Protein AF-0000000070215370 (afdb_homodimer)

Structure (mmCIF, N/CA/C/O backbone):
data_AF-0000000070215370-model_v1
#
loop_
_entity.id
_entity.type
_entity.pdbx_description
1 polymer 'HD/PDEase domain-containing protein'
#
loop_
_atom_site.group_PDB
_atom_site.id
_atom_site.type_symbol
_atom_site.label_atom_id
_atom_site.label_alt_id
_atom_site.label_comp_id
_atom_site.label_asym_id
_atom_site.label_entity_id
_atom_site.label_seq_id
_atom_site.pdbx_PDB_ins_code
_atom_site.Cartn_x
_atom_site.Cartn_y
_atom_site.Cartn_z
_atom_site.occupancy
_atom_site.B_iso_or_equiv
_atom_site.auth_seq_id
_atom_site.auth_comp_id
_atom_site.auth_asym_id
_atom_site.auth_atom_id
_atom_site.pdbx_PDB_model_num
ATOM 1 N N . MET A 1 1 ? 7.168 -11.656 -22.766 1 28.36 1 MET A N 1
ATOM 2 C CA . MET A 1 1 ? 7.348 -13.07 -23.062 1 28.36 1 MET A CA 1
ATOM 3 C C . MET A 1 1 ? 7.043 -13.375 -24.516 1 28.36 1 MET A C 1
ATOM 5 O O . MET A 1 1 ? 6.184 -12.734 -25.125 1 28.36 1 MET A O 1
ATOM 9 N N . ASP A 1 2 ? 7.695 -13.734 -25.219 1 35.41 2 ASP A N 1
ATOM 10 C CA . ASP A 1 2 ? 7.246 -14.195 -26.516 1 35.41 2 ASP A CA 1
ATOM 11 C C . ASP A 1 2 ? 5.949 -14.992 -26.406 1 35.41 2 ASP A C 1
ATOM 13 O O . ASP A 1 2 ? 5.824 -15.867 -25.547 1 35.41 2 ASP A O 1
ATOM 17 N N . GLY A 1 3 ? 4.684 -14.539 -26.406 1 45.12 3 GLY A N 1
ATOM 18 C CA . GLY A 1 3 ? 3.607 -15.461 -26.734 1 45.12 3 GLY A CA 1
ATOM 19 C C . GLY A 1 3 ? 4.102 -16.812 -27.234 1 45.12 3 GLY A C 1
ATOM 20 O O . GLY A 1 3 ? 3.311 -17.641 -27.656 1 45.12 3 GLY A O 1
ATOM 21 N N . ALA A 1 4 ? 5.289 -16.797 -27.375 1 48.41 4 ALA A N 1
ATOM 22 C CA . ALA A 1 4 ? 6.016 -17.875 -28.047 1 48.41 4 ALA A CA 1
ATOM 23 C C . ALA A 1 4 ? 6.172 -19.078 -27.125 1 48.41 4 ALA A C 1
ATOM 25 O O . ALA A 1 4 ? 6.574 -20.156 -27.562 1 48.41 4 ALA A O 1
ATOM 26 N N . ALA A 1 5 ? 5.797 -18.75 -25.703 1 60.81 5 ALA A N 1
ATOM 27 C CA . ALA A 1 5 ? 6.109 -19.906 -24.875 1 60.81 5 ALA A CA 1
ATOM 28 C C . ALA A 1 5 ? 5.035 -20.984 -25.016 1 60.81 5 ALA A C 1
ATOM 30 O O . ALA A 1 5 ? 5.223 -22.125 -24.562 1 60.81 5 ALA A O 1
ATOM 31 N N . ILE A 1 6 ? 3.859 -20.422 -25.594 1 73.38 6 ILE A N 1
ATOM 32 C CA . ILE A 1 6 ? 2.775 -21.391 -25.75 1 73.38 6 ILE A CA 1
ATOM 33 C C . ILE A 1 6 ? 2.633 -21.781 -27.219 1 73.38 6 ILE A C 1
ATOM 35 O O . ILE A 1 6 ? 2.471 -20.922 -28.078 1 73.38 6 ILE A O 1
ATOM 39 N N . ALA A 1 7 ? 2.762 -23 -27.531 1 78.38 7 ALA A N 1
ATOM 40 C CA . ALA A 1 7 ? 2.619 -23.516 -28.891 1 78.38 7 ALA A CA 1
ATOM 41 C C . ALA A 1 7 ? 1.261 -23.141 -29.469 1 78.38 7 ALA A C 1
ATOM 43 O O . ALA A 1 7 ? 0.281 -23 -28.734 1 78.38 7 ALA A O 1
ATOM 44 N N . ASP A 1 8 ? 1.171 -22.984 -30.734 1 78.62 8 ASP A N 1
ATOM 45 C CA . ASP A 1 8 ? -0.028 -22.562 -31.453 1 78.62 8 ASP A CA 1
ATOM 46 C C . ASP A 1 8 ? -1.218 -23.453 -31.109 1 78.62 8 ASP A C 1
ATOM 48 O O . ASP A 1 8 ? -2.334 -22.969 -30.922 1 78.62 8 ASP A O 1
ATOM 52 N N . LYS A 1 9 ? -1.007 -24.719 -30.984 1 83.81 9 LYS A N 1
ATOM 53 C CA . LYS A 1 9 ? -2.082 -25.672 -30.75 1 83.81 9 LYS A CA 1
ATOM 54 C C . LYS A 1 9 ? -2.711 -25.469 -29.375 1 83.81 9 LYS A C 1
ATOM 56 O O . LYS A 1 9 ? -3.852 -25.875 -29.125 1 83.81 9 LYS A O 1
ATOM 61 N N . ASP A 1 10 ? -1.979 -24.875 -28.469 1 89.69 10 ASP A N 1
ATOM 62 C CA . ASP A 1 10 ? -2.432 -24.719 -27.094 1 89.69 10 ASP A CA 1
ATOM 63 C C . ASP A 1 10 ? -2.91 -23.297 -26.812 1 89.69 10 ASP A C 1
ATOM 65 O O . ASP A 1 10 ? -3.5 -23.016 -25.766 1 89.69 10 ASP A O 1
ATOM 69 N N . ARG A 1 11 ? -2.777 -22.391 -27.719 1 88.62 11 ARG A N 1
ATOM 70 C CA . ARG A 1 11 ? -3.02 -20.969 -27.547 1 88.62 11 ARG A CA 1
ATOM 71 C C . ARG A 1 11 ? -4.5 -20.688 -27.312 1 88.62 11 ARG A C 1
ATOM 73 O O . ARG A 1 11 ? -4.855 -19.859 -26.469 1 88.62 11 ARG A O 1
ATOM 80 N N . ARG A 1 12 ? -5.309 -21.422 -27.984 1 89.88 12 ARG A N 1
ATOM 81 C CA . ARG A 1 12 ? -6.738 -21.141 -27.938 1 89.88 12 ARG A CA 1
ATOM 82 C C . ARG A 1 12 ? -7.305 -21.422 -26.547 1 89.88 12 ARG A C 1
ATOM 84 O O . ARG A 1 12 ? -7.926 -20.562 -25.938 1 89.88 12 ARG A O 1
ATOM 91 N N . TRP A 1 13 ? -7.102 -22.656 -26.078 1 93.31 13 TRP A N 1
ATOM 92 C CA . TRP A 1 13 ? -7.684 -23 -24.781 1 93.31 13 TRP A CA 1
ATOM 93 C C . TRP A 1 13 ? -6.977 -22.234 -23.656 1 93.31 13 TRP A C 1
ATOM 95 O O . TRP A 1 13 ? -7.586 -21.922 -22.641 1 93.31 13 TRP A O 1
ATOM 105 N N . PHE A 1 14 ? -5.715 -21.938 -23.812 1 93.44 14 PHE A N 1
ATOM 106 C CA . PHE A 1 14 ? -4.977 -21.156 -22.844 1 93.44 14 PHE A CA 1
ATOM 107 C C . PHE A 1 14 ? -5.57 -19.766 -22.703 1 93.44 14 PHE A C 1
ATOM 109 O O . PHE A 1 14 ? -5.777 -19.266 -21.594 1 93.44 14 PHE A O 1
ATOM 116 N N . GLU A 1 15 ? -5.887 -19.141 -23.797 1 92.19 15 GLU A N 1
ATOM 117 C CA . GLU A 1 15 ? -6.496 -17.812 -23.828 1 92.19 15 GLU A CA 1
ATOM 118 C C . GLU A 1 15 ? -7.879 -17.828 -23.172 1 92.19 15 GLU A C 1
ATOM 120 O O . GLU A 1 15 ? -8.242 -16.891 -22.453 1 92.19 15 GLU A O 1
ATOM 125 N N . LYS A 1 16 ? -8.633 -18.844 -23.438 1 94.56 16 LYS A N 1
ATOM 126 C CA . LYS A 1 16 ? -9.969 -18.953 -22.875 1 94.56 16 LYS A CA 1
ATOM 127 C C . LYS A 1 16 ? -9.914 -19.031 -21.344 1 94.56 16 LYS A C 1
ATOM 129 O O . LYS A 1 16 ? -10.719 -18.406 -20.656 1 94.56 16 LYS A O 1
ATOM 134 N N . ILE A 1 17 ? -8.945 -19.812 -20.859 1 94.81 17 ILE A N 1
ATOM 135 C CA . ILE A 1 17 ? -8.773 -19.906 -19.406 1 94.81 17 ILE A CA 1
ATOM 136 C C . ILE A 1 17 ? -8.391 -18.531 -18.844 1 94.81 17 ILE A C 1
ATOM 138 O O . ILE A 1 17 ? -8.945 -18.094 -17.844 1 94.81 17 ILE A O 1
ATOM 142 N N . ASN A 1 18 ? -7.492 -17.875 -19.516 1 92.81 18 ASN A N 1
ATOM 143 C CA . ASN A 1 18 ? -7.039 -16.562 -19.094 1 92.81 18 ASN A CA 1
ATOM 144 C C . ASN A 1 18 ? -8.195 -15.57 -19.016 1 92.81 18 ASN A C 1
ATOM 146 O O . ASN A 1 18 ? -8.305 -14.812 -18.047 1 92.81 18 ASN A O 1
ATOM 150 N N . ILE A 1 19 ? -9.016 -15.57 -19.969 1 92.81 19 ILE A N 1
ATOM 151 C CA . ILE A 1 19 ? -10.164 -14.672 -20.016 1 92.81 19 ILE A CA 1
ATOM 152 C C . ILE A 1 19 ? -11.125 -14.984 -18.875 1 92.81 19 ILE A C 1
ATOM 154 O O . ILE A 1 19 ? -11.633 -14.07 -18.219 1 92.81 19 ILE A O 1
ATOM 158 N N . ALA A 1 20 ? -11.352 -16.25 -18.672 1 93.81 20 ALA A N 1
ATOM 159 C CA . ALA A 1 20 ? -12.258 -16.672 -17.609 1 93.81 20 ALA A CA 1
ATOM 160 C C . ALA A 1 20 ? -11.711 -16.281 -16.234 1 93.81 20 ALA A C 1
ATOM 162 O O . ALA A 1 20 ? -12.461 -15.82 -15.375 1 93.81 20 ALA A O 1
ATOM 163 N N . VAL A 1 21 ? -10.414 -16.469 -16.047 1 93.19 21 VAL A N 1
ATOM 164 C CA . VAL A 1 21 ? -9.766 -16.109 -14.781 1 93.19 21 VAL A CA 1
ATOM 165 C C . VAL A 1 21 ? -9.867 -14.609 -14.555 1 93.19 21 VAL A C 1
ATOM 167 O O . VAL A 1 21 ? -10.195 -14.156 -13.461 1 93.19 21 VAL A O 1
ATOM 170 N N . ARG A 1 22 ? -9.609 -13.828 -15.57 1 89.69 22 ARG A N 1
ATOM 171 C CA . ARG A 1 22 ? -9.711 -12.375 -15.492 1 89.69 22 ARG A CA 1
ATOM 172 C C . ARG A 1 22 ? -11.109 -11.953 -15.047 1 89.69 22 ARG A C 1
ATOM 174 O O . ARG A 1 22 ? -11.25 -11.094 -14.172 1 89.69 22 ARG A O 1
ATOM 181 N N . ALA A 1 23 ? -12.102 -12.547 -15.641 1 89.06 23 ALA A N 1
ATOM 182 C CA . ALA A 1 23 ? -13.484 -12.227 -15.305 1 89.06 23 ALA A CA 1
ATOM 183 C C . ALA A 1 23 ? -13.797 -12.586 -13.852 1 89.06 23 ALA A C 1
ATOM 185 O O . ALA A 1 23 ? -14.438 -11.812 -13.141 1 89.06 23 ALA A O 1
ATOM 186 N N . LYS A 1 24 ? -13.352 -13.742 -13.438 1 88.38 24 LYS A N 1
ATOM 187 C CA . LYS A 1 24 ? -13.633 -14.219 -12.086 1 88.38 24 LYS A CA 1
ATOM 188 C C . LYS A 1 24 ? -12.914 -13.359 -11.047 1 88.38 24 LYS A C 1
ATOM 190 O O . LYS A 1 24 ? -13.516 -12.938 -10.055 1 88.38 24 LYS A O 1
ATOM 195 N N . MET A 1 25 ? -11.641 -13.055 -11.281 1 85.94 25 MET A N 1
ATOM 196 C CA . MET A 1 25 ? -10.812 -12.336 -10.32 1 85.94 25 MET A CA 1
ATOM 197 C C . MET A 1 25 ? -11.266 -10.891 -10.188 1 85.94 25 MET A C 1
ATOM 199 O O . MET A 1 25 ? -11.039 -10.25 -9.156 1 85.94 25 MET A O 1
ATOM 203 N N . ASN A 1 26 ? -11.875 -10.328 -11.219 1 82.25 26 ASN A N 1
ATOM 204 C CA . ASN A 1 26 ? -12.336 -8.945 -11.195 1 82.25 26 ASN A CA 1
ATOM 205 C C . ASN A 1 26 ? -13.758 -8.836 -10.648 1 82.25 26 ASN A C 1
ATOM 207 O O . ASN A 1 26 ? -14.312 -7.738 -10.578 1 82.25 26 ASN A O 1
ATOM 211 N N . SER A 1 27 ? -14.273 -9.953 -10.25 1 79.12 27 SER A N 1
ATOM 212 C CA . SER A 1 27 ? -15.617 -9.938 -9.68 1 79.12 27 SER A CA 1
ATOM 213 C C . SER A 1 27 ? -15.602 -9.461 -8.234 1 79.12 27 SER A C 1
ATOM 215 O O . SER A 1 27 ? -14.531 -9.344 -7.625 1 79.12 27 SER A O 1
ATOM 217 N N . SER A 1 28 ? -16.75 -9.156 -7.586 1 75.06 28 SER A N 1
ATOM 218 C CA . SER A 1 28 ? -16.906 -8.602 -6.246 1 75.06 28 SER A CA 1
ATOM 219 C C . SER A 1 28 ? -16.578 -9.641 -5.176 1 75.06 28 SER A C 1
ATOM 221 O O . SER A 1 28 ? -16.5 -9.312 -3.992 1 75.06 28 SER A O 1
ATOM 223 N N . ALA A 1 29 ? -16.328 -10.883 -5.605 1 73.5 29 ALA A N 1
ATOM 224 C CA . ALA A 1 29 ? -16.062 -11.945 -4.645 1 73.5 29 ALA A CA 1
ATOM 225 C C . ALA A 1 29 ? -14.633 -11.852 -4.117 1 73.5 29 ALA A C 1
ATOM 227 O O . ALA A 1 29 ? -14.312 -12.406 -3.059 1 73.5 29 ALA A O 1
ATOM 228 N N . TYR A 1 30 ? -13.844 -11.141 -4.852 1 74.81 30 TYR A N 1
ATOM 229 C CA . TYR A 1 30 ? -12.445 -11.047 -4.465 1 74.81 30 TYR A CA 1
ATOM 230 C C . TYR A 1 30 ? -12.109 -9.641 -3.975 1 74.81 30 TYR A C 1
ATOM 232 O O . TYR A 1 30 ? -12.719 -8.664 -4.418 1 74.81 30 TYR A O 1
ATOM 240 N N . ASP A 1 31 ? -11.133 -9.594 -3.025 1 72.31 31 ASP A N 1
ATOM 241 C CA . ASP A 1 31 ? -10.672 -8.289 -2.588 1 72.31 31 ASP A CA 1
ATOM 242 C C . ASP A 1 31 ? -9.672 -7.695 -3.584 1 72.31 31 ASP A C 1
ATOM 244 O O . ASP A 1 31 ? -9.086 -8.422 -4.387 1 72.31 31 ASP A O 1
ATOM 248 N N . PRO A 1 32 ? -9.43 -6.438 -3.488 1 72.69 32 PRO A N 1
ATOM 249 C CA . PRO A 1 32 ? -8.609 -5.75 -4.492 1 72.69 32 PRO A CA 1
ATOM 250 C C . PRO A 1 32 ? -7.148 -6.191 -4.469 1 72.69 32 PRO A C 1
ATOM 252 O O . PRO A 1 32 ? -6.41 -5.941 -5.422 1 72.69 32 PRO A O 1
ATOM 255 N N . SER A 1 33 ? -6.676 -6.77 -3.348 1 72.88 33 SER A N 1
ATOM 256 C CA . SER A 1 33 ? -5.289 -7.223 -3.281 1 72.88 33 SER A CA 1
ATOM 257 C C . SER A 1 33 ? -5.09 -8.508 -4.074 1 72.88 33 SER A C 1
ATOM 259 O O . SER A 1 33 ? -3.955 -8.898 -4.355 1 72.88 33 SER A O 1
ATOM 261 N N . HIS A 1 34 ? -6.156 -9.188 -4.391 1 76.56 34 HIS A N 1
ATOM 262 C CA . HIS A 1 34 ? -6.145 -10.406 -5.191 1 76.56 34 HIS A CA 1
ATOM 263 C C . HIS A 1 34 ? -6.848 -10.195 -6.527 1 76.56 34 HIS A C 1
ATOM 265 O O . HIS A 1 34 ? -7.809 -10.891 -6.852 1 76.56 34 HIS A O 1
ATOM 271 N N . ASP A 1 35 ? -6.199 -9.273 -7.238 1 76.88 35 ASP A N 1
ATOM 272 C CA . ASP A 1 35 ? -6.816 -8.984 -8.531 1 76.88 35 ASP A CA 1
ATOM 273 C C . ASP A 1 35 ? -6.07 -9.695 -9.656 1 76.88 35 ASP A C 1
ATOM 275 O O . ASP A 1 35 ? -5.113 -10.43 -9.414 1 76.88 35 ASP A O 1
ATOM 279 N N . PHE A 1 36 ? -6.59 -9.555 -10.852 1 86.44 36 PHE A N 1
ATOM 280 C CA . PHE A 1 36 ? -6.07 -10.242 -12.031 1 86.44 36 PHE A CA 1
ATOM 281 C C . PHE A 1 36 ? -4.602 -9.906 -12.25 1 86.44 36 PHE A C 1
ATOM 283 O O . PHE A 1 36 ? -3.83 -10.75 -12.719 1 86.44 36 PHE A O 1
ATOM 290 N N . GLU A 1 37 ? -4.156 -8.727 -11.844 1 86.06 37 GLU A N 1
ATOM 291 C CA . GLU A 1 37 ? -2.752 -8.359 -11.969 1 86.06 37 GLU A CA 1
ATOM 292 C C . GLU A 1 37 ? -1.861 -9.281 -11.141 1 86.06 37 GLU A C 1
ATOM 294 O O . GLU A 1 37 ? -0.739 -9.594 -11.539 1 86.06 37 GLU A O 1
ATOM 299 N N . HIS A 1 38 ? -2.342 -9.656 -9.984 1 90.75 38 HIS A N 1
ATOM 300 C CA . HIS A 1 38 ? -1.617 -10.617 -9.164 1 90.75 38 HIS A CA 1
ATOM 301 C C . HIS A 1 38 ? -1.391 -11.93 -9.914 1 90.75 38 HIS A C 1
ATOM 303 O O . HIS A 1 38 ? -0.276 -12.453 -9.93 1 90.75 38 HIS A O 1
ATOM 309 N N . VAL A 1 39 ? -2.441 -12.414 -10.586 1 92.12 39 VAL A N 1
ATOM 310 C CA . VAL A 1 39 ? -2.355 -13.664 -11.336 1 92.12 39 VAL A CA 1
ATOM 311 C C . VAL A 1 39 ? -1.314 -13.539 -12.445 1 92.12 39 VAL A C 1
ATOM 313 O O . VAL A 1 39 ? -0.492 -14.438 -12.641 1 92.12 39 VAL A O 1
ATOM 316 N N . GLN A 1 40 ? -1.34 -12.406 -13.062 1 90.62 40 GLN A N 1
ATOM 317 C CA . GLN A 1 40 ? -0.385 -12.18 -14.141 1 90.62 40 GLN A CA 1
ATOM 318 C C . GLN A 1 40 ? 1.049 -12.203 -13.625 1 90.62 40 GLN A C 1
ATOM 320 O O . GLN A 1 40 ? 1.93 -12.805 -14.242 1 90.62 40 GLN A O 1
ATOM 325 N N . ARG A 1 41 ? 1.236 -11.578 -12.562 1 93.19 41 ARG A N 1
ATOM 326 C CA . ARG A 1 41 ? 2.576 -11.547 -11.984 1 93.19 41 ARG A CA 1
ATOM 327 C C . ARG A 1 41 ? 3.004 -12.938 -11.523 1 93.19 41 ARG A C 1
ATOM 329 O O . ARG A 1 41 ? 4.164 -13.32 -11.68 1 93.19 41 ARG A O 1
ATOM 336 N N . VAL A 1 42 ? 2.102 -13.695 -10.992 1 95.81 42 VAL A N 1
ATOM 337 C CA . VAL A 1 42 ? 2.418 -15.047 -10.539 1 95.81 42 VAL A CA 1
ATOM 338 C C . VAL A 1 42 ? 2.777 -15.922 -11.742 1 95.81 42 VAL A C 1
ATOM 340 O O . VAL A 1 42 ? 3.738 -16.688 -11.688 1 95.81 42 VAL A O 1
ATOM 343 N N . VAL A 1 43 ? 2.016 -15.805 -12.805 1 94.81 43 VAL A N 1
ATOM 344 C CA . VAL A 1 43 ? 2.318 -16.562 -14.016 1 94.81 43 VAL A CA 1
ATOM 345 C C . VAL A 1 43 ? 3.701 -16.172 -14.531 1 94.81 43 VAL A C 1
ATOM 347 O O . VAL A 1 43 ? 4.492 -17.031 -14.922 1 94.81 43 VAL A O 1
ATOM 350 N N . MET A 1 44 ? 3.99 -14.914 -14.492 1 93.75 44 MET A N 1
ATOM 351 C CA . MET A 1 44 ? 5.293 -14.438 -14.953 1 93.75 44 MET A CA 1
ATOM 352 C C . MET A 1 44 ? 6.41 -14.984 -14.07 1 93.75 44 MET A C 1
ATOM 354 O O . MET A 1 44 ? 7.441 -15.438 -14.578 1 93.75 44 MET A O 1
ATOM 358 N N . ASN A 1 45 ? 6.254 -14.914 -12.805 1 96.06 45 ASN A N 1
ATOM 359 C CA . ASN A 1 45 ? 7.227 -15.492 -11.883 1 96.06 45 ASN A CA 1
ATOM 360 C C . ASN A 1 45 ? 7.422 -16.984 -12.133 1 96.06 45 ASN A C 1
ATOM 362 O O . ASN A 1 45 ? 8.555 -17.469 -12.133 1 96.06 45 ASN A O 1
ATOM 366 N N . ALA A 1 46 ? 6.328 -17.672 -12.336 1 96.62 46 ALA A N 1
ATOM 367 C CA . ALA A 1 46 ? 6.398 -19.109 -12.617 1 96.62 46 ALA A CA 1
ATOM 368 C C . ALA A 1 46 ? 7.195 -19.375 -13.891 1 96.62 46 ALA A C 1
ATOM 370 O O . ALA A 1 46 ? 7.992 -20.312 -13.945 1 96.62 46 ALA A O 1
ATOM 371 N N . HIS A 1 47 ? 6.957 -18.562 -14.859 1 94.12 47 HIS A N 1
ATOM 372 C CA . HIS A 1 47 ? 7.68 -18.672 -16.125 1 94.12 47 HIS A CA 1
ATOM 373 C C . HIS A 1 47 ? 9.18 -18.5 -15.914 1 94.12 47 HIS A C 1
ATOM 375 O O . HIS A 1 47 ? 9.984 -19.281 -16.422 1 94.12 47 HIS A O 1
ATOM 381 N N . ARG A 1 48 ? 9.57 -17.5 -15.234 1 94.5 48 ARG A N 1
ATOM 382 C CA . ARG A 1 48 ? 10.977 -17.219 -14.969 1 94.5 48 ARG A CA 1
ATOM 383 C C . ARG A 1 48 ? 11.609 -18.359 -14.172 1 94.5 48 ARG A C 1
ATOM 385 O O . ARG A 1 48 ? 12.734 -18.781 -14.469 1 94.5 48 ARG A O 1
ATOM 392 N N . LEU A 1 49 ? 10.883 -18.844 -13.188 1 97.06 49 LEU A N 1
ATOM 393 C CA . LEU A 1 49 ? 11.391 -19.938 -12.367 1 97.06 49 LEU A CA 1
ATOM 394 C C . LEU A 1 49 ? 11.555 -21.203 -13.203 1 97.06 49 LEU A C 1
ATOM 396 O O . LEU A 1 49 ? 12.555 -21.906 -13.086 1 97.06 49 LEU A O 1
ATOM 400 N N . TRP A 1 50 ? 10.555 -21.5 -14.039 1 96.19 50 TRP A N 1
ATOM 401 C CA . TRP A 1 50 ? 10.633 -22.656 -14.922 1 96.19 50 TRP A CA 1
ATOM 402 C C . TRP A 1 50 ? 11.883 -22.594 -15.797 1 96.19 50 TRP A C 1
ATOM 404 O O . TRP A 1 50 ? 12.648 -23.547 -15.875 1 96.19 50 TRP A O 1
ATOM 414 N N . HIS A 1 51 ? 12.125 -21.469 -16.391 1 94.75 51 HIS A N 1
ATOM 415 C CA . HIS A 1 51 ? 13.25 -21.312 -17.297 1 94.75 51 HIS A CA 1
ATOM 416 C C . HIS A 1 51 ? 14.578 -21.453 -16.562 1 94.75 51 HIS A C 1
ATOM 418 O O . HIS A 1 51 ? 15.555 -21.953 -17.125 1 94.75 51 HIS A O 1
ATOM 424 N N . ALA A 1 52 ? 14.617 -21.047 -15.367 1 96.56 52 ALA A N 1
ATOM 425 C CA . ALA A 1 52 ? 15.836 -21.109 -14.57 1 96.56 52 ALA A CA 1
ATOM 426 C C . ALA A 1 52 ? 16.094 -22.531 -14.086 1 96.56 52 ALA A C 1
ATOM 428 O O . ALA A 1 52 ? 17.234 -22.922 -13.852 1 96.56 52 ALA A O 1
ATOM 429 N N . GLU A 1 53 ? 14.984 -23.344 -13.938 1 97.38 53 GLU A N 1
ATOM 430 C CA . GLU A 1 53 ? 15.086 -24.594 -13.203 1 97.38 53 GLU A CA 1
ATOM 431 C C . GLU A 1 53 ? 14.883 -25.797 -14.117 1 97.38 53 GLU A C 1
ATOM 433 O O . GLU A 1 53 ? 15.203 -26.938 -13.75 1 97.38 53 GLU A O 1
ATOM 438 N N . LYS A 1 54 ? 14.477 -25.641 -15.359 1 95.38 54 LYS A N 1
ATOM 439 C CA . LYS A 1 54 ? 13.922 -26.703 -16.203 1 95.38 54 LYS A CA 1
ATOM 440 C C . LYS A 1 54 ? 14.961 -27.766 -16.5 1 95.38 54 LYS A C 1
ATOM 442 O O . LYS A 1 54 ? 14.617 -28.922 -16.797 1 95.38 54 LYS A O 1
ATOM 447 N N . ASP A 1 55 ? 16.234 -27.453 -16.438 1 96.5 55 ASP A N 1
ATOM 448 C CA . ASP A 1 55 ? 17.281 -28.406 -16.812 1 96.5 55 ASP A CA 1
ATOM 449 C C . ASP A 1 55 ? 17.656 -29.297 -15.633 1 96.5 55 ASP A C 1
ATOM 451 O O . ASP A 1 55 ? 18.453 -30.234 -15.789 1 96.5 55 ASP A O 1
ATOM 455 N N . ARG A 1 56 ? 17.109 -29.078 -14.492 1 97.06 56 ARG A N 1
ATOM 456 C CA . ARG A 1 56 ? 17.359 -29.922 -13.328 1 97.06 56 ARG A CA 1
ATOM 457 C C . ARG A 1 56 ? 16.547 -31.219 -13.406 1 97.06 56 ARG A C 1
ATOM 459 O O . ARG A 1 56 ? 15.398 -31.203 -13.844 1 97.06 56 ARG A O 1
ATOM 466 N N . GLU A 1 57 ? 17.094 -32.25 -12.859 1 97.25 57 GLU A N 1
ATOM 467 C CA . GLU A 1 57 ? 16.5 -33.594 -12.945 1 97.25 57 GLU A CA 1
ATOM 468 C C . GLU A 1 57 ? 15.117 -33.625 -12.312 1 97.25 57 GLU A C 1
ATOM 470 O O . GLU A 1 57 ? 14.211 -34.312 -12.82 1 97.25 57 GLU A O 1
ATOM 475 N N . VAL A 1 58 ? 14.914 -32.938 -11.25 1 96.38 58 VAL A N 1
ATOM 476 C CA . VAL A 1 58 ? 13.672 -32.969 -10.484 1 96.38 58 VAL A CA 1
ATOM 477 C C . VAL A 1 58 ? 12.523 -32.469 -11.352 1 96.38 58 VAL A C 1
ATOM 479 O O . VAL A 1 58 ? 11.367 -32.844 -11.133 1 96.38 58 VAL A O 1
ATOM 482 N N . PHE A 1 59 ? 12.836 -31.688 -12.414 1 97.31 59 PHE A N 1
ATOM 483 C CA . PHE A 1 59 ? 11.789 -31.062 -13.219 1 97.31 59 PHE A CA 1
ATOM 484 C C . PHE A 1 59 ? 11.727 -31.703 -14.609 1 97.31 59 PHE A C 1
ATOM 486 O O . PHE A 1 59 ? 11.07 -31.172 -15.508 1 97.31 59 PHE A O 1
ATOM 493 N N . ARG A 1 60 ? 12.406 -32.75 -14.836 1 95.25 60 ARG A N 1
ATOM 494 C CA . ARG A 1 60 ? 12.578 -33.375 -16.156 1 95.25 60 ARG A CA 1
ATOM 495 C C . ARG A 1 60 ? 11.227 -33.719 -16.766 1 95.25 60 ARG A C 1
ATOM 497 O O . ARG A 1 60 ? 11.047 -33.625 -17.969 1 95.25 60 ARG A O 1
ATOM 504 N N . ASN A 1 61 ? 10.281 -34.125 -15.922 1 95.06 61 ASN A N 1
ATOM 505 C CA . ASN A 1 61 ? 9 -34.594 -16.453 1 95.06 61 ASN A CA 1
ATOM 506 C C . ASN A 1 61 ? 7.902 -33.531 -16.25 1 95.06 61 ASN A C 1
ATOM 508 O O . ASN A 1 61 ? 6.715 -33.875 -16.359 1 95.06 61 ASN A O 1
ATOM 512 N N . VAL A 1 62 ? 8.273 -32.344 -15.977 1 96.81 62 VAL A N 1
ATOM 513 C CA . VAL A 1 62 ? 7.281 -31.297 -15.742 1 96.81 62 VAL A CA 1
ATOM 514 C C . VAL A 1 62 ? 6.863 -30.672 -17.062 1 96.81 62 VAL A C 1
ATOM 516 O O . VAL A 1 62 ? 7.711 -30.312 -17.891 1 96.81 62 VAL A O 1
ATOM 519 N N . ASP A 1 63 ? 5.602 -30.625 -17.344 1 96 63 ASP A N 1
ATOM 520 C CA . ASP A 1 63 ? 5.031 -29.875 -18.453 1 96 63 ASP A CA 1
ATOM 521 C C . ASP A 1 63 ? 4.824 -28.422 -18.078 1 96 63 ASP A C 1
ATOM 523 O O . ASP A 1 63 ? 4.055 -28.109 -17.156 1 96 63 ASP A O 1
ATOM 527 N N . PRO A 1 64 ? 5.496 -27.484 -18.766 1 95.56 64 PRO A N 1
ATOM 528 C CA . PRO A 1 64 ? 5.355 -26.062 -18.406 1 95.56 64 PRO A CA 1
ATOM 529 C C . PRO A 1 64 ? 3.914 -25.578 -18.5 1 95.56 64 PRO A C 1
ATOM 531 O O . PRO A 1 64 ? 3.527 -24.656 -17.766 1 95.56 64 PRO A O 1
ATOM 534 N N . LEU A 1 65 ? 3.086 -26.172 -19.328 1 96.06 65 LEU A N 1
ATOM 535 C CA . LEU A 1 65 ? 1.69 -25.766 -19.438 1 96.06 65 LEU A CA 1
ATOM 536 C C . LEU A 1 65 ? 0.932 -26.047 -18.156 1 96.06 65 LEU A C 1
ATOM 538 O O . LEU A 1 65 ? 0.023 -25.312 -17.781 1 96.06 65 LEU A O 1
ATOM 542 N N . VAL A 1 66 ? 1.294 -27.141 -17.484 1 97.44 66 VAL A N 1
ATOM 543 C CA . VAL A 1 66 ? 0.704 -27.453 -16.188 1 97.44 66 VAL A CA 1
ATOM 544 C C . VAL A 1 66 ? 1.066 -26.359 -15.18 1 97.44 66 VAL A C 1
ATOM 546 O O . VAL A 1 66 ? 0.212 -25.891 -14.422 1 97.44 66 VAL A O 1
ATOM 549 N N . VAL A 1 67 ? 2.311 -25.891 -15.219 1 97.75 67 VAL A N 1
ATOM 550 C CA . VAL A 1 67 ? 2.805 -24.844 -14.312 1 97.75 67 VAL A CA 1
ATOM 551 C C . VAL A 1 67 ? 2.047 -23.547 -14.562 1 97.75 67 VAL A C 1
ATOM 553 O O . VAL A 1 67 ? 1.543 -22.922 -13.625 1 97.75 67 VAL A O 1
ATOM 556 N N . TYR A 1 68 ? 1.877 -23.188 -15.789 1 96.38 68 TYR A N 1
ATOM 557 C CA . TYR A 1 68 ? 1.262 -21.906 -16.141 1 96.38 68 TYR A CA 1
ATOM 558 C C . TYR A 1 68 ? -0.229 -21.922 -15.82 1 96.38 68 TYR A C 1
ATOM 560 O O . TYR A 1 68 ? -0.756 -20.953 -15.266 1 96.38 68 TYR A O 1
ATOM 568 N N . VAL A 1 69 ? -0.868 -22.984 -16.172 1 96.81 69 VAL A N 1
ATOM 569 C CA . VAL A 1 69 ? -2.303 -23.078 -15.922 1 96.81 69 VAL A CA 1
ATOM 570 C C . VAL A 1 69 ? -2.561 -23.109 -14.414 1 96.81 69 VAL A C 1
ATOM 572 O O . VAL A 1 69 ? -3.455 -22.422 -13.922 1 96.81 69 VAL A O 1
ATOM 575 N N . ALA A 1 70 ? -1.795 -23.891 -13.68 1 97.94 70 ALA A N 1
ATOM 576 C CA . ALA A 1 70 ? -1.929 -23.922 -12.219 1 97.94 70 ALA A CA 1
ATOM 577 C C . ALA A 1 70 ? -1.743 -22.531 -11.617 1 97.94 70 ALA A C 1
ATOM 579 O O . ALA A 1 70 ? -2.51 -22.125 -10.75 1 97.94 70 ALA A O 1
ATOM 580 N N . ALA A 1 71 ? -0.739 -21.812 -12.086 1 97.12 71 ALA A N 1
ATOM 581 C CA . ALA A 1 71 ? -0.491 -20.438 -11.625 1 97.12 71 ALA A CA 1
ATOM 582 C C . ALA A 1 71 ? -1.678 -19.531 -11.93 1 97.12 71 ALA A C 1
ATOM 584 O O . ALA A 1 71 ? -2.07 -18.719 -11.102 1 97.12 71 ALA A O 1
ATOM 585 N N . MET A 1 72 ? -2.268 -19.719 -13.078 1 95.19 72 MET A N 1
ATOM 586 C CA . MET A 1 72 ? -3.383 -18.891 -13.516 1 95.19 72 MET A CA 1
ATOM 587 C C . MET A 1 72 ? -4.605 -19.094 -12.633 1 95.19 72 MET A C 1
ATOM 589 O O . MET A 1 72 ? -5.34 -18.156 -12.336 1 95.19 72 MET A O 1
ATOM 593 N N . VAL A 1 73 ? -4.781 -20.344 -12.156 1 96.12 73 VAL A N 1
ATOM 594 C CA . VAL A 1 73 ? -6.059 -20.656 -11.531 1 96.12 73 VAL A CA 1
ATOM 595 C C . VAL A 1 73 ? -5.863 -20.875 -10.031 1 96.12 73 VAL A C 1
ATOM 597 O O . VAL A 1 73 ? -6.781 -21.328 -9.344 1 96.12 73 VAL A O 1
ATOM 600 N N . HIS A 1 74 ? -4.73 -20.562 -9.453 1 95.44 74 HIS A N 1
ATOM 601 C CA . HIS A 1 74 ? -4.383 -20.984 -8.102 1 95.44 74 HIS A CA 1
ATOM 602 C C . HIS A 1 74 ? -5.305 -20.344 -7.07 1 95.44 74 HIS A C 1
ATOM 604 O O . HIS A 1 74 ? -5.531 -20.891 -5.996 1 95.44 74 HIS A O 1
ATOM 610 N N . ASP A 1 75 ? -5.859 -19.234 -7.391 1 91.44 75 ASP A N 1
ATOM 611 C CA . ASP A 1 75 ? -6.703 -18.516 -6.434 1 91.44 75 ASP A CA 1
ATOM 612 C C . ASP A 1 75 ? -8.188 -18.75 -6.73 1 91.44 75 ASP A C 1
ATOM 614 O O . ASP A 1 75 ? -9.055 -18.203 -6.043 1 91.44 75 ASP A O 1
ATOM 618 N N . ILE A 1 76 ? -8.391 -19.5 -7.77 1 90 76 ILE A N 1
ATOM 619 C CA . ILE A 1 76 ? -9.773 -19.797 -8.117 1 90 76 ILE A CA 1
ATOM 620 C C . ILE A 1 76 ? -10.375 -20.766 -7.09 1 90 76 ILE A C 1
ATOM 622 O O . ILE A 1 76 ? -9.766 -21.781 -6.766 1 90 76 ILE A O 1
ATOM 626 N N . GLY A 1 77 ? -11.461 -20.469 -6.465 1 78.5 77 GLY A N 1
ATOM 627 C CA . GLY A 1 77 ? -12.156 -21.359 -5.543 1 78.5 77 GLY A CA 1
ATOM 628 C C . GLY A 1 77 ? -11.602 -21.297 -4.129 1 78.5 77 GLY A C 1
ATOM 629 O O . GLY A 1 77 ? -11.812 -22.219 -3.334 1 78.5 77 GLY A O 1
ATOM 630 N N . ASP A 1 78 ? -10.789 -20.391 -3.889 1 71.5 78 ASP A N 1
ATOM 631 C CA . ASP A 1 78 ? -10.227 -20.266 -2.547 1 71.5 78 ASP A CA 1
ATOM 632 C C . ASP A 1 78 ? -11.297 -19.828 -1.546 1 71.5 78 ASP A C 1
ATOM 634 O O . ASP A 1 78 ? -12 -18.828 -1.773 1 71.5 78 ASP A O 1
ATOM 638 N N . GLY A 1 79 ? -11.453 -20.641 -0.6 1 63.53 79 GLY A N 1
ATOM 639 C CA . GLY A 1 79 ? -12.469 -20.438 0.426 1 63.53 79 GLY A CA 1
ATOM 640 C C . GLY A 1 79 ? -12.406 -19.062 1.056 1 63.53 79 GLY A C 1
ATOM 641 O O . GLY A 1 79 ? -13.422 -18.547 1.532 1 63.53 79 GLY A O 1
ATOM 642 N N . LYS A 1 80 ? -11.281 -18.516 1.091 1 59.56 80 LYS A N 1
ATOM 643 C CA . LYS A 1 80 ? -11.156 -17.188 1.669 1 59.56 80 LYS A CA 1
ATOM 644 C C . LYS A 1 80 ? -12.008 -16.172 0.907 1 59.56 80 LYS A C 1
ATOM 646 O O . LYS A 1 80 ? -12.508 -15.211 1.491 1 59.56 80 LYS A O 1
ATOM 651 N N . TYR A 1 81 ? -12.234 -16.484 -0.286 1 59.69 81 TYR A N 1
ATOM 652 C CA . TYR A 1 81 ? -12.867 -15.484 -1.138 1 59.69 81 TYR A CA 1
ATOM 653 C C . TYR A 1 81 ? -14.234 -15.961 -1.621 1 59.69 81 TYR A C 1
ATOM 655 O O . TYR A 1 81 ? -15.039 -15.164 -2.096 1 59.69 81 TYR A O 1
ATOM 663 N N . LEU A 1 82 ? -14.352 -17.25 -1.501 1 58.44 82 LEU A N 1
ATOM 664 C CA . LE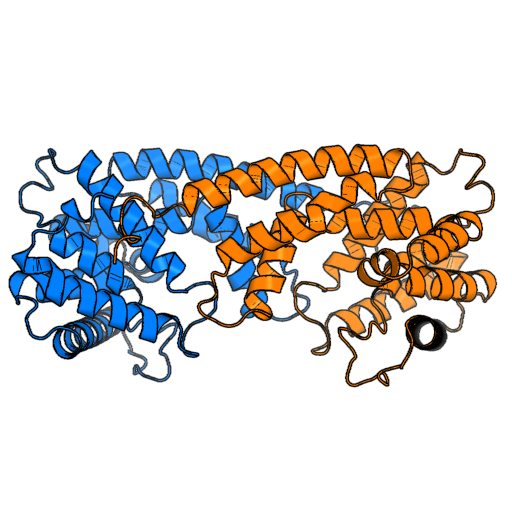U A 1 82 ? -15.586 -17.781 -2.049 1 58.44 82 LEU A CA 1
ATOM 665 C C . LEU A 1 82 ? -16.422 -18.453 -0.958 1 58.44 82 LEU A C 1
ATOM 667 O O . LEU A 1 82 ? -17.031 -19.5 -1.187 1 58.44 82 LEU A O 1
ATOM 671 N N . SER A 1 83 ? -16.312 -17.828 0.159 1 56 83 SER A N 1
ATOM 672 C CA . SER A 1 83 ? -16.984 -18.453 1.291 1 56 83 SER A CA 1
ATOM 673 C C . SER A 1 83 ? -18.469 -18.703 0.979 1 56 83 SER A C 1
ATOM 675 O O . SER A 1 83 ? -19.047 -19.688 1.457 1 56 83 SER A O 1
ATOM 677 N N . ASP A 1 84 ? -18.875 -17.891 0.078 1 52.72 84 ASP A N 1
ATOM 678 C CA . ASP A 1 84 ? -20.297 -18.078 -0.211 1 52.72 84 ASP A CA 1
ATOM 679 C C . ASP A 1 84 ? -20.5 -19.219 -1.199 1 52.72 84 ASP A C 1
ATOM 681 O O . ASP A 1 84 ? -21.594 -19.812 -1.246 1 52.72 84 ASP A O 1
ATOM 685 N N . GLU A 1 85 ? -19.5 -19.594 -1.89 1 50.12 85 GLU A N 1
ATOM 686 C CA . GLU A 1 85 ? -19.641 -20.594 -2.941 1 50.12 85 GLU A CA 1
ATOM 687 C C . GLU A 1 85 ? -19.172 -21.969 -2.461 1 50.12 85 GLU A C 1
ATOM 689 O O . GLU A 1 85 ? -19.547 -22.984 -3.037 1 50.12 85 GLU A O 1
ATOM 694 N N . LEU A 1 86 ? -18.422 -21.938 -1.401 1 61.62 86 LEU A N 1
ATOM 695 C CA . LEU A 1 86 ? -17.844 -23.188 -0.928 1 61.62 86 LEU A CA 1
ATOM 696 C C . LEU A 1 86 ? -18.375 -23.547 0.456 1 61.62 86 LEU A C 1
ATOM 698 O O . LEU A 1 86 ? -18.75 -22.656 1.225 1 61.62 86 LEU A O 1
ATOM 702 N N . VAL A 1 87 ? -18.562 -24.766 0.71 1 61.97 87 VAL A N 1
ATOM 703 C CA . VAL A 1 87 ? -18.984 -25.234 2.023 1 61.97 87 VAL A CA 1
ATOM 704 C C . VAL A 1 87 ? -17.781 -25.297 2.963 1 61.97 87 VAL A C 1
ATOM 706 O O . VAL A 1 87 ? -16.719 -25.781 2.576 1 61.97 87 VAL A O 1
ATOM 709 N N . LYS A 1 88 ? -17.938 -24.719 4.102 1 66 88 LYS A N 1
ATOM 710 C CA . LYS A 1 88 ? -16.891 -24.828 5.121 1 66 88 LYS A CA 1
ATOM 711 C C . LYS A 1 88 ? -16.641 -26.281 5.492 1 66 88 LYS A C 1
ATOM 713 O O . LYS A 1 88 ? -17.562 -27 5.906 1 66 88 LYS A O 1
ATOM 718 N N . MET A 1 89 ? -15.484 -26.672 5.141 1 71.94 89 MET A N 1
ATOM 719 C CA . MET A 1 89 ? -15.172 -28.078 5.363 1 71.94 89 MET A CA 1
ATOM 720 C C . MET A 1 89 ? -14.531 -28.281 6.73 1 71.94 89 MET A C 1
ATOM 722 O O . MET A 1 89 ? -13.922 -27.359 7.281 1 71.94 89 MET A O 1
ATOM 726 N N . GLU A 1 90 ? -14.609 -29.422 7.23 1 68.56 90 GLU A N 1
ATOM 727 C CA . GLU A 1 90 ? -14.172 -29.781 8.57 1 68.56 90 GLU A CA 1
ATOM 728 C C . GLU A 1 90 ? -12.656 -29.969 8.625 1 68.56 90 GLU A C 1
ATOM 730 O O . GLU A 1 90 ? -12.039 -29.766 9.68 1 68.56 90 GLU A O 1
ATOM 735 N N . THR A 1 91 ? -12.18 -30.453 7.531 1 79.5 91 THR A N 1
ATOM 736 C CA . THR A 1 91 ? -10.75 -30.734 7.52 1 79.5 91 THR A CA 1
ATOM 737 C C . THR A 1 91 ? -10.062 -29.984 6.379 1 79.5 91 THR A C 1
ATOM 739 O O . THR A 1 91 ? -10.703 -29.641 5.383 1 79.5 91 THR A O 1
ATOM 742 N N . ASP A 1 92 ? -8.789 -29.812 6.508 1 82.06 92 ASP A N 1
ATOM 743 C CA . ASP A 1 92 ? -7.98 -29.172 5.473 1 82.06 92 ASP A CA 1
ATOM 744 C C . ASP A 1 92 ? -7.988 -30 4.184 1 82.06 92 ASP A C 1
ATOM 746 O O . ASP A 1 92 ? -7.988 -29.438 3.086 1 82.06 92 ASP A O 1
ATOM 750 N N . GLU A 1 93 ? -8.016 -31.297 4.391 1 84.12 93 GLU A N 1
ATOM 751 C CA . GLU A 1 93 ? -8.031 -32.188 3.238 1 84.12 93 GLU A CA 1
ATOM 752 C C . GLU A 1 93 ? -9.32 -32.062 2.439 1 84.12 93 GLU A C 1
ATOM 754 O O . GLU A 1 93 ? -9.297 -32 1.208 1 84.12 93 GLU A O 1
ATOM 759 N N . ALA A 1 94 ? -10.375 -31.984 3.139 1 85.69 94 ALA A N 1
ATOM 760 C CA . ALA A 1 94 ? -11.672 -31.812 2.48 1 85.69 94 ALA A CA 1
ATOM 761 C C . ALA A 1 94 ? -11.758 -30.469 1.774 1 85.69 94 ALA A C 1
ATOM 763 O O . ALA A 1 94 ? -12.344 -30.359 0.693 1 85.69 94 ALA A O 1
ATOM 764 N N . ASP A 1 95 ? -11.172 -29.516 2.4 1 86.12 95 ASP A N 1
ATOM 765 C CA . ASP A 1 95 ? -11.141 -28.188 1.808 1 86.12 95 ASP A CA 1
ATOM 766 C C . ASP A 1 95 ? -10.312 -28.172 0.521 1 86.12 95 ASP A C 1
ATOM 768 O O . ASP A 1 95 ? -10.703 -27.547 -0.467 1 86.12 95 ASP A O 1
ATOM 772 N N . GLN A 1 96 ? -9.219 -28.859 0.55 1 89.31 96 GLN A N 1
ATOM 773 C CA . GLN A 1 96 ? -8.344 -28.953 -0.617 1 89.31 96 GLN A CA 1
ATOM 774 C C . GLN A 1 96 ? -9.039 -29.672 -1.769 1 89.31 96 GLN A C 1
ATOM 776 O O . GLN A 1 96 ? -8.945 -29.25 -2.922 1 89.31 96 GLN A O 1
ATOM 781 N N . GLU A 1 97 ? -9.711 -30.766 -1.446 1 91.12 97 GLU A N 1
ATOM 782 C CA . GLU A 1 97 ? -10.414 -31.547 -2.459 1 91.12 97 GLU A CA 1
ATOM 783 C C . GLU A 1 97 ? -11.539 -30.734 -3.094 1 91.12 97 GLU A C 1
ATOM 785 O O . GLU A 1 97 ? -11.734 -30.781 -4.309 1 91.12 97 GLU A O 1
ATOM 790 N N . GLN A 1 98 ? -12.227 -30.031 -2.248 1 90.25 98 GLN A N 1
ATOM 791 C CA . GLN A 1 98 ? -13.305 -29.188 -2.752 1 90.25 98 GLN A CA 1
ATOM 792 C C . GLN A 1 98 ? -12.766 -28.094 -3.684 1 90.25 98 GLN A C 1
ATOM 794 O O . GLN A 1 98 ? -13.344 -27.844 -4.738 1 90.25 98 GLN A O 1
ATOM 799 N N . GLN A 1 99 ? -11.688 -27.516 -3.279 1 91.88 99 GLN A N 1
ATOM 800 C CA . GLN A 1 99 ? -11.078 -26.5 -4.117 1 91.88 99 GLN A CA 1
ATOM 801 C C . GLN A 1 99 ? -10.602 -27.078 -5.445 1 91.88 99 GLN A C 1
ATOM 803 O O . GLN A 1 99 ? -10.812 -26.484 -6.504 1 91.88 99 GLN A O 1
ATOM 808 N N . ARG A 1 100 ? -9.961 -28.234 -5.41 1 94.69 100 ARG A N 1
ATOM 809 C CA . ARG A 1 100 ? -9.477 -28.922 -6.609 1 94.69 100 ARG A CA 1
ATOM 810 C C . ARG A 1 100 ? -10.625 -29.188 -7.582 1 94.69 100 ARG A C 1
ATOM 812 O O . ARG A 1 100 ? -10.508 -28.906 -8.773 1 94.69 100 ARG A O 1
ATOM 819 N N . ASP A 1 101 ? -11.742 -29.672 -7.035 1 94.31 101 ASP A N 1
ATOM 820 C CA . ASP A 1 101 ? -12.891 -30 -7.871 1 94.31 101 ASP A CA 1
ATOM 821 C C . ASP A 1 101 ? -13.484 -28.734 -8.5 1 94.31 101 ASP A C 1
ATOM 823 O O . ASP A 1 101 ? -13.891 -28.75 -9.664 1 94.31 101 ASP A O 1
ATOM 827 N N . PHE A 1 102 ? -13.523 -27.703 -7.727 1 93.62 102 PHE A N 1
ATOM 828 C CA . PHE A 1 102 ? -14.039 -26.438 -8.227 1 93.62 102 PHE A CA 1
ATOM 829 C C . PHE A 1 102 ? -13.156 -25.906 -9.352 1 93.62 102 PHE A C 1
ATOM 831 O O . PHE A 1 102 ? -13.664 -25.469 -10.383 1 93.62 102 PHE A O 1
ATOM 838 N N . ILE A 1 103 ? -11.836 -25.984 -9.164 1 96.06 103 ILE A N 1
ATOM 839 C CA . ILE A 1 103 ? -10.883 -25.484 -10.148 1 96.06 103 ILE A CA 1
ATOM 840 C C . ILE A 1 103 ? -10.984 -26.312 -11.43 1 96.06 103 ILE A C 1
ATOM 842 O O . ILE A 1 103 ? -10.992 -25.75 -12.531 1 96.06 103 ILE A O 1
ATOM 846 N N . GLU A 1 104 ? -11.062 -27.594 -11.25 1 96.44 104 GLU A N 1
ATOM 847 C CA . GLU A 1 104 ? -11.195 -28.484 -12.391 1 96.44 104 GLU A CA 1
ATOM 848 C C . GLU A 1 104 ? -12.438 -28.141 -13.211 1 96.44 104 GLU A C 1
ATOM 850 O O . GLU A 1 104 ? -12.367 -28.031 -14.438 1 96.44 104 GLU A O 1
ATOM 855 N N . SER A 1 105 ? -13.547 -27.984 -12.516 1 95.81 105 SER A N 1
ATOM 856 C CA . SER A 1 105 ? -14.797 -27.641 -13.188 1 95.81 105 SER A CA 1
ATOM 857 C C . SER A 1 105 ? -14.688 -26.297 -13.898 1 95.81 105 SER A C 1
ATOM 859 O O . SER A 1 105 ? -15.172 -26.141 -15.023 1 95.81 105 SER A O 1
ATOM 861 N N . PHE A 1 106 ? -14.055 -25.375 -13.289 1 95.5 106 PHE A N 1
ATOM 862 C CA . PHE A 1 106 ? -13.875 -24.047 -13.852 1 95.5 106 PHE A CA 1
ATOM 863 C C . PHE A 1 106 ? -13.078 -24.094 -15.148 1 95.5 106 PHE A C 1
ATOM 865 O O . PHE A 1 106 ? -13.469 -23.484 -16.141 1 95.5 106 PHE A O 1
ATOM 872 N N . ILE A 1 107 ? -11.945 -24.875 -15.172 1 97.38 107 ILE A N 1
ATOM 873 C CA . ILE A 1 107 ? -11.109 -24.984 -16.359 1 97.38 107 ILE A CA 1
ATOM 874 C C . ILE A 1 107 ? -11.891 -25.656 -17.484 1 97.38 107 ILE A C 1
ATOM 876 O O . ILE A 1 107 ? -11.922 -25.156 -18.609 1 97.38 107 ILE A O 1
ATOM 880 N N .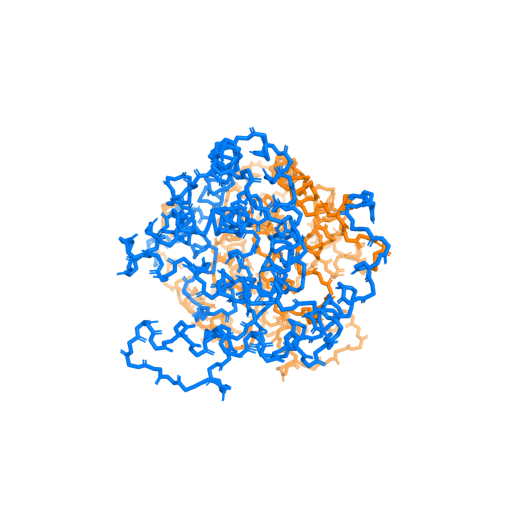 ARG A 1 108 ? -12.594 -26.703 -17.109 1 97.06 108 ARG A N 1
ATOM 881 C CA . ARG A 1 108 ? -13.297 -27.484 -18.125 1 97.06 108 ARG A CA 1
ATOM 882 C C . ARG A 1 108 ? -14.453 -26.703 -18.719 1 97.06 108 ARG A C 1
ATOM 884 O O . ARG A 1 108 ? -14.742 -26.828 -19.922 1 97.06 108 ARG A O 1
ATOM 891 N N . GLU A 1 109 ? -15.086 -25.938 -17.953 1 96.81 109 GLU A N 1
ATOM 892 C CA . GLU A 1 109 ? -16.188 -25.109 -18.453 1 96.81 109 GLU A CA 1
ATOM 893 C C . GLU A 1 109 ? -15.656 -23.953 -19.312 1 96.81 109 GLU A C 1
ATOM 895 O O . GLU A 1 109 ? -16.266 -23.609 -20.328 1 96.81 109 GLU A O 1
ATOM 900 N N . SER A 1 110 ? -14.562 -23.406 -18.906 1 96.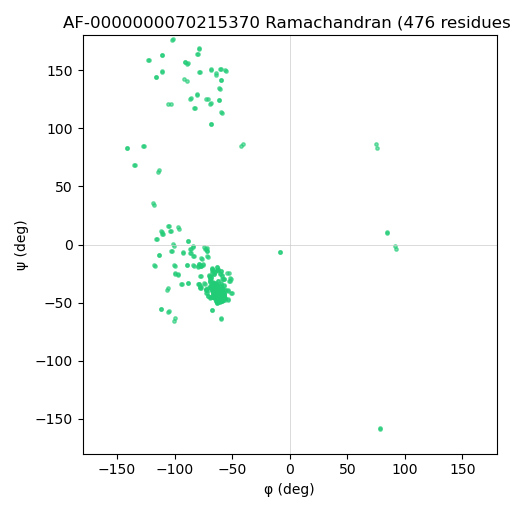31 110 SER A N 1
ATOM 901 C CA . SER A 1 110 ? -14 -22.234 -19.594 1 96.31 110 SER A CA 1
ATOM 902 C C . SER A 1 110 ? -13.297 -22.641 -20.875 1 96.31 110 SER A C 1
ATOM 904 O O . SER A 1 110 ? -13.297 -21.891 -21.859 1 96.31 110 SER A O 1
ATOM 906 N N . ALA A 1 111 ? -12.633 -23.797 -20.859 1 96.94 111 ALA A N 1
ATOM 907 C CA . ALA A 1 111 ? -11.852 -24.297 -22 1 96.94 111 ALA A CA 1
ATOM 908 C C . ALA A 1 111 ? -12 -25.797 -22.141 1 96.94 111 ALA A C 1
ATOM 910 O O . ALA A 1 111 ? -11.078 -26.562 -21.844 1 96.94 111 ALA A O 1
ATOM 911 N N . PRO A 1 112 ? -13.078 -26.203 -22.797 1 95.94 112 PRO A N 1
ATOM 912 C CA . PRO A 1 112 ? -13.336 -27.641 -22.938 1 95.94 112 PRO A CA 1
ATOM 913 C C . PRO A 1 112 ? -12.25 -28.344 -23.75 1 95.94 112 PRO A C 1
ATOM 915 O O . PRO A 1 112 ? -12.086 -29.562 -23.625 1 95.94 112 PRO A O 1
ATOM 918 N N . GLU A 1 113 ? -11.547 -27.625 -24.531 1 95.31 113 GLU A N 1
ATOM 919 C CA . GLU A 1 113 ? -10.523 -28.219 -25.391 1 95.31 113 GLU A CA 1
ATOM 920 C C . GLU A 1 113 ? -9.219 -28.422 -24.625 1 95.31 113 GLU A C 1
ATOM 922 O O . GLU A 1 113 ? -8.289 -29.062 -25.125 1 95.31 113 GLU A O 1
ATOM 927 N N . CYS A 1 114 ? -9.047 -27.906 -23.406 1 96.44 114 CYS A N 1
ATOM 928 C CA . CYS A 1 114 ? -7.855 -28.156 -22.594 1 96.44 114 CYS A CA 1
ATOM 929 C C . CYS A 1 114 ? -7.707 -29.641 -22.281 1 96.44 114 CYS A C 1
ATOM 931 O O . CYS A 1 114 ? -8.617 -30.25 -21.719 1 96.44 114 CYS A O 1
ATOM 933 N N . PRO A 1 115 ? -6.602 -30.219 -22.609 1 96.88 115 PRO A N 1
ATOM 934 C CA . PRO A 1 115 ? -6.457 -31.672 -22.453 1 96.88 115 PRO A CA 1
ATOM 935 C C . PRO A 1 115 ? -6.43 -32.094 -20.984 1 96.88 115 PRO A C 1
ATOM 937 O O . PRO A 1 115 ? -5.906 -31.375 -20.125 1 96.88 115 PRO A O 1
ATOM 940 N N . PRO A 1 116 ? -6.883 -33.312 -20.672 1 97.31 116 PRO A N 1
ATOM 941 C CA . PRO A 1 116 ? -6.926 -33.844 -19.297 1 97.31 116 PRO A CA 1
ATOM 942 C C . PRO A 1 116 ? -5.543 -33.906 -18.656 1 97.31 116 PRO A C 1
ATOM 944 O O . PRO A 1 116 ? -5.41 -33.75 -17.438 1 97.31 116 PRO A O 1
ATOM 947 N N . TYR A 1 117 ? -4.531 -34.188 -19.484 1 97.06 117 TYR A N 1
ATOM 948 C CA . TYR A 1 117 ? -3.189 -34.312 -18.922 1 97.06 117 TYR A CA 1
ATOM 949 C C . TYR A 1 117 ? -2.639 -32.969 -18.516 1 97.06 117 TYR A C 1
ATOM 951 O O . TYR A 1 117 ? -1.578 -32.875 -17.891 1 97.06 117 TYR A O 1
ATOM 959 N N . ILE A 1 118 ? -3.424 -31.859 -18.781 1 97.06 118 ILE A N 1
ATOM 960 C CA . ILE A 1 118 ? -3.061 -30.531 -18.328 1 97.06 118 ILE A CA 1
ATOM 961 C C . ILE A 1 118 ? -3.957 -30.125 -17.156 1 97.06 118 ILE A C 1
ATOM 963 O O . ILE A 1 118 ? -3.471 -29.844 -16.062 1 97.06 118 ILE A O 1
ATOM 967 N N . TRP A 1 119 ? -5.336 -30.094 -17.344 1 97.06 119 TRP A N 1
ATOM 968 C CA . TRP A 1 119 ? -6.211 -29.516 -16.328 1 97.06 119 TRP A CA 1
ATOM 969 C C . TRP A 1 119 ? -6.238 -30.375 -15.062 1 97.06 119 TRP A C 1
ATOM 971 O O . TRP A 1 119 ? -6.445 -29.875 -13.961 1 97.06 119 TRP A O 1
ATOM 981 N N . GLY A 1 120 ? -6.012 -31.766 -15.148 1 97.44 120 GLY A N 1
ATOM 982 C CA . GLY A 1 120 ? -5.949 -32.625 -13.984 1 97.44 120 GLY A CA 1
ATOM 983 C C . GLY A 1 120 ? -4.848 -32.25 -13.008 1 97.44 120 GLY A C 1
ATOM 984 O O . GLY A 1 120 ? -5.121 -31.828 -11.891 1 97.44 120 GLY A O 1
ATOM 985 N N . PRO A 1 121 ? -3.584 -32.375 -13.523 1 98 121 PRO A N 1
ATOM 986 C CA . PRO A 1 121 ? -2.482 -32 -12.633 1 98 121 PRO A CA 1
ATOM 987 C C . PRO A 1 121 ? -2.502 -30.531 -12.242 1 98 121 PRO A C 1
ATOM 989 O O . PRO A 1 121 ? -2.127 -30.188 -11.125 1 98 121 PRO A O 1
ATOM 992 N N . ALA A 1 122 ? -2.918 -29.672 -13.109 1 98.19 122 ALA A N 1
ATOM 993 C CA . ALA A 1 122 ? -2.943 -28.234 -12.812 1 98.19 122 ALA A CA 1
ATOM 994 C C . ALA A 1 122 ? -3.908 -27.938 -11.672 1 98.19 122 ALA A C 1
ATOM 996 O O . ALA A 1 122 ? -3.594 -27.141 -10.781 1 98.19 122 ALA A O 1
ATOM 997 N N . SER A 1 123 ? -5.113 -28.578 -11.727 1 97.88 123 SER A N 1
ATOM 998 C CA . SER A 1 123 ? -6.09 -28.359 -10.672 1 97.88 123 SER A CA 1
ATOM 999 C C . SER A 1 123 ? -5.582 -28.875 -9.328 1 97.88 123 SER A C 1
ATOM 1001 O O . SER A 1 123 ? -5.812 -28.266 -8.289 1 97.88 123 SER A O 1
ATOM 1003 N N . HIS A 1 124 ? -4.926 -29.984 -9.391 1 97.5 124 HIS A N 1
ATOM 1004 C CA . HIS A 1 124 ? -4.359 -30.562 -8.18 1 97.5 124 HIS A CA 1
ATOM 1005 C C . HIS A 1 124 ? -3.285 -29.672 -7.586 1 97.5 124 HIS A C 1
ATOM 1007 O O . HIS A 1 124 ? -3.312 -29.375 -6.391 1 97.5 124 HIS A O 1
ATOM 1013 N N . VAL A 1 125 ? -2.373 -29.219 -8.391 1 98.06 125 VAL A N 1
ATOM 1014 C CA . VAL A 1 125 ? -1.281 -28.344 -7.961 1 98.06 125 VAL A CA 1
ATOM 1015 C C . VAL A 1 125 ? -1.847 -27.031 -7.414 1 98.06 125 VAL A C 1
ATOM 1017 O O . VAL A 1 125 ? -1.466 -26.594 -6.328 1 98.06 125 VAL A O 1
ATOM 1020 N N . ALA A 1 126 ? -2.744 -26.422 -8.125 1 97.81 126 ALA A N 1
ATOM 1021 C CA . ALA A 1 126 ? -3.338 -25.141 -7.738 1 97.81 126 ALA A CA 1
ATOM 1022 C C . ALA A 1 126 ? -3.963 -25.234 -6.352 1 97.81 126 ALA A C 1
ATOM 1024 O O . ALA A 1 126 ? -3.836 -24.312 -5.547 1 97.81 126 ALA A O 1
ATOM 1025 N N . ALA A 1 127 ? -4.598 -26.328 -6.016 1 95.81 127 ALA A N 1
ATOM 1026 C CA . ALA A 1 127 ? -5.324 -26.5 -4.762 1 95.81 127 ALA A CA 1
ATOM 1027 C C . ALA A 1 127 ? -4.367 -26.688 -3.592 1 95.81 127 ALA A C 1
ATOM 1029 O O . ALA A 1 127 ? -4.793 -26.781 -2.438 1 95.81 127 ALA A O 1
ATOM 1030 N N . LEU A 1 128 ? -3.08 -26.719 -3.867 1 96.19 128 LEU A N 1
ATOM 1031 C CA . LEU A 1 128 ? -2.096 -27 -2.824 1 96.19 128 LEU A CA 1
ATOM 1032 C C . LEU A 1 128 ? -1.181 -25.797 -2.617 1 96.19 128 LEU A C 1
ATOM 1034 O O . LEU A 1 128 ? -0.264 -25.844 -1.795 1 96.19 128 LEU A O 1
ATOM 1038 N N . VAL A 1 129 ? -1.412 -24.719 -3.258 1 96.5 129 VAL A N 1
ATOM 1039 C CA . VAL A 1 129 ? -0.495 -23.578 -3.326 1 96.5 129 VAL A CA 1
ATOM 1040 C C . VAL A 1 129 ? -0.609 -22.75 -2.053 1 96.5 129 VAL A C 1
ATOM 1042 O O . VAL A 1 129 ? 0.345 -22.062 -1.656 1 96.5 129 VAL A O 1
ATOM 1045 N N . SER A 1 130 ? -1.588 -22.828 -1.307 1 92.25 130 SER A N 1
ATOM 1046 C CA . SER A 1 130 ? -1.944 -21.953 -0.196 1 92.25 130 SER A CA 1
ATOM 1047 C C . SER A 1 130 ? -0.865 -21.953 0.881 1 92.25 130 SER A C 1
ATOM 1049 O O . SER A 1 130 ? -0.412 -23.031 1.309 1 92.25 130 SER A O 1
ATOM 1051 N N . PHE A 1 131 ? -0.513 -20.766 1.333 1 91.56 131 PHE A N 1
ATOM 1052 C CA . PHE A 1 131 ? 0.428 -20.594 2.434 1 91.56 131 PHE A CA 1
ATOM 1053 C C . PHE A 1 131 ? -0.118 -21.203 3.717 1 91.56 131 PHE A C 1
ATOM 1055 O O . PHE A 1 131 ? 0.587 -21.938 4.41 1 91.56 131 PHE A O 1
ATOM 1062 N N . THR A 1 132 ? -1.307 -20.859 4.031 1 89 132 THR A N 1
ATOM 1063 C CA . THR A 1 132 ? -1.945 -21.328 5.254 1 89 132 THR A CA 1
ATOM 1064 C C . THR A 1 132 ? -2 -22.859 5.289 1 89 132 THR A C 1
ATOM 1066 O O . THR A 1 132 ? -1.778 -23.469 6.336 1 89 132 THR A O 1
ATOM 1069 N N . ARG A 1 133 ? -2.266 -23.469 4.176 1 91 133 ARG A N 1
ATOM 1070 C CA . ARG A 1 133 ? -2.297 -24.938 4.09 1 91 133 ARG A CA 1
ATOM 1071 C C . ARG A 1 133 ? -0.929 -25.531 4.402 1 91 133 ARG A C 1
ATOM 1073 O O . ARG A 1 133 ? -0.832 -26.547 5.094 1 91 133 ARG A O 1
ATOM 1080 N N . GLU A 1 134 ? 0.081 -24.906 3.873 1 93.88 134 GLU A N 1
ATOM 1081 C CA . GLU A 1 134 ? 1.423 -25.422 4.133 1 93.88 134 GLU A CA 1
ATOM 1082 C C . GLU A 1 134 ? 1.797 -25.281 5.602 1 93.88 134 GLU A C 1
ATOM 1084 O O . GLU A 1 134 ? 2.438 -26.156 6.176 1 93.88 134 GLU A O 1
ATOM 1089 N N . ILE A 1 135 ? 1.407 -24.172 6.223 1 92.75 135 ILE A N 1
ATOM 1090 C CA . ILE A 1 135 ? 1.685 -23.953 7.637 1 92.75 135 ILE A CA 1
ATOM 1091 C C . ILE A 1 135 ? 0.961 -25.016 8.469 1 92.75 135 ILE A C 1
ATOM 1093 O O . ILE A 1 135 ? 1.523 -25.547 9.43 1 92.75 135 ILE A O 1
ATOM 1097 N N . ARG A 1 136 ? -0.199 -25.375 8.094 1 91.06 136 ARG A N 1
ATOM 1098 C CA . ARG A 1 136 ? -1.021 -26.312 8.844 1 91.06 136 ARG A CA 1
ATOM 1099 C C . ARG A 1 136 ? -0.55 -27.75 8.625 1 91.06 136 ARG A C 1
ATOM 1101 O O . ARG A 1 136 ? -0.609 -28.562 9.547 1 91.06 136 ARG A O 1
ATOM 1108 N N . ASN A 1 137 ? -0.128 -28.016 7.418 1 93.19 137 ASN A N 1
ATOM 1109 C CA . ASN A 1 137 ? 0.266 -29.375 7.066 1 93.19 137 ASN A CA 1
ATOM 1110 C C . ASN A 1 137 ? 1.575 -29.391 6.281 1 93.19 137 ASN A C 1
ATOM 1112 O O . ASN A 1 137 ? 1.609 -29.844 5.133 1 93.19 137 ASN A O 1
ATOM 1116 N N . PRO A 1 138 ? 2.688 -29.062 6.883 1 94.5 138 PRO A N 1
ATOM 1117 C CA . PRO A 1 138 ? 3.961 -28.922 6.176 1 94.5 138 PRO A CA 1
ATOM 1118 C C . PRO A 1 138 ? 4.477 -30.234 5.613 1 94.5 138 PRO A C 1
ATOM 1120 O O . PRO A 1 138 ? 5.066 -30.266 4.531 1 94.5 138 PRO A O 1
ATOM 1123 N N . ILE A 1 139 ? 4.242 -31.328 6.324 1 95.5 139 ILE A N 1
ATOM 1124 C CA . ILE A 1 139 ? 4.738 -32.625 5.879 1 95.5 139 ILE A CA 1
ATOM 1125 C C . ILE A 1 139 ? 3.979 -33.062 4.633 1 95.5 139 ILE A C 1
ATOM 1127 O O . ILE A 1 139 ? 4.586 -33.531 3.656 1 95.5 139 ILE A O 1
ATOM 1131 N N . MET A 1 140 ? 2.668 -32.906 4.711 1 94.75 140 MET A N 1
ATOM 1132 C CA . MET A 1 140 ? 1.845 -33.281 3.562 1 94.75 140 MET A CA 1
ATOM 1133 C C . MET A 1 140 ? 2.236 -32.469 2.33 1 94.75 140 MET A C 1
ATOM 1135 O O . MET A 1 140 ? 2.381 -33.031 1.238 1 94.75 140 MET A O 1
ATOM 1139 N N . VAL A 1 141 ? 2.471 -31.219 2.475 1 96 141 VAL A N 1
ATOM 1140 C CA . VAL A 1 141 ? 2.816 -30.359 1.348 1 96 141 VAL A CA 1
ATOM 1141 C C . VAL A 1 141 ? 4.199 -30.719 0.817 1 96 141 VAL A C 1
ATOM 1143 O O . VAL A 1 141 ? 4.418 -30.75 -0.396 1 96 141 VAL A O 1
ATOM 1146 N N . ALA A 1 142 ? 5.137 -31.078 1.69 1 96.69 142 ALA A N 1
ATOM 1147 C CA . ALA A 1 142 ? 6.469 -31.5 1.268 1 96.69 142 ALA A CA 1
ATOM 1148 C C . ALA A 1 142 ? 6.395 -32.781 0.416 1 96.69 142 ALA A C 1
ATOM 1150 O O . ALA A 1 142 ? 7.098 -32.875 -0.592 1 96.69 142 ALA A O 1
ATOM 1151 N N . GLN A 1 143 ? 5.547 -33.656 0.805 1 97.44 143 GLN A N 1
ATOM 1152 C CA . GLN A 1 143 ? 5.352 -34.906 0.045 1 97.44 143 GLN A CA 1
ATOM 1153 C C . GLN A 1 143 ? 4.742 -34.594 -1.324 1 97.44 143 GLN A C 1
ATOM 1155 O O . GLN A 1 143 ? 5.137 -35.219 -2.326 1 97.44 143 GLN A O 1
ATOM 1160 N N . GLN A 1 144 ? 3.818 -33.719 -1.312 1 97.12 144 GLN A N 1
ATOM 1161 C CA . GLN A 1 144 ? 3.178 -33.344 -2.568 1 97.12 144 GLN A CA 1
ATOM 1162 C C . GLN A 1 144 ? 4.156 -32.625 -3.494 1 97.12 144 GLN A C 1
ATOM 1164 O O . GLN A 1 144 ? 4.105 -32.812 -4.715 1 97.12 144 GLN A O 1
ATOM 1169 N N . CYS A 1 145 ? 5.078 -31.875 -2.951 1 97.5 145 CYS A N 1
ATOM 1170 C CA . CYS A 1 145 ? 6.102 -31.203 -3.74 1 97.5 145 CYS A CA 1
ATOM 1171 C C . CYS A 1 145 ? 7.039 -32.219 -4.391 1 97.5 145 CYS A C 1
ATOM 1173 O O . CYS A 1 145 ? 7.508 -32 -5.512 1 97.5 145 CYS A O 1
ATOM 1175 N N . ALA A 1 146 ? 7.297 -33.281 -3.717 1 96.94 146 ALA A N 1
ATOM 1176 C CA . ALA A 1 146 ? 8.133 -34.344 -4.266 1 96.94 146 ALA A CA 1
ATOM 1177 C C . ALA A 1 146 ? 7.406 -35.094 -5.379 1 96.94 146 ALA A C 1
ATOM 1179 O O . ALA A 1 146 ? 8.008 -35.438 -6.398 1 96.94 146 ALA A O 1
ATOM 1180 N N . ALA A 1 147 ? 6.113 -35.281 -5.199 1 97.12 147 ALA A N 1
ATOM 1181 C CA . ALA A 1 147 ? 5.312 -36.062 -6.148 1 97.12 147 ALA A CA 1
ATOM 1182 C C . ALA A 1 147 ? 4.957 -35.219 -7.371 1 97.12 147 ALA A C 1
ATOM 1184 O O . ALA A 1 147 ? 4.84 -35.719 -8.484 1 97.12 147 ALA A O 1
ATOM 1185 N N . TYR A 1 148 ? 4.762 -33.969 -7.141 1 97.69 148 TYR A N 1
ATOM 1186 C CA . TYR A 1 148 ? 4.395 -33.031 -8.18 1 97.69 148 TYR A CA 1
ATOM 1187 C C . TYR A 1 148 ? 5.336 -31.828 -8.188 1 97.69 148 TYR A C 1
ATOM 1189 O O . TYR A 1 148 ? 4.984 -30.75 -7.703 1 97.69 148 TYR A O 1
ATOM 1197 N N . PRO A 1 149 ? 6.434 -31.953 -8.852 1 98.31 149 PRO A N 1
ATOM 1198 C CA . PRO A 1 149 ? 7.453 -30.891 -8.82 1 98.31 149 PRO A CA 1
ATOM 1199 C C . PRO A 1 149 ? 6.934 -29.547 -9.328 1 98.31 149 PRO A C 1
ATOM 1201 O O . PRO A 1 149 ? 7.465 -28.5 -8.961 1 98.31 149 PRO A O 1
ATOM 1204 N N . ALA A 1 150 ? 5.859 -29.562 -10.141 1 98.5 150 ALA A N 1
ATOM 1205 C CA . ALA A 1 150 ? 5.238 -28.328 -10.602 1 98.5 150 ALA A CA 1
ATOM 1206 C C . ALA A 1 150 ? 4.773 -27.469 -9.422 1 98.5 150 ALA A C 1
ATOM 1208 O O . ALA A 1 150 ? 4.754 -26.25 -9.508 1 98.5 150 ALA A O 1
ATOM 1209 N N . LEU A 1 151 ? 4.414 -28.109 -8.328 1 98.69 151 LEU A N 1
ATOM 1210 C CA . LEU A 1 151 ? 3.939 -27.406 -7.137 1 98.69 151 LEU A CA 1
ATOM 1211 C C . LEU A 1 151 ? 5.031 -26.5 -6.566 1 98.69 151 LEU A C 1
ATOM 1213 O O . LEU A 1 151 ? 4.746 -25.406 -6.082 1 98.69 151 LEU A O 1
ATOM 1217 N N . GLN A 1 152 ? 6.281 -26.953 -6.641 1 98.69 152 GLN A N 1
ATOM 1218 C CA . GLN A 1 152 ? 7.402 -26.156 -6.16 1 98.69 152 GLN A CA 1
ATOM 1219 C C . GLN A 1 152 ? 7.492 -24.828 -6.906 1 98.69 152 GLN A C 1
ATOM 1221 O O . GLN A 1 152 ? 7.652 -23.766 -6.289 1 98.69 152 GLN A O 1
ATOM 1226 N N . LEU A 1 153 ? 7.336 -24.859 -8.219 1 98.56 153 LEU A N 1
ATOM 1227 C CA . LEU A 1 153 ? 7.445 -23.688 -9.07 1 98.56 153 LEU A CA 1
ATOM 1228 C C . LEU A 1 153 ? 6.293 -22.719 -8.82 1 98.56 153 LEU A C 1
ATOM 1230 O O . LEU A 1 153 ? 6.512 -21.516 -8.648 1 98.56 153 LEU A O 1
ATOM 1234 N N . VAL A 1 154 ? 5.082 -23.266 -8.734 1 98.62 154 VAL A N 1
ATOM 1235 C CA . VAL A 1 154 ? 3.896 -22.422 -8.609 1 98.62 154 VAL A CA 1
ATOM 1236 C C . VAL A 1 154 ? 3.836 -21.797 -7.219 1 98.62 154 VAL A C 1
ATOM 1238 O O . VAL A 1 154 ? 3.508 -20.625 -7.066 1 98.62 154 VAL A O 1
ATOM 1241 N N . GLN A 1 155 ? 4.141 -22.547 -6.168 1 98.5 155 GLN A N 1
ATOM 1242 C CA . GLN A 1 155 ? 4.16 -22.016 -4.812 1 98.5 155 GLN A CA 1
ATOM 1243 C C . GLN A 1 155 ? 5.191 -20.891 -4.68 1 98.5 155 GLN A C 1
ATOM 1245 O O . GLN A 1 155 ? 4.906 -19.844 -4.102 1 98.5 155 GLN A O 1
ATOM 1250 N N . ASP A 1 156 ? 6.422 -21.188 -5.188 1 98.75 156 ASP A N 1
ATOM 1251 C CA . ASP A 1 156 ? 7.453 -20.156 -5.145 1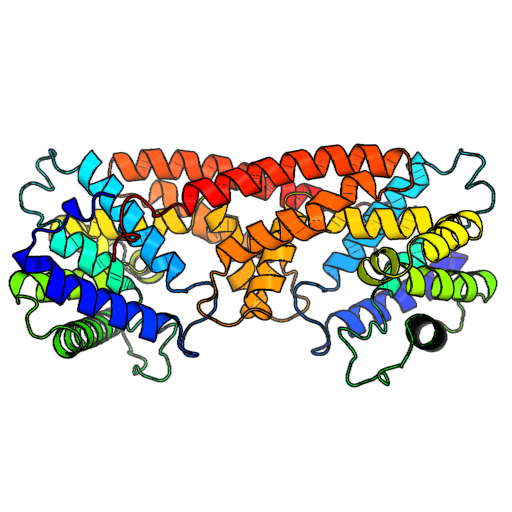 98.75 156 ASP A CA 1
ATOM 1252 C C . ASP A 1 156 ? 7.004 -18.906 -5.891 1 98.75 156 ASP A C 1
ATOM 1254 O O . ASP A 1 156 ? 7.219 -17.781 -5.418 1 98.75 156 ASP A O 1
ATOM 1258 N N . ALA A 1 157 ? 6.398 -19.094 -7.035 1 98.06 157 ALA A N 1
ATOM 1259 C CA . ALA A 1 157 ? 5.941 -17.984 -7.852 1 98.06 157 ALA A CA 1
ATOM 1260 C C . ALA A 1 157 ? 4.941 -17.109 -7.09 1 98.06 157 ALA A C 1
ATOM 1262 O O . ALA A 1 157 ? 5.039 -15.883 -7.105 1 98.06 157 ALA A O 1
ATOM 1263 N N . ASP A 1 158 ? 3.986 -17.734 -6.484 1 97.31 158 ASP A N 1
ATOM 1264 C CA . ASP A 1 158 ? 2.977 -17.031 -5.703 1 97.31 158 ASP A CA 1
ATOM 1265 C C . ASP A 1 158 ? 3.611 -16.281 -4.531 1 97.31 158 ASP A C 1
ATOM 1267 O O . ASP A 1 158 ? 3.299 -15.117 -4.285 1 97.31 158 ASP A O 1
ATOM 1271 N N . ARG A 1 159 ? 4.488 -16.938 -3.838 1 97.81 159 ARG A N 1
ATOM 1272 C CA . ARG A 1 159 ? 5.117 -16.344 -2.662 1 97.81 159 ARG A CA 1
ATOM 1273 C C . ARG A 1 159 ? 6.031 -15.188 -3.053 1 97.81 159 ARG A C 1
ATOM 1275 O O . ARG A 1 159 ? 6.152 -14.203 -2.316 1 97.81 159 ARG A O 1
ATOM 1282 N N . LEU A 1 160 ? 6.68 -15.289 -4.203 1 97.88 160 LEU A N 1
ATOM 1283 C CA . LEU A 1 160 ? 7.523 -14.203 -4.691 1 97.88 160 LEU A CA 1
ATOM 1284 C C . LEU A 1 160 ? 6.707 -12.93 -4.891 1 97.88 160 LEU A C 1
ATOM 1286 O O . LEU A 1 160 ? 7.207 -11.828 -4.668 1 97.88 160 LEU A O 1
ATOM 1290 N N . ASP A 1 161 ? 5.473 -13.094 -5.32 1 95.88 161 ASP A N 1
ATOM 1291 C CA . ASP A 1 161 ? 4.629 -11.922 -5.547 1 95.88 161 ASP A CA 1
ATOM 1292 C C . ASP A 1 161 ? 4.305 -11.219 -4.23 1 95.88 161 ASP A C 1
ATOM 1294 O O . ASP A 1 161 ? 3.932 -10.039 -4.227 1 95.88 161 ASP A O 1
ATOM 1298 N N . GLY A 1 162 ? 4.41 -11.922 -3.113 1 95.62 162 GLY A N 1
ATOM 1299 C CA . GLY A 1 162 ? 4.16 -11.344 -1.804 1 95.62 162 GLY A CA 1
ATOM 1300 C C . GLY A 1 162 ? 5.371 -10.625 -1.229 1 95.62 162 GLY A C 1
ATOM 1301 O O . GLY A 1 162 ? 5.293 -10.039 -0.151 1 95.62 162 GLY A O 1
ATOM 1302 N N . LEU A 1 163 ? 6.496 -10.641 -1.943 1 97.75 163 LEU A N 1
ATOM 1303 C CA . LEU A 1 163 ? 7.73 -10.047 -1.438 1 97.75 163 LEU A CA 1
ATOM 1304 C C . LEU A 1 163 ? 8.102 -8.797 -2.23 1 97.75 163 LEU A C 1
ATOM 1306 O O . LEU A 1 163 ? 7.543 -8.555 -3.305 1 97.75 163 LEU A O 1
ATOM 1310 N N . GLY A 1 164 ? 9.008 -7.961 -1.667 1 97.25 164 GLY A N 1
ATOM 1311 C CA . GLY A 1 164 ? 9.484 -6.754 -2.328 1 97.25 164 GLY A CA 1
ATOM 1312 C C . GLY A 1 164 ? 8.5 -5.602 -2.246 1 97.25 164 GLY A C 1
ATOM 1313 O O . GLY A 1 164 ? 7.66 -5.555 -1.344 1 97.25 164 GLY A O 1
ATOM 1314 N N . ALA A 1 165 ? 8.656 -4.66 -3.176 1 96.25 165 ALA A N 1
ATOM 1315 C CA . ALA A 1 165 ? 7.824 -3.455 -3.184 1 96.25 165 ALA A CA 1
ATOM 1316 C C . ALA A 1 165 ? 6.371 -3.793 -3.498 1 96.25 165 ALA A C 1
ATOM 1318 O O . ALA A 1 165 ? 5.453 -3.244 -2.881 1 96.25 165 ALA A O 1
ATOM 1319 N N . VAL A 1 166 ? 6.195 -4.723 -4.426 1 94.62 166 VAL A N 1
ATOM 1320 C CA . VAL A 1 166 ? 4.844 -5.141 -4.773 1 94.62 166 VAL A CA 1
ATOM 1321 C C . VAL A 1 166 ? 4.188 -5.82 -3.57 1 94.62 166 VAL A C 1
ATOM 1323 O O . VAL A 1 166 ? 2.996 -5.633 -3.318 1 94.62 166 VAL A O 1
ATOM 1326 N N . GLY A 1 167 ? 4.969 -6.613 -2.885 1 94.62 167 GLY A N 1
ATOM 1327 C CA . GLY A 1 167 ? 4.453 -7.23 -1.674 1 94.62 167 GLY A CA 1
ATOM 1328 C C . GLY A 1 167 ? 3.963 -6.223 -0.651 1 94.62 167 GLY A C 1
ATOM 1329 O O . GLY A 1 167 ? 2.934 -6.438 -0.008 1 94.62 167 GLY A O 1
ATOM 1330 N N . ILE A 1 168 ? 4.703 -5.145 -0.464 1 94.56 168 ILE A N 1
ATOM 1331 C CA . ILE A 1 168 ? 4.305 -4.074 0.444 1 94.56 168 ILE A CA 1
ATOM 1332 C C . ILE A 1 168 ? 2.975 -3.477 -0.014 1 94.56 168 ILE A C 1
ATOM 1334 O O . ILE A 1 168 ? 2.07 -3.264 0.796 1 94.56 168 ILE A O 1
ATOM 1338 N N . VAL A 1 169 ? 2.857 -3.223 -1.274 1 92.38 169 VAL A N 1
ATOM 1339 C CA . VAL A 1 169 ? 1.66 -2.613 -1.841 1 92.38 169 VAL A CA 1
ATOM 1340 C C . VAL A 1 169 ? 0.46 -3.535 -1.625 1 92.38 169 VAL A C 1
ATOM 1342 O O . VAL A 1 169 ? -0.592 -3.094 -1.157 1 92.38 169 VAL A O 1
ATOM 1345 N N . ARG A 1 170 ? 0.652 -4.777 -1.936 1 90.94 170 ARG A N 1
ATOM 1346 C CA . ARG A 1 170 ? -0.437 -5.738 -1.778 1 90.94 170 ARG A CA 1
ATOM 1347 C C . ARG A 1 170 ? -0.829 -5.887 -0.312 1 90.94 170 ARG A C 1
ATOM 1349 O O . ARG A 1 170 ? -2.016 -5.969 0.013 1 90.94 170 ARG A O 1
ATOM 1356 N N . GLY A 1 171 ? 0.168 -5.961 0.537 1 89.69 171 GLY A N 1
ATOM 1357 C CA . GLY A 1 171 ? -0.102 -6.016 1.965 1 89.69 171 GLY A CA 1
ATOM 1358 C C . GLY A 1 171 ? -0.871 -4.809 2.473 1 89.69 171 GLY A C 1
ATOM 1359 O O . GLY A 1 171 ? -1.743 -4.941 3.334 1 89.69 171 GLY A O 1
ATOM 1360 N N . ALA A 1 172 ? -0.489 -3.654 1.962 1 90 172 ALA A N 1
ATOM 1361 C CA . ALA A 1 172 ? -1.168 -2.422 2.354 1 90 172 ALA A CA 1
ATOM 1362 C C . ALA A 1 172 ? -2.635 -2.447 1.931 1 90 172 ALA A C 1
ATOM 1364 O O . ALA A 1 172 ? -3.52 -2.102 2.717 1 90 172 ALA A O 1
ATOM 1365 N N . VAL A 1 173 ? -2.887 -2.816 0.72 1 86.88 173 VAL A N 1
ATOM 1366 C CA . VAL A 1 173 ? -4.25 -2.881 0.204 1 86.88 173 VAL A CA 1
ATOM 1367 C C . VAL A 1 173 ? -5.062 -3.885 1.018 1 86.88 173 VAL A C 1
ATOM 1369 O O . VAL A 1 173 ? -6.18 -3.584 1.448 1 86.88 173 VAL A O 1
ATOM 1372 N N . TYR A 1 174 ? -4.543 -5.047 1.26 1 84.88 174 TYR A N 1
ATOM 1373 C CA . TYR A 1 174 ? -5.207 -6.078 2.047 1 84.88 174 TYR A CA 1
ATOM 1374 C C . TYR A 1 174 ? -5.52 -5.574 3.451 1 84.88 174 TYR A C 1
ATOM 1376 O O . TYR A 1 174 ? -6.645 -5.719 3.934 1 84.88 174 TYR A O 1
ATOM 1384 N N . GLY A 1 175 ? -4.551 -4.996 4.074 1 79.56 175 GLY A N 1
ATOM 1385 C CA . GLY A 1 175 ? -4.738 -4.477 5.422 1 79.56 175 GLY A CA 1
ATOM 1386 C C . GLY A 1 175 ? -5.77 -3.369 5.5 1 79.56 175 GLY A C 1
ATOM 1387 O O . GLY A 1 175 ? -6.562 -3.316 6.441 1 79.56 175 GLY A O 1
ATOM 1388 N N . GLY A 1 176 ? -5.691 -2.457 4.551 1 78.19 176 GLY A N 1
ATOM 1389 C CA . GLY A 1 176 ? -6.633 -1.348 4.516 1 78.19 176 GLY A CA 1
ATOM 1390 C C . GLY A 1 176 ? -8.07 -1.791 4.328 1 78.19 176 GLY A C 1
ATOM 1391 O O . GLY A 1 176 ? -8.992 -1.187 4.887 1 78.19 176 GLY A O 1
ATOM 1392 N N . VAL A 1 177 ? -8.305 -2.883 3.627 1 73.62 177 VAL A N 1
ATOM 1393 C CA . VAL A 1 177 ? -9.641 -3.344 3.293 1 73.62 177 VAL A CA 1
ATOM 1394 C C . VAL A 1 177 ? -10.172 -4.246 4.402 1 73.62 177 VAL A C 1
ATOM 1396 O O . VAL A 1 177 ? -11.367 -4.23 4.707 1 73.62 177 VAL A O 1
ATOM 1399 N N . THR A 1 178 ? -9.312 -4.984 5.027 1 72 178 THR A N 1
ATOM 1400 C CA . THR A 1 178 ? -9.781 -6.047 5.914 1 72 178 THR A CA 1
ATOM 1401 C C . THR A 1 178 ? -9.742 -5.59 7.371 1 72 178 THR A C 1
ATOM 1403 O O . THR A 1 178 ? -10.445 -6.148 8.219 1 72 178 THR A O 1
ATOM 1406 N N . GLU A 1 179 ? -8.914 -4.664 7.676 1 70.31 179 GLU A N 1
ATOM 1407 C CA . GLU A 1 179 ? -8.758 -4.293 9.078 1 70.31 179 GLU A CA 1
ATOM 1408 C C . GLU A 1 179 ? -9.734 -3.189 9.477 1 70.31 179 GLU A C 1
ATOM 1410 O O . GLU A 1 179 ? -9.992 -2.275 8.688 1 70.31 179 GLU A O 1
ATOM 1415 N N . PRO A 1 180 ? -10.195 -3.451 10.719 1 68.31 180 PRO A N 1
ATOM 1416 C CA . PRO A 1 180 ? -11.078 -2.4 11.234 1 68.31 180 PRO A CA 1
ATOM 1417 C C . PRO A 1 180 ? -10.383 -1.043 11.328 1 68.31 180 PRO A C 1
ATOM 1419 O O . PRO A 1 180 ? -9.172 -0.979 11.57 1 68.31 180 PRO A O 1
ATOM 1422 N N . ARG A 1 181 ? -11.117 -0.12 11.203 1 69.94 181 ARG A N 1
ATOM 1423 C CA . ARG A 1 181 ? -10.633 1.249 11.352 1 69.94 181 ARG A CA 1
ATOM 1424 C C . ARG A 1 181 ? -10.039 1.476 12.734 1 69.94 181 ARG A C 1
ATOM 1426 O O . ARG A 1 181 ? -10.531 0.938 13.727 1 69.94 181 ARG A O 1
ATOM 1433 N N . GLY A 1 182 ? -8.977 2.232 12.812 1 66.88 182 GLY A N 1
ATOM 1434 C CA . GLY A 1 182 ? -8.383 2.58 14.094 1 66.88 182 GLY A CA 1
ATOM 1435 C C . GLY A 1 182 ? -7.293 1.618 14.523 1 66.88 182 GLY A C 1
ATOM 1436 O O . GLY A 1 182 ? -6.707 1.775 15.602 1 66.88 182 GLY A O 1
ATOM 1437 N N . THR A 1 183 ? -7.062 0.57 13.75 1 68 183 THR A N 1
ATOM 1438 C CA . THR A 1 183 ? -6.078 -0.421 14.172 1 68 183 THR A CA 1
ATOM 1439 C C . THR A 1 183 ? -4.723 -0.142 13.531 1 68 183 THR A C 1
ATOM 1441 O O . THR A 1 183 ? -3.797 -0.947 13.648 1 68 183 THR A O 1
ATOM 1444 N N . GLY A 1 184 ? -4.543 1.022 12.961 1 73.75 184 GLY A N 1
ATOM 1445 C CA . GLY A 1 184 ? -3.254 1.383 12.391 1 73.75 184 GLY A CA 1
ATOM 1446 C C . GLY A 1 184 ? -2.982 0.708 11.055 1 73.75 184 GLY A C 1
ATOM 1447 O O . GLY A 1 184 ? -2.254 -0.284 10.992 1 73.75 184 GLY A O 1
ATOM 1448 N N . THR A 1 185 ? -3.477 1.25 10.055 1 74 185 THR A N 1
ATOM 1449 C CA . THR A 1 185 ? -3.396 0.694 8.711 1 74 185 THR A CA 1
ATOM 1450 C C . THR A 1 185 ? -1.941 0.547 8.266 1 74 185 THR A C 1
ATOM 1452 O O . THR A 1 185 ? -1.55 -0.495 7.742 1 74 185 THR A O 1
ATOM 1455 N N . VAL A 1 186 ? -1.096 1.543 8.578 1 78.69 186 VAL A N 1
ATOM 1456 C CA . VAL A 1 186 ? 0.305 1.529 8.164 1 78.69 186 VAL A CA 1
ATOM 1457 C C . VAL A 1 186 ? 1.074 0.502 8.992 1 78.69 186 VAL A C 1
ATOM 1459 O O . VAL A 1 186 ? 1.872 -0.268 8.453 1 78.69 186 VAL A O 1
ATOM 1462 N N . ARG A 1 187 ? 0.765 0.434 10.203 1 78.31 187 ARG A N 1
ATOM 1463 C CA . ARG A 1 187 ? 1.457 -0.506 11.078 1 78.31 187 ARG A CA 1
ATOM 1464 C C . ARG A 1 187 ? 1.099 -1.946 10.727 1 78.31 187 ARG A C 1
ATOM 1466 O O . ARG A 1 187 ? 1.915 -2.854 10.898 1 78.31 187 ARG A O 1
ATOM 1473 N N . ARG A 1 188 ? -0.052 -2.1 10.211 1 83.56 188 ARG A N 1
ATOM 1474 C CA . ARG A 1 188 ? -0.486 -3.439 9.828 1 83.56 188 ARG A CA 1
ATOM 1475 C C . ARG A 1 188 ? 0.379 -3.994 8.703 1 83.56 188 ARG A C 1
ATOM 1477 O O . ARG A 1 188 ? 0.664 -5.191 8.664 1 83.56 188 ARG A O 1
ATOM 1484 N N . VAL A 1 189 ? 0.718 -3.137 7.801 1 87.38 189 VAL A N 1
ATOM 1485 C CA . VAL A 1 189 ? 1.563 -3.572 6.695 1 87.38 189 VAL A CA 1
ATOM 1486 C C . VAL A 1 189 ? 2.887 -4.109 7.234 1 87.38 189 VAL A C 1
ATOM 1488 O O . VAL A 1 189 ? 3.389 -5.129 6.758 1 87.38 189 VAL A O 1
ATOM 1491 N N . VAL A 1 190 ? 3.379 -3.434 8.211 1 90.12 190 VAL A N 1
ATOM 1492 C CA . VAL A 1 190 ? 4.629 -3.846 8.844 1 90.12 190 VAL A CA 1
ATOM 1493 C C . VAL A 1 190 ? 4.43 -5.188 9.547 1 90.12 190 VAL A C 1
ATOM 1495 O O . VAL A 1 190 ? 5.273 -6.082 9.445 1 90.12 190 VAL A O 1
ATOM 1498 N N . HIS A 1 191 ? 3.338 -5.305 10.188 1 89.56 191 HIS A N 1
ATOM 1499 C CA . HIS A 1 191 ? 3.033 -6.547 10.891 1 89.56 191 HIS A CA 1
ATOM 1500 C C . HIS A 1 191 ? 2.9 -7.711 9.914 1 89.56 191 HIS A C 1
ATOM 1502 O O . HIS A 1 191 ? 3.426 -8.797 10.164 1 89.56 191 HIS A O 1
ATOM 1508 N N . ILE A 1 192 ? 2.221 -7.543 8.852 1 89.88 192 ILE A N 1
ATOM 1509 C CA . ILE A 1 192 ? 2.047 -8.578 7.832 1 89.88 192 ILE A CA 1
ATOM 1510 C C . ILE A 1 192 ? 3.41 -9 7.289 1 89.88 192 ILE A C 1
ATOM 1512 O O . ILE A 1 192 ? 3.689 -10.195 7.16 1 89.88 192 ILE A O 1
ATOM 1516 N N . ALA A 1 193 ? 4.234 -8.008 6.977 1 93.19 193 ALA A N 1
ATOM 1517 C CA . ALA A 1 193 ? 5.57 -8.305 6.473 1 93.19 193 ALA A CA 1
ATOM 1518 C C . ALA A 1 193 ? 6.363 -9.133 7.473 1 93.19 193 ALA A C 1
ATOM 1520 O O . ALA A 1 193 ? 6.969 -10.148 7.109 1 93.19 193 ALA A O 1
ATOM 1521 N N . ASP A 1 194 ? 6.262 -8.766 8.75 1 92.94 194 ASP A N 1
ATOM 1522 C CA . ASP A 1 194 ? 7.066 -9.398 9.797 1 92.94 194 ASP A CA 1
ATOM 1523 C C . ASP A 1 194 ? 6.551 -10.797 10.117 1 92.94 194 ASP A C 1
ATOM 1525 O O . ASP A 1 194 ? 7.332 -11.703 10.398 1 92.94 194 ASP A O 1
ATOM 1529 N N . GLU A 1 195 ? 5.285 -11.008 10.023 1 90.69 195 GLU A N 1
ATOM 1530 C CA . GLU A 1 195 ? 4.691 -12.266 10.484 1 90.69 195 GLU A CA 1
ATOM 1531 C C . GLU A 1 195 ? 4.559 -13.258 9.336 1 90.69 195 GLU A C 1
ATOM 1533 O O . GLU A 1 195 ? 4.715 -14.469 9.531 1 90.69 195 GLU A O 1
ATOM 1538 N N . ARG A 1 196 ? 4.305 -12.789 8.203 1 91.69 196 ARG A N 1
ATOM 1539 C CA . ARG A 1 196 ? 4.012 -13.703 7.098 1 91.69 196 ARG A CA 1
ATOM 1540 C C . ARG A 1 196 ? 5.121 -13.672 6.051 1 91.69 196 ARG A C 1
ATOM 1542 O O . ARG A 1 196 ? 5.773 -14.688 5.809 1 91.69 196 ARG A O 1
ATOM 1549 N N . HIS A 1 197 ? 5.457 -12.531 5.516 1 95.19 197 HIS A N 1
ATOM 1550 C CA . HIS A 1 197 ? 6.375 -12.438 4.387 1 95.19 197 HIS A CA 1
ATOM 1551 C C . HIS A 1 197 ? 7.801 -12.789 4.801 1 95.19 197 HIS A C 1
ATOM 1553 O O . HIS A 1 197 ? 8.57 -13.328 4.004 1 95.19 197 HIS A O 1
ATOM 1559 N N . ALA A 1 198 ? 8.109 -12.562 6.098 1 95.12 198 ALA A N 1
ATOM 1560 C CA . ALA A 1 198 ? 9.445 -12.859 6.613 1 95.12 198 ALA A CA 1
ATOM 1561 C C . ALA A 1 198 ? 9.75 -14.352 6.512 1 95.12 198 ALA A C 1
ATOM 1563 O O . ALA A 1 198 ? 10.922 -14.75 6.504 1 95.12 198 ALA A O 1
ATOM 1564 N N . ARG A 1 199 ? 8.766 -15.172 6.379 1 95.38 199 ARG A N 1
ATOM 1565 C CA . ARG A 1 199 ? 8.93 -16.625 6.34 1 95.38 199 ARG A CA 1
ATOM 1566 C C . ARG A 1 199 ? 9.156 -17.109 4.91 1 95.38 199 ARG A C 1
ATOM 1568 O O . ARG A 1 199 ? 9.641 -18.219 4.699 1 95.38 199 ARG A O 1
ATOM 1575 N N . TYR A 1 200 ? 8.836 -16.328 3.91 1 97.25 200 TYR A N 1
ATOM 1576 C CA . TYR A 1 200 ? 8.766 -16.766 2.523 1 97.25 200 TYR A CA 1
ATOM 1577 C C . TYR A 1 200 ? 10.133 -17.219 2.029 1 97.25 200 TYR A C 1
ATOM 1579 O O . TYR A 1 200 ? 10.258 -18.266 1.396 1 97.25 200 TYR A O 1
ATOM 1587 N N . PRO A 1 201 ? 11.25 -16.484 2.371 1 97.31 201 PRO A N 1
ATOM 1588 C CA . PRO A 1 201 ? 12.547 -16.922 1.855 1 97.31 201 PRO A CA 1
ATOM 1589 C C . PRO A 1 201 ? 12.906 -18.344 2.289 1 97.31 201 PRO A C 1
ATOM 1591 O O . PRO A 1 201 ? 13.391 -19.141 1.479 1 97.31 201 PRO A O 1
ATOM 1594 N N . GLU A 1 202 ? 12.562 -18.719 3.508 1 96.56 202 GLU A N 1
ATOM 1595 C CA . GLU A 1 202 ? 12.891 -20.047 4.016 1 96.56 202 GLU A CA 1
ATOM 1596 C C . GLU A 1 202 ? 11.938 -21.094 3.461 1 96.56 202 GLU A C 1
ATOM 1598 O O . GLU A 1 202 ? 12.242 -22.297 3.48 1 96.56 202 GLU A O 1
ATOM 1603 N N . MET A 1 203 ? 10.797 -20.688 2.943 1 96.94 203 MET A N 1
ATOM 1604 C CA . MET A 1 203 ? 9.766 -21.609 2.477 1 96.94 203 MET A CA 1
ATOM 1605 C C . MET A 1 203 ? 9.922 -21.906 0.987 1 96.94 203 MET A C 1
ATOM 1607 O O . MET A 1 203 ? 9.211 -22.734 0.43 1 96.94 203 MET A O 1
ATOM 1611 N N . MET A 1 204 ? 10.875 -21.172 0.296 1 98.25 204 MET A N 1
ATOM 161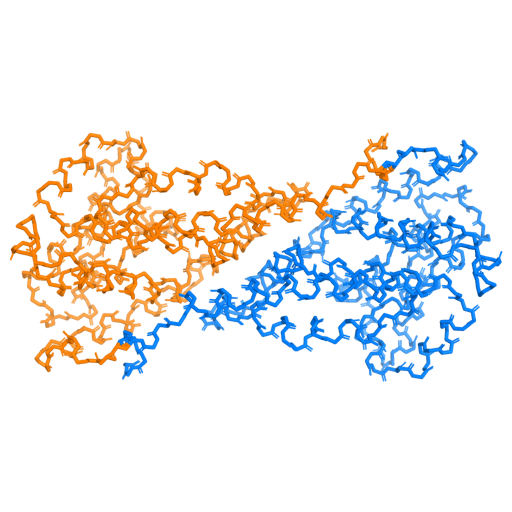2 C CA . MET A 1 204 ? 11.078 -21.406 -1.13 1 98.25 204 MET A CA 1
ATOM 1613 C C . MET A 1 204 ? 11.594 -22.828 -1.381 1 98.25 204 MET A C 1
ATOM 1615 O O . MET A 1 204 ? 12.352 -23.359 -0.577 1 98.25 204 MET A O 1
ATOM 1619 N N . LYS A 1 205 ? 11.211 -23.375 -2.484 1 98.25 205 LYS A N 1
ATOM 1620 C CA . LYS A 1 205 ? 11.57 -24.75 -2.809 1 98.25 205 LYS A CA 1
ATOM 1621 C C . LYS A 1 205 ? 12.633 -24.797 -3.9 1 98.25 205 LYS A C 1
ATOM 1623 O O . LYS A 1 205 ? 13.539 -25.641 -3.854 1 98.25 205 LYS A O 1
ATOM 1628 N N . THR A 1 206 ? 12.602 -23.969 -4.895 1 98.38 206 THR A N 1
ATOM 1629 C CA . THR A 1 206 ? 13.5 -23.984 -6.043 1 98.38 206 THR A CA 1
ATOM 1630 C C . THR A 1 206 ? 14.758 -23.156 -5.762 1 98.38 206 THR A C 1
ATOM 1632 O O . THR A 1 206 ? 14.742 -22.281 -4.898 1 98.38 206 THR A O 1
ATOM 1635 N N . ARG A 1 207 ? 15.852 -23.453 -6.461 1 98.12 207 ARG A N 1
ATOM 1636 C CA . ARG A 1 207 ? 17.078 -22.688 -6.309 1 98.12 207 ARG A CA 1
ATOM 1637 C C . ARG A 1 207 ? 16.891 -21.234 -6.73 1 98.12 207 ARG A C 1
ATOM 1639 O O . ARG A 1 207 ? 17.281 -20.312 -6.012 1 98.12 207 ARG A O 1
ATOM 1646 N N . ALA A 1 208 ? 16.266 -21.062 -7.891 1 98.19 208 ALA A N 1
ATOM 1647 C CA . ALA A 1 208 ? 16.016 -19.703 -8.398 1 98.19 208 ALA A CA 1
ATOM 1648 C C . ALA A 1 208 ? 15.047 -18.953 -7.496 1 98.19 208 ALA A C 1
ATOM 1650 O O . ALA A 1 208 ? 15.188 -17.75 -7.297 1 98.19 208 ALA A O 1
ATOM 1651 N N . GLY A 1 209 ? 14.055 -19.625 -6.965 1 98.38 209 GLY A N 1
ATOM 1652 C CA . GLY A 1 209 ? 13.117 -19.016 -6.039 1 98.38 209 GLY A CA 1
ATOM 1653 C C . GLY A 1 209 ? 13.773 -18.5 -4.77 1 98.38 209 GLY A C 1
ATOM 1654 O O . GLY A 1 209 ? 13.469 -17.406 -4.301 1 98.38 209 GLY A O 1
ATOM 1655 N N . LYS A 1 210 ? 14.672 -19.344 -4.227 1 98.38 210 LYS A N 1
ATOM 1656 C CA . LYS A 1 210 ? 15.406 -18.969 -3.02 1 98.38 210 LYS A CA 1
ATOM 1657 C C . LYS A 1 210 ? 16.234 -17.719 -3.258 1 98.38 210 LYS A C 1
ATOM 1659 O O . LYS A 1 210 ? 16.219 -16.781 -2.441 1 98.38 210 LYS A O 1
ATOM 1664 N N . LYS A 1 211 ? 16.906 -17.656 -4.34 1 98.25 211 LYS A N 1
ATOM 1665 C CA . LYS A 1 211 ? 17.734 -16.516 -4.676 1 98.25 211 LYS A CA 1
ATOM 1666 C C . LYS A 1 211 ? 16.906 -15.242 -4.848 1 98.25 211 LYS A C 1
ATOM 1668 O O . LYS A 1 211 ? 17.219 -14.203 -4.27 1 98.25 211 LYS A O 1
ATOM 1673 N N . GLU A 1 212 ? 15.867 -15.359 -5.621 1 97.81 212 GLU A N 1
ATOM 1674 C CA . GLU A 1 212 ? 15.023 -14.203 -5.895 1 97.81 212 GLU A CA 1
ATOM 1675 C C . GLU A 1 212 ? 14.281 -13.742 -4.641 1 97.81 212 GLU A C 1
ATOM 1677 O O . GLU A 1 212 ? 14.133 -12.547 -4.402 1 97.81 212 GLU A O 1
ATOM 1682 N N . ALA A 1 213 ? 13.828 -14.68 -3.838 1 98.44 213 ALA A N 1
ATOM 1683 C CA . ALA A 1 213 ? 13.125 -14.352 -2.604 1 98.44 213 ALA A CA 1
ATOM 1684 C C . ALA A 1 213 ? 14.031 -13.594 -1.636 1 98.44 213 ALA A C 1
ATOM 1686 O O . ALA A 1 213 ? 13.594 -12.656 -0.965 1 98.44 213 ALA A O 1
ATOM 1687 N N . ALA A 1 214 ? 15.273 -14.047 -1.546 1 98.12 214 ALA A N 1
ATOM 1688 C CA . ALA A 1 214 ? 16.234 -13.359 -0.678 1 98.12 214 ALA A CA 1
ATOM 1689 C C . ALA A 1 214 ? 16.406 -11.906 -1.104 1 98.12 214 ALA A C 1
ATOM 1691 O O . ALA A 1 214 ? 16.422 -11 -0.263 1 98.12 214 ALA A O 1
ATOM 1692 N N . LYS A 1 215 ? 16.562 -11.711 -2.371 1 97.62 215 LYS A N 1
ATOM 1693 C CA . LYS A 1 215 ? 16.719 -10.367 -2.92 1 97.62 215 LYS A CA 1
ATOM 1694 C C . LYS A 1 215 ? 15.484 -9.508 -2.631 1 97.62 215 LYS A C 1
ATOM 1696 O O . LYS A 1 215 ? 15.609 -8.375 -2.156 1 97.62 215 LYS A O 1
ATOM 1701 N N . ARG A 1 216 ? 14.32 -10.016 -2.898 1 97.81 216 ARG A N 1
ATOM 1702 C CA . ARG A 1 216 ? 13.086 -9.266 -2.719 1 97.81 216 ARG A CA 1
ATOM 1703 C C . ARG A 1 216 ? 12.812 -8.992 -1.243 1 97.81 216 ARG A C 1
ATOM 1705 O O . ARG A 1 216 ? 12.273 -7.945 -0.889 1 97.81 216 ARG A O 1
ATOM 1712 N N . TRP A 1 217 ? 13.188 -9.961 -0.411 1 97.94 217 TRP A N 1
ATOM 1713 C CA . TRP A 1 217 ? 12.992 -9.766 1.022 1 97.94 217 TRP A CA 1
ATOM 1714 C C . TRP A 1 217 ? 13.883 -8.641 1.547 1 97.94 217 TRP A C 1
ATOM 1716 O O . TRP A 1 217 ? 13.438 -7.832 2.367 1 97.94 217 TRP A O 1
ATOM 1726 N N . GLU A 1 218 ? 15.094 -8.594 1.111 1 97.75 218 GLU A N 1
ATOM 1727 C CA . GLU A 1 218 ? 15.992 -7.516 1.527 1 97.75 218 GLU A CA 1
ATOM 1728 C C . GLU A 1 218 ? 15.43 -6.152 1.127 1 97.75 218 GLU A C 1
ATOM 1730 O O . GLU A 1 218 ? 15.469 -5.207 1.916 1 97.75 218 GLU A O 1
ATOM 1735 N N . ALA A 1 219 ? 14.984 -6.07 -0.091 1 97 219 ALA A N 1
ATOM 1736 C CA . ALA A 1 219 ? 14.367 -4.828 -0.547 1 97 219 ALA A CA 1
ATOM 1737 C C . ALA A 1 219 ? 13.141 -4.484 0.297 1 97 219 ALA A C 1
ATOM 1739 O O . ALA A 1 219 ? 12.945 -3.33 0.68 1 97 219 ALA A O 1
ATOM 1740 N N . MET A 1 220 ? 12.375 -5.477 0.601 1 97.75 220 MET A N 1
ATOM 1741 C CA . MET A 1 220 ? 11.164 -5.293 1.399 1 97.75 220 MET A CA 1
ATOM 1742 C C . MET A 1 220 ? 11.508 -4.816 2.807 1 97.75 220 MET A C 1
ATOM 1744 O O . MET A 1 220 ? 10.828 -3.951 3.357 1 97.75 220 MET A O 1
ATOM 1748 N N . LYS A 1 221 ? 12.477 -5.402 3.383 1 97.25 221 LYS A N 1
ATOM 1749 C CA . LYS A 1 221 ? 12.93 -5.016 4.715 1 97.25 221 LYS A CA 1
ATOM 1750 C C . LYS A 1 221 ? 13.312 -3.541 4.758 1 97.25 221 LYS A C 1
ATOM 1752 O O . LYS A 1 221 ? 13.023 -2.842 5.73 1 97.25 221 LYS A O 1
ATOM 1757 N N . GLU A 1 222 ? 13.969 -3.115 3.766 1 97.12 222 GLU A N 1
ATOM 1758 C CA . GLU A 1 222 ? 14.352 -1.709 3.695 1 97.12 222 GLU A CA 1
ATOM 1759 C C . GLU A 1 222 ? 13.125 -0.803 3.662 1 97.12 222 GLU A C 1
ATOM 1761 O O . GLU A 1 222 ? 13.07 0.208 4.367 1 97.12 222 GLU A O 1
ATOM 1766 N N . ILE A 1 223 ? 12.195 -1.143 2.846 1 97.06 223 ILE A N 1
ATOM 1767 C CA . ILE A 1 223 ? 10.969 -0.364 2.75 1 97.06 223 ILE A CA 1
ATOM 1768 C C . ILE A 1 223 ? 10.234 -0.396 4.09 1 97.06 223 ILE A C 1
ATOM 1770 O O . ILE A 1 223 ? 9.773 0.64 4.578 1 97.06 223 ILE A O 1
ATOM 1774 N N . ARG A 1 224 ? 10.141 -1.591 4.613 1 95.56 224 ARG A N 1
ATOM 1775 C CA . ARG A 1 224 ? 9.531 -1.769 5.926 1 95.56 224 ARG A CA 1
ATOM 1776 C C . ARG A 1 224 ? 10.188 -0.87 6.965 1 95.56 224 ARG A C 1
ATOM 1778 O O . ARG A 1 224 ? 9.508 -0.232 7.766 1 95.56 224 ARG A O 1
ATOM 1785 N N . ASN A 1 225 ? 11.492 -0.83 7.016 1 95.88 225 ASN A N 1
ATOM 1786 C CA . ASN A 1 225 ? 12.227 0.014 7.957 1 95.88 225 ASN A CA 1
ATOM 1787 C C . ASN A 1 225 ? 11.914 1.492 7.738 1 95.88 225 ASN A C 1
ATOM 1789 O O . ASN A 1 225 ? 11.805 2.256 8.695 1 95.88 225 ASN A O 1
ATOM 1793 N N . GLN A 1 226 ? 11.82 1.912 6.523 1 95.38 226 GLN A N 1
ATOM 1794 C CA . GLN A 1 226 ? 11.461 3.289 6.203 1 95.38 226 GLN A CA 1
ATOM 1795 C C . GLN A 1 226 ? 10.062 3.625 6.723 1 95.38 226 GLN A C 1
ATOM 1797 O O . GLN A 1 226 ? 9.836 4.723 7.238 1 95.38 226 GLN A O 1
ATOM 1802 N N . ILE A 1 227 ? 9.109 2.686 6.57 1 94.38 227 ILE A N 1
ATOM 1803 C CA . ILE A 1 227 ? 7.754 2.875 7.062 1 94.38 227 ILE A CA 1
ATOM 1804 C C . ILE A 1 227 ? 7.777 3.072 8.578 1 94.38 227 ILE A C 1
ATOM 1806 O O . ILE A 1 227 ? 7.168 4.012 9.094 1 94.38 227 ILE A O 1
ATOM 1810 N N . VAL A 1 228 ? 8.5 2.213 9.266 1 92.38 228 VAL A N 1
ATOM 1811 C CA . VAL A 1 228 ? 8.578 2.264 10.719 1 92.38 228 VAL A CA 1
ATOM 1812 C C . VAL A 1 228 ? 9.172 3.598 11.164 1 92.38 228 VAL A C 1
ATOM 1814 O O . VAL A 1 228 ? 8.664 4.238 12.078 1 92.38 228 VAL A O 1
ATOM 1817 N N . GLN A 1 229 ? 10.164 4.043 10.516 1 91.56 229 GLN A N 1
ATOM 1818 C CA . GLN A 1 229 ? 10.828 5.297 10.859 1 91.56 229 GLN A CA 1
ATOM 1819 C C . GLN A 1 229 ? 9.898 6.484 10.633 1 91.56 229 GLN A C 1
ATOM 1821 O O . GLN A 1 229 ? 9.805 7.379 11.477 1 91.56 229 GLN A O 1
ATOM 1826 N N . GLN A 1 230 ? 9.242 6.477 9.516 1 90.31 230 GLN A N 1
ATOM 1827 C CA . GLN A 1 230 ? 8.359 7.59 9.172 1 90.31 230 GLN A CA 1
ATOM 1828 C C . GLN A 1 230 ? 7.125 7.613 10.07 1 90.31 230 GLN A C 1
ATOM 1830 O O . GLN A 1 230 ? 6.57 8.68 10.344 1 90.31 230 GLN A O 1
ATOM 1835 N N . ALA A 1 231 ? 6.699 6.395 10.5 1 85.81 231 ALA A N 1
ATOM 1836 C CA . ALA A 1 231 ? 5.469 6.285 11.281 1 85.81 231 ALA A CA 1
ATOM 1837 C C . ALA A 1 231 ? 5.742 6.484 12.766 1 85.81 231 ALA A C 1
ATOM 1839 O O . ALA A 1 231 ? 4.812 6.5 13.578 1 85.81 231 ALA A O 1
ATOM 1840 N N . ASN A 1 232 ? 6.961 6.57 13.125 1 79.31 232 ASN A N 1
ATOM 1841 C CA . ASN A 1 232 ? 7.309 6.77 14.531 1 79.31 232 ASN A CA 1
ATOM 1842 C C . ASN A 1 232 ? 6.898 8.156 15.016 1 79.31 232 ASN A C 1
ATOM 1844 O O . ASN A 1 232 ? 7.469 9.164 14.594 1 79.31 232 ASN A O 1
ATOM 1848 N N . CYS A 1 233 ? 5.824 8.219 15.773 1 69.44 233 CYS A N 1
ATOM 1849 C CA . CYS A 1 233 ? 5.301 9.484 16.281 1 69.44 233 CYS A CA 1
ATOM 1850 C C . CYS A 1 233 ? 5.652 9.672 17.75 1 69.44 233 CYS A C 1
ATOM 1852 O O . CYS A 1 233 ? 4.977 10.422 18.453 1 69.44 233 CYS A O 1
ATOM 1854 N N . GLU A 1 234 ? 6.578 8.789 18.266 1 61 234 GLU A N 1
ATOM 1855 C CA . GLU A 1 234 ? 6.898 8.805 19.688 1 61 234 GLU A CA 1
ATOM 1856 C C . GLU A 1 234 ? 7.277 10.211 20.141 1 61 234 GLU A C 1
ATOM 1858 O O . GLU A 1 234 ? 7.094 10.555 21.312 1 61 234 GLU A O 1
ATOM 1863 N N . ASP A 1 235 ? 7.84 10.969 19.328 1 53.06 235 ASP A N 1
ATOM 1864 C CA . ASP A 1 235 ? 8.242 12.289 19.797 1 53.06 235 ASP A CA 1
ATOM 1865 C C . ASP A 1 235 ? 7.031 13.133 20.172 1 53.06 235 ASP A C 1
ATOM 1867 O O . ASP A 1 235 ? 7.125 14.023 21.031 1 53.06 235 ASP A O 1
ATOM 1871 N N . VAL A 1 236 ? 5.957 12.93 19.453 1 50.44 236 VAL A N 1
ATOM 1872 C CA . VAL A 1 236 ? 4.895 13.906 19.672 1 50.44 236 VAL A CA 1
ATOM 1873 C C . VAL A 1 236 ? 3.85 13.32 20.625 1 50.44 236 VAL A C 1
ATOM 1875 O O . VAL A 1 236 ? 3.432 13.984 21.578 1 50.44 236 VAL A O 1
ATOM 1878 N N . LEU A 1 237 ? 3.016 12.055 20.234 1 49.5 237 LEU A N 1
ATOM 1879 C CA . LEU A 1 237 ? 1.709 11.734 20.797 1 49.5 237 LEU A CA 1
ATOM 1880 C C . LEU A 1 237 ? 1.843 10.742 21.953 1 49.5 237 LEU A C 1
ATOM 1882 O O . LEU A 1 237 ? 0.853 10.414 22.609 1 49.5 237 LEU A O 1
ATOM 1886 N N . GLU A 1 238 ? 2.785 9.93 22.062 1 40.75 238 GLU A N 1
ATOM 1887 C CA . GLU A 1 238 ? 2.652 8.805 22.984 1 40.75 238 GLU A CA 1
ATOM 1888 C C . GLU A 1 238 ? 2.211 9.281 24.359 1 40.75 238 GLU A C 1
ATOM 1890 O O . GLU A 1 238 ? 1.645 8.508 25.141 1 40.75 238 GLU A O 1
ATOM 1895 N N . GLU A 1 239 ? 2.691 10.289 24.844 1 36.72 239 GLU A N 1
ATOM 1896 C CA . GLU A 1 239 ? 2.285 10.344 26.234 1 36.72 239 GLU A CA 1
ATOM 1897 C C . GLU A 1 239 ? 0.803 10.68 26.375 1 36.72 239 GLU A C 1
ATOM 1899 O O . GLU A 1 239 ? 0.278 10.758 27.484 1 36.72 239 GLU A O 1
ATOM 1904 N N . TYR A 1 240 ? 0.102 11.094 25.234 1 34.94 240 TYR A N 1
ATOM 1905 C CA . TYR A 1 240 ? -1.29 11.344 25.578 1 34.94 240 TYR A CA 1
ATOM 1906 C C . TYR A 1 240 ? -2.164 10.141 25.25 1 34.94 240 TYR A C 1
ATOM 1908 O O . TYR A 1 240 ? -1.962 9.492 24.219 1 34.94 240 TYR A O 1
ATOM 1916 N N . MET B 1 1 ? 8.328 12.703 21.484 1 27.88 1 MET B N 1
ATOM 1917 C CA . MET B 1 1 ? 8.227 14.133 21.781 1 27.88 1 MET B CA 1
ATOM 1918 C C . MET B 1 1 ? 7.988 14.367 23.266 1 27.88 1 MET B C 1
ATOM 1920 O O . MET B 1 1 ? 7.336 13.562 23.938 1 27.88 1 MET B O 1
ATOM 1924 N N . ASP B 1 2 ? 8.633 14.891 23.906 1 35.25 2 ASP B N 1
ATOM 1925 C CA . ASP B 1 2 ? 8.273 15.289 25.266 1 35.25 2 ASP B CA 1
ATOM 1926 C C . ASP B 1 2 ? 6.852 15.836 25.312 1 35.25 2 ASP B C 1
ATOM 1928 O O . ASP B 1 2 ? 6.473 16.688 24.5 1 35.25 2 ASP B O 1
ATOM 1932 N N . GLY B 1 3 ? 5.742 15.18 25.422 1 45.19 3 GLY B N 1
ATOM 1933 C CA . GLY B 1 3 ? 4.57 15.898 25.906 1 45.19 3 GLY B CA 1
ATOM 1934 C C . GLY B 1 3 ? 4.891 17.297 26.406 1 45.19 3 GLY B C 1
ATOM 1935 O O . GLY B 1 3 ? 4.031 17.969 26.969 1 45.19 3 GLY B O 1
ATOM 1936 N N . ALA B 1 4 ? 6.074 17.453 26.406 1 49.06 4 ALA B N 1
ATOM 1937 C CA . ALA B 1 4 ? 6.719 18.625 27.016 1 49.06 4 ALA B CA 1
ATOM 1938 C C . ALA B 1 4 ? 6.555 19.859 26.125 1 49.06 4 ALA B C 1
ATOM 1940 O O . ALA B 1 4 ? 6.828 20.984 26.562 1 49.06 4 ALA B O 1
ATOM 1941 N N . ALA B 1 5 ? 6.055 19.516 24.766 1 61.19 5 ALA B N 1
ATOM 1942 C CA . ALA B 1 5 ? 6.035 20.719 23.953 1 61.19 5 ALA B CA 1
ATOM 1943 C C . ALA B 1 5 ? 4.809 21.578 24.266 1 61.19 5 ALA B C 1
ATOM 1945 O O . ALA B 1 5 ? 4.723 22.734 23.844 1 61.19 5 ALA B O 1
ATOM 1946 N N . ILE B 1 6 ? 3.816 20.781 24.984 1 73.19 6 ILE B N 1
ATOM 1947 C CA . ILE B 1 6 ? 2.602 21.516 25.312 1 73.19 6 ILE B CA 1
ATOM 1948 C C . ILE B 1 6 ? 2.621 21.906 26.797 1 73.19 6 ILE B C 1
ATOM 1950 O O . ILE B 1 6 ? 2.766 21.047 27.656 1 73.19 6 ILE B O 1
ATOM 1954 N N . ALA B 1 7 ? 2.562 23.156 27.094 1 77.75 7 ALA B N 1
ATOM 1955 C CA . ALA B 1 7 ? 2.539 23.656 28.469 1 77.75 7 ALA B CA 1
ATOM 1956 C C . ALA B 1 7 ? 1.387 23.031 29.25 1 77.75 7 ALA B C 1
ATOM 1958 O O . ALA B 1 7 ? 0.351 22.688 28.688 1 77.75 7 ALA B O 1
ATOM 1959 N N . ASP B 1 8 ? 1.516 22.859 30.484 1 78.38 8 ASP B N 1
ATOM 1960 C CA . ASP B 1 8 ? 0.547 22.219 31.375 1 78.38 8 ASP B CA 1
ATOM 1961 C C . ASP B 1 8 ? -0.83 22.875 31.234 1 78.38 8 ASP B C 1
ATOM 1963 O O . ASP B 1 8 ? -1.848 22.172 31.219 1 78.38 8 ASP B O 1
ATOM 1967 N N . LYS B 1 9 ? -0.891 24.141 31.094 1 83.88 9 LYS B N 1
ATOM 1968 C CA . LYS B 1 9 ? -2.152 24.875 31.047 1 83.88 9 LYS B CA 1
ATOM 1969 C C . LYS B 1 9 ? -2.936 24.531 29.781 1 83.88 9 LYS B C 1
ATOM 1971 O O . LYS B 1 9 ? -4.152 24.719 29.734 1 83.88 9 LYS B O 1
ATOM 1976 N N . ASP B 1 10 ? -2.254 24.094 28.766 1 89.56 10 ASP B N 1
ATOM 1977 C CA . ASP B 1 10 ? -2.877 23.844 27.469 1 89.56 10 ASP B CA 1
ATOM 1978 C C . ASP B 1 10 ? -3.111 22.344 27.25 1 89.56 10 ASP B C 1
ATOM 1980 O O . ASP B 1 10 ? -3.793 21.953 26.312 1 89.56 10 ASP B O 1
ATOM 1984 N N . ARG B 1 11 ? -2.668 21.5 28.125 1 88.5 11 ARG B N 1
ATOM 1985 C CA . ARG B 1 11 ? -2.66 20.047 27.953 1 88.5 11 ARG B CA 1
ATOM 1986 C C . ARG B 1 11 ? -4.078 19.484 27.953 1 88.5 11 ARG B C 1
ATOM 1988 O O . ARG B 1 11 ? -4.398 18.594 27.156 1 88.5 11 ARG B O 1
ATOM 1995 N N . ARG B 1 12 ? -4.898 20.062 28.766 1 90 12 ARG B N 1
ATOM 1996 C CA . ARG B 1 12 ? -6.242 19.516 28.938 1 90 12 ARG B CA 1
ATOM 1997 C C . ARG B 1 12 ? -7.062 19.672 27.656 1 90 12 ARG B C 1
ATOM 1999 O O . ARG B 1 12 ? -7.594 18.688 27.125 1 90 12 ARG B O 1
ATOM 2006 N N . TRP B 1 13 ? -7.176 20.922 27.188 1 93.25 13 TRP B N 1
ATOM 2007 C CA . TRP B 1 13 ? -8 21.109 26 1 93.25 13 TRP B CA 1
ATOM 2008 C C . TRP B 1 13 ? -7.348 20.5 24.766 1 93.25 13 TRP B C 1
ATOM 2010 O O . TRP B 1 13 ? -8.039 20.062 23.844 1 93.25 13 TRP B O 1
ATOM 2020 N N . PHE B 1 14 ? -6.039 20.453 24.719 1 93.38 14 PHE B N 1
ATOM 2021 C CA . PHE B 1 14 ? -5.324 19.797 23.625 1 93.38 14 PHE B CA 1
ATOM 2022 C C . PHE B 1 14 ? -5.66 18.312 23.562 1 93.38 14 PHE B C 1
ATOM 2024 O O . PHE B 1 14 ? -5.945 17.781 22.484 1 93.38 14 PHE B O 1
ATOM 2031 N N . GLU B 1 15 ? -5.672 17.672 24.688 1 92.25 15 GLU B N 1
ATOM 2032 C CA . GLU B 1 15 ? -6.004 16.25 24.781 1 92.25 15 GLU B CA 1
ATOM 2033 C C . GLU B 1 15 ? -7.445 15.992 24.359 1 92.25 15 GLU B C 1
ATOM 2035 O O . GLU B 1 15 ? -7.734 15 23.703 1 92.25 15 GLU B O 1
ATOM 2040 N N . LYS B 1 16 ? -8.336 16.859 24.766 1 94.5 16 LYS B N 1
ATOM 2041 C CA . LYS B 1 16 ? -9.742 16.703 24.406 1 94.5 16 LYS B CA 1
ATOM 2042 C C . LYS B 1 16 ? -9.938 16.766 22.891 1 94.5 16 LYS B C 1
ATOM 2044 O O . LYS B 1 16 ? -10.711 15.992 22.328 1 94.5 16 LYS B O 1
ATOM 2049 N N . ILE B 1 17 ? -9.219 17.703 22.266 1 94.81 17 ILE B N 1
ATOM 2050 C CA . ILE B 1 17 ? -9.297 17.812 20.812 1 94.81 17 ILE B CA 1
ATOM 2051 C C . ILE B 1 17 ? -8.758 16.531 20.188 1 94.81 17 ILE B C 1
ATOM 2053 O O . ILE B 1 17 ? -9.367 15.984 19.266 1 94.81 17 ILE B O 1
ATOM 2057 N N . ASN B 1 18 ? -7.645 16.078 20.688 1 92.81 18 ASN B N 1
ATOM 2058 C CA . ASN B 1 18 ? -7.02 14.867 20.188 1 92.81 18 ASN B CA 1
ATOM 2059 C C . ASN B 1 18 ? -7.969 13.672 20.266 1 92.81 18 ASN B C 1
ATOM 2061 O O . ASN B 1 18 ? -8.07 12.891 19.328 1 92.81 18 ASN B O 1
ATOM 2065 N N . ILE B 1 19 ? -8.617 13.523 21.344 1 92.88 19 ILE B N 1
ATOM 2066 C CA . ILE B 1 19 ? -9.555 12.422 21.562 1 92.88 19 ILE B CA 1
ATOM 2067 C C . ILE B 1 19 ? -10.719 12.531 20.578 1 92.88 19 ILE B C 1
ATOM 2069 O O . ILE B 1 19 ? -11.141 11.531 19.984 1 92.88 19 ILE B O 1
ATOM 2073 N N . ALA B 1 20 ? -11.211 13.742 20.438 1 93.81 20 ALA B N 1
ATOM 2074 C CA . ALA B 1 20 ? -12.336 13.969 19.531 1 93.81 20 ALA B CA 1
ATOM 2075 C C . ALA B 1 20 ? -11.938 13.664 18.094 1 93.81 20 ALA B C 1
ATOM 2077 O O . ALA B 1 20 ? -12.711 13.062 17.344 1 93.81 20 ALA B O 1
ATOM 2078 N N . VAL B 1 21 ? -10.75 14.094 17.688 1 93.12 21 VAL B N 1
ATOM 2079 C CA . VAL B 1 21 ? -10.25 13.852 16.344 1 93.12 21 VAL B CA 1
ATOM 2080 C C . VAL B 1 21 ? -10.094 12.352 16.109 1 93.12 21 VAL B C 1
ATOM 2082 O O . VAL B 1 21 ? -10.492 11.828 15.07 1 93.12 21 VAL B O 1
ATOM 2085 N N . ARG B 1 22 ? -9.547 11.672 17.078 1 89.75 22 ARG B N 1
ATOM 2086 C CA . ARG B 1 22 ? -9.383 10.219 16.984 1 89.75 22 ARG B CA 1
ATOM 2087 C C . ARG B 1 22 ? -10.719 9.531 16.75 1 89.75 22 ARG B C 1
ATOM 2089 O O . ARG B 1 22 ? -10.828 8.656 15.891 1 89.75 22 ARG B O 1
ATOM 2096 N N . ALA B 1 23 ? -11.703 9.938 17.5 1 89.12 23 ALA B N 1
ATOM 2097 C CA . ALA B 1 23 ? -13.031 9.352 17.375 1 89.12 23 ALA B CA 1
ATOM 2098 C C . ALA B 1 23 ? -13.625 9.625 15.992 1 89.12 23 ALA B C 1
ATOM 2100 O O . ALA B 1 23 ? -14.211 8.734 15.375 1 89.12 23 ALA B O 1
ATOM 2101 N N . LYS B 1 24 ? -13.484 10.844 15.539 1 88.31 24 LYS B N 1
ATOM 2102 C CA . LYS B 1 24 ? -14.047 11.234 14.25 1 88.31 24 LYS B CA 1
ATOM 2103 C C . LYS B 1 24 ? -13.352 10.516 13.102 1 88.31 24 LYS B C 1
ATOM 2105 O O . LYS B 1 24 ? -14.008 9.977 12.211 1 88.31 24 LYS B O 1
ATOM 2110 N N . MET B 1 25 ? -12.023 10.469 13.133 1 85.88 25 MET B N 1
ATOM 2111 C CA . MET B 1 25 ? -11.227 9.906 12.047 1 85.88 25 MET B CA 1
ATOM 2112 C C . MET B 1 25 ? -11.414 8.398 11.961 1 85.88 25 MET B C 1
ATOM 2114 O O . MET B 1 25 ? -11.234 7.805 10.898 1 85.88 25 MET B O 1
ATOM 2118 N N . ASN B 1 26 ? -11.727 7.75 13.062 1 82.31 26 ASN B N 1
ATOM 2119 C CA . ASN B 1 26 ? -11.914 6.305 13.086 1 82.31 26 ASN B CA 1
ATOM 2120 C C . ASN B 1 26 ? -13.352 5.914 12.773 1 82.31 26 ASN B C 1
ATOM 2122 O O . ASN B 1 26 ? -13.695 4.73 12.766 1 82.31 26 ASN B O 1
ATOM 2126 N N . SER B 1 27 ? -14.141 6.906 12.477 1 79.19 27 SER B N 1
ATOM 2127 C CA . SER B 1 27 ? -15.531 6.629 12.125 1 79.19 27 SER B CA 1
ATOM 2128 C C . SER B 1 27 ? -15.641 6.141 10.68 1 79.19 27 SER B C 1
ATOM 2130 O O . SER B 1 27 ? -14.68 6.219 9.914 1 79.19 27 SER B O 1
ATOM 2132 N N . SER B 1 28 ? -16.797 5.609 10.211 1 75.06 28 SER B N 1
ATOM 2133 C CA . SER B 1 28 ? -17.047 5.016 8.898 1 75.06 28 SER B CA 1
ATOM 2134 C C . SER B 1 28 ? -17.094 6.082 7.809 1 75.06 28 SER B C 1
ATOM 2136 O O . SER B 1 28 ? -17.141 5.758 6.621 1 75.06 28 SER B O 1
ATOM 2138 N N . ALA B 1 29 ? -17.031 7.367 8.211 1 73.38 29 ALA B N 1
ATOM 2139 C CA . ALA B 1 29 ? -17.109 8.453 7.234 1 73.38 29 ALA B CA 1
ATOM 2140 C C . ALA B 1 29 ? -15.781 8.617 6.492 1 73.38 29 ALA B C 1
ATOM 2142 O O . ALA B 1 29 ? -15.742 9.203 5.41 1 73.38 29 ALA B O 1
ATOM 2143 N N . TYR B 1 30 ? -14.781 8.078 7.09 1 74.69 30 TYR B N 1
ATOM 2144 C CA . TYR B 1 30 ? -13.461 8.242 6.496 1 74.69 30 TYR B CA 1
ATOM 2145 C C . TYR B 1 30 ? -12.938 6.918 5.945 1 74.69 30 TYR B C 1
ATOM 2147 O O . TYR B 1 30 ? -13.266 5.852 6.469 1 74.69 30 TYR B O 1
ATOM 2155 N N . ASP B 1 31 ? -12.148 7.043 4.863 1 72.75 31 ASP B N 1
ATOM 2156 C CA . ASP B 1 31 ? -11.508 5.84 4.34 1 72.75 31 ASP B CA 1
ATOM 2157 C C . ASP B 1 31 ? -10.273 5.469 5.16 1 72.75 31 ASP B C 1
ATOM 2159 O O . ASP B 1 31 ? -9.727 6.309 5.879 1 72.75 31 ASP B O 1
ATOM 2163 N N . PRO B 1 32 ? -9.805 4.277 5.012 1 72.81 32 PRO B N 1
ATOM 2164 C CA . PRO B 1 32 ? -8.719 3.779 5.871 1 72.81 32 PRO B CA 1
ATOM 2165 C C . PRO B 1 32 ? -7.395 4.492 5.621 1 72.81 32 PRO B C 1
ATOM 2167 O O . PRO B 1 32 ? -6.477 4.398 6.438 1 72.81 32 PRO B O 1
ATOM 2170 N N . SER B 1 33 ? -7.223 5.137 4.453 1 73.19 33 SER B N 1
ATOM 2171 C CA . SER B 1 33 ? -5.98 5.848 4.176 1 73.19 33 SER B CA 1
ATOM 2172 C C . SER B 1 33 ? -5.91 7.16 4.949 1 73.19 33 SER B C 1
ATOM 2174 O O . SER B 1 33 ? -4.844 7.77 5.055 1 73.19 33 SER B O 1
ATOM 2176 N N . HIS B 1 34 ? -7.035 7.629 5.434 1 76.62 34 HIS B N 1
ATOM 2177 C CA . HIS B 1 34 ? -7.141 8.836 6.246 1 76.62 34 HIS B CA 1
ATOM 2178 C C . HIS B 1 34 ? -7.582 8.508 7.668 1 76.62 34 HIS B C 1
ATOM 2180 O O . HIS B 1 34 ? -8.625 8.984 8.125 1 76.62 34 HIS B O 1
ATOM 2186 N N . ASP B 1 35 ? -6.652 7.758 8.266 1 77.06 35 ASP B N 1
ATOM 2187 C CA . ASP B 1 35 ? -6.992 7.375 9.633 1 77.06 35 ASP B CA 1
ATOM 2188 C C . ASP B 1 35 ? -6.238 8.227 10.648 1 77.06 35 ASP B C 1
ATOM 2190 O O . ASP B 1 35 ? -5.5 9.141 10.273 1 77.06 35 ASP B O 1
ATOM 2194 N N . PHE B 1 36 ? -6.531 8.008 11.898 1 86.69 36 PHE B N 1
ATOM 2195 C CA . PHE B 1 36 ? -5.98 8.789 12.992 1 86.69 36 PHE B CA 1
ATOM 2196 C C . PHE B 1 36 ? -4.457 8.742 12.984 1 86.69 36 PHE B C 1
ATOM 2198 O O . PHE B 1 36 ? -3.797 9.727 13.336 1 86.69 36 PHE B O 1
ATOM 2205 N N . GLU B 1 37 ? -3.865 7.66 12.492 1 86.25 37 GLU B N 1
ATOM 2206 C CA . GLU B 1 37 ? -2.412 7.566 12.391 1 86.25 37 GLU B CA 1
ATOM 2207 C C . GLU B 1 37 ? -1.849 8.625 11.445 1 86.25 37 GLU B C 1
ATOM 2209 O O . GLU B 1 37 ? -0.756 9.148 11.672 1 86.25 37 GLU B O 1
ATOM 2214 N N . HIS B 1 38 ? -2.572 8.883 10.391 1 90.88 38 HIS B N 1
ATOM 2215 C CA . HIS B 1 38 ? -2.18 9.945 9.477 1 90.88 38 HIS B CA 1
ATOM 2216 C C . HIS B 1 38 ? -2.09 11.289 10.195 1 90.88 38 HIS B C 1
ATOM 2218 O O . HIS B 1 38 ? -1.108 12.016 10.047 1 90.88 38 HIS B O 1
ATOM 2224 N N . VAL B 1 39 ? -3.104 11.586 11.039 1 92.25 39 VAL B N 1
ATOM 2225 C CA . VAL B 1 39 ? -3.141 12.836 11.781 1 92.25 39 VAL B CA 1
ATOM 2226 C C . VAL B 1 39 ? -1.935 12.922 12.719 1 92.25 39 VAL B C 1
ATOM 2228 O O . VAL B 1 39 ? -1.276 13.961 12.797 1 92.25 39 VAL B O 1
ATOM 2231 N N . GLN B 1 40 ? -1.642 11.812 13.312 1 90.75 40 GLN B N 1
ATOM 2232 C CA . GLN B 1 40 ? -0.506 11.781 14.227 1 90.75 40 GLN B CA 1
ATOM 2233 C C . GLN B 1 40 ? 0.801 12.07 13.492 1 90.75 40 GLN B C 1
ATOM 2235 O O . GLN B 1 40 ? 1.64 12.828 13.984 1 90.75 40 GLN B O 1
ATOM 2240 N N . ARG B 1 41 ? 0.935 11.469 12.414 1 93.25 41 ARG B N 1
ATOM 2241 C CA . ARG B 1 41 ? 2.15 11.688 11.633 1 93.25 41 ARG B CA 1
ATOM 2242 C C . ARG B 1 41 ? 2.234 13.125 11.141 1 93.25 41 ARG B C 1
ATOM 2244 O O . ARG B 1 41 ? 3.314 13.719 11.117 1 93.25 41 ARG B O 1
ATOM 2251 N N . VAL B 1 42 ? 1.127 13.688 10.758 1 95.88 42 VAL B N 1
ATOM 2252 C CA . VAL B 1 42 ? 1.107 15.07 10.281 1 95.88 42 VAL B CA 1
ATOM 2253 C C . VAL B 1 42 ? 1.475 16.016 11.43 1 95.88 42 VAL B C 1
ATOM 2255 O O . VAL B 1 42 ? 2.25 16.953 11.242 1 95.88 42 VAL B O 1
ATOM 2258 N N . VAL B 1 43 ? 0.928 15.766 12.594 1 94.88 43 VAL B N 1
ATOM 2259 C CA . VAL B 1 43 ? 1.264 16.578 13.758 1 94.88 43 VAL B CA 1
ATOM 2260 C C . VAL B 1 43 ? 2.758 16.469 14.055 1 94.88 43 VAL B C 1
ATOM 2262 O O . VAL B 1 43 ? 3.42 17.469 14.328 1 94.88 43 VAL B O 1
ATOM 2265 N N . MET B 1 44 ? 3.266 15.289 13.945 1 93.81 44 MET B N 1
ATOM 2266 C CA . MET B 1 44 ? 4.688 15.07 14.188 1 93.81 44 MET B CA 1
ATOM 2267 C C . MET B 1 44 ? 5.539 15.805 13.156 1 93.81 44 MET B C 1
ATOM 2269 O O . MET B 1 44 ? 6.527 16.453 13.508 1 93.81 44 MET B O 1
ATOM 2273 N N . ASN B 1 45 ? 5.195 15.695 11.93 1 96.19 45 ASN B N 1
ATOM 2274 C CA . ASN B 1 45 ? 5.887 16.422 10.883 1 96.19 45 ASN B CA 1
ATOM 2275 C C . ASN B 1 45 ? 5.836 17.938 11.125 1 96.19 45 ASN B C 1
ATOM 2277 O O . ASN B 1 45 ? 6.84 18.625 10.953 1 96.19 45 ASN B O 1
ATOM 2281 N N . ALA B 1 46 ? 4.672 18.406 11.5 1 96.69 46 ALA B N 1
ATOM 2282 C CA . ALA B 1 46 ? 4.512 19.828 11.789 1 96.69 46 ALA B CA 1
ATOM 2283 C C . ALA B 1 46 ? 5.426 20.266 12.93 1 96.69 46 ALA B C 1
ATOM 2285 O O . ALA B 1 46 ? 6.031 21.344 12.875 1 96.69 46 ALA B O 1
ATOM 2286 N N . HIS B 1 47 ? 5.504 19.422 13.906 1 94.25 47 HIS B N 1
ATOM 2287 C CA . HIS B 1 47 ? 6.375 19.688 15.047 1 94.25 47 HIS B CA 1
ATOM 2288 C C . HIS B 1 47 ? 7.832 19.797 14.609 1 94.25 47 HIS B C 1
ATOM 2290 O O . HIS B 1 47 ? 8.539 20.719 15 1 94.25 47 HIS B O 1
ATOM 2296 N N . ARG B 1 48 ? 8.289 18.875 13.859 1 94.56 48 ARG B N 1
ATOM 2297 C CA . ARG B 1 48 ? 9.664 18.859 13.375 1 94.56 48 ARG B CA 1
ATOM 2298 C C . ARG B 1 48 ? 9.945 20.078 12.5 1 94.56 48 ARG B C 1
ATOM 2300 O O . ARG B 1 48 ? 11 20.703 12.625 1 94.56 48 ARG B O 1
ATOM 2307 N N . LEU B 1 49 ? 9 20.406 11.656 1 97.06 49 LEU B N 1
ATOM 2308 C CA . LEU B 1 49 ? 9.156 21.578 10.789 1 97.06 49 LEU B CA 1
ATOM 2309 C C . LEU B 1 49 ? 9.203 22.859 11.609 1 97.06 49 LEU B C 1
ATOM 2311 O O . LEU B 1 49 ? 10.023 23.734 11.352 1 97.06 49 LEU B O 1
ATOM 2315 N N . TRP B 1 50 ? 8.305 22.969 12.594 1 96.25 50 TRP B N 1
ATOM 2316 C CA . TRP B 1 50 ? 8.305 24.125 13.469 1 96.25 50 TRP B CA 1
ATOM 2317 C C . TRP B 1 50 ? 9.656 24.312 14.148 1 96.25 50 TRP B C 1
ATOM 2319 O O . TRP B 1 50 ? 10.234 25.391 14.125 1 96.25 50 TRP B O 1
ATOM 2329 N N . HIS B 1 51 ? 10.203 23.25 14.656 1 94.69 51 HIS B N 1
ATOM 2330 C CA . HIS B 1 51 ? 11.469 23.312 15.383 1 94.69 51 HIS B CA 1
ATOM 2331 C C . HIS B 1 51 ? 12.617 23.688 14.453 1 94.69 51 HIS B C 1
ATOM 2333 O O . HIS B 1 51 ? 13.555 24.375 14.859 1 94.69 51 HIS B O 1
ATOM 2339 N N . ALA B 1 52 ? 12.531 23.297 13.266 1 96.5 52 ALA B N 1
ATOM 2340 C CA . ALA B 1 52 ? 13.578 23.578 12.289 1 96.5 52 ALA B CA 1
ATOM 2341 C C . ALA B 1 52 ? 13.484 25.016 11.797 1 96.5 52 ALA B C 1
ATOM 2343 O O . ALA B 1 52 ? 14.484 25.609 11.391 1 96.5 52 ALA B O 1
ATOM 2344 N N . GLU B 1 53 ? 12.227 25.594 11.836 1 97.31 53 GLU B N 1
ATOM 2345 C CA . GLU B 1 53 ? 11.984 26.844 11.117 1 97.31 53 GLU B CA 1
ATOM 2346 C C . GLU B 1 53 ? 11.703 27.984 12.078 1 97.31 53 GLU B C 1
ATOM 2348 O O . GLU B 1 53 ? 11.734 29.156 11.68 1 97.31 53 GLU B O 1
ATOM 2353 N N . LYS B 1 54 ? 11.516 27.766 13.359 1 95.31 54 LYS B N 1
ATOM 2354 C CA . LYS B 1 54 ? 10.906 28.703 14.297 1 95.31 54 LYS B CA 1
ATOM 2355 C C . LYS B 1 54 ? 11.766 29.953 14.453 1 95.31 54 LYS B C 1
ATOM 2357 O O . LYS B 1 54 ? 11.258 31.016 14.812 1 95.31 54 LYS B O 1
ATOM 2362 N N . ASP B 1 55 ? 13.047 29.891 14.188 1 96.44 55 ASP B N 1
ATOM 2363 C CA . ASP B 1 55 ? 13.938 31.031 14.414 1 96.44 55 ASP B CA 1
ATOM 2364 C C . ASP B 1 55 ? 13.953 31.953 13.211 1 96.44 55 ASP B C 1
ATOM 2366 O O . ASP B 1 55 ? 14.562 33.031 13.258 1 96.44 55 ASP B O 1
ATOM 2370 N N . ARG B 1 56 ? 13.289 31.625 12.148 1 97 56 ARG B N 1
ATOM 2371 C CA . ARG B 1 56 ? 13.188 32.469 10.977 1 97 56 ARG B CA 1
ATOM 2372 C C . ARG B 1 56 ? 12.172 33.594 11.203 1 97 56 ARG B C 1
ATOM 2374 O O . ARG B 1 56 ? 11.125 33.375 11.812 1 97 56 ARG B O 1
ATOM 2381 N N . GLU B 1 57 ? 12.414 34.719 10.594 1 97.12 57 GLU B N 1
ATOM 2382 C CA . GLU B 1 57 ? 11.609 35.938 10.797 1 97.12 57 GLU B CA 1
ATOM 2383 C C . GLU B 1 57 ? 10.156 35.688 10.375 1 97.12 57 GLU B C 1
ATOM 2385 O O . GLU B 1 57 ? 9.234 36.188 11.031 1 97.12 57 GLU B O 1
ATOM 2390 N N . VAL B 1 58 ? 9.922 34.969 9.344 1 96.31 58 VAL B N 1
ATOM 2391 C CA . VAL B 1 58 ? 8.594 34.75 8.781 1 96.31 58 VAL B CA 1
ATOM 2392 C C . VAL B 1 58 ? 7.707 34.031 9.805 1 96.31 58 VAL B C 1
ATOM 2394 O O . VAL B 1 58 ? 6.484 34.188 9.773 1 96.31 58 VAL B O 1
ATOM 2397 N N . PHE B 1 59 ? 8.336 33.344 10.789 1 97.25 59 PHE B N 1
ATOM 2398 C CA . PHE B 1 59 ? 7.562 32.531 11.727 1 97.25 59 PHE B CA 1
ATOM 2399 C C . PHE B 1 59 ? 7.594 33.156 13.117 1 97.25 59 PHE B C 1
ATOM 2401 O O . PHE B 1 59 ? 7.191 32.531 14.102 1 97.25 59 PHE B O 1
ATOM 2408 N N . ARG B 1 60 ? 8.094 34.344 13.258 1 95.12 60 ARG B N 1
ATOM 2409 C CA . ARG B 1 60 ? 8.344 35 14.539 1 95.12 60 ARG B CA 1
ATOM 2410 C C . ARG B 1 60 ? 7.062 35.094 15.359 1 95.12 60 ARG B C 1
ATOM 2412 O O . ARG B 1 60 ? 7.094 35 16.594 1 95.12 60 ARG B O 1
ATOM 2419 N N . ASN B 1 61 ? 5.934 35.281 14.688 1 94.94 61 ASN B N 1
ATOM 2420 C CA . ASN B 1 61 ? 4.684 35.5 15.406 1 94.94 61 ASN B CA 1
ATOM 2421 C C . ASN B 1 61 ? 3.781 34.281 15.359 1 94.94 61 ASN B C 1
ATOM 2423 O O . ASN B 1 61 ? 2.59 34.375 15.664 1 94.94 61 ASN B O 1
ATOM 2427 N N . VAL B 1 62 ? 4.332 33.188 15.016 1 96.69 62 VAL B N 1
ATOM 2428 C CA . VAL B 1 62 ? 3.533 31.969 14.922 1 96.69 62 VAL B CA 1
ATOM 2429 C C . VAL B 1 62 ? 3.449 31.281 16.281 1 96.69 62 VAL B C 1
ATOM 2431 O O . VAL B 1 62 ? 4.465 31.109 16.953 1 96.69 62 VAL B O 1
ATOM 2434 N N . ASP B 1 63 ? 2.277 31.016 16.75 1 96.06 63 ASP B N 1
ATOM 2435 C CA . ASP B 1 63 ? 2.037 30.188 17.922 1 96.06 63 ASP B CA 1
ATOM 2436 C C . ASP B 1 63 ? 2.057 28.703 17.562 1 96.06 63 ASP B C 1
ATOM 2438 O O . ASP B 1 63 ? 1.229 28.234 16.781 1 96.06 63 ASP B O 1
ATOM 2442 N N . PRO B 1 64 ? 2.998 27.922 18.125 1 95.5 64 PRO B N 1
ATOM 2443 C CA . PRO B 1 64 ? 3.074 26.5 17.75 1 95.5 64 PRO B CA 1
ATOM 2444 C C . PRO B 1 64 ? 1.786 25.75 18.047 1 95.5 64 PRO B C 1
ATOM 2446 O O . PRO B 1 64 ? 1.474 24.75 17.375 1 95.5 64 PRO B O 1
ATOM 2449 N N . LEU B 1 65 ? 0.999 26.203 19.016 1 96.06 65 LEU B N 1
ATOM 2450 C CA . LEU B 1 65 ? -0.257 25.531 19.344 1 96.06 65 LEU B CA 1
ATOM 2451 C C . LEU B 1 65 ? -1.247 25.656 18.188 1 96.06 65 LEU B C 1
ATOM 2453 O O . LEU B 1 65 ? -2.043 24.734 17.938 1 96.06 65 LEU B O 1
ATOM 2457 N N . VAL B 1 66 ? -1.21 26.781 17.5 1 97.5 66 VAL B N 1
ATOM 2458 C CA . VAL B 1 66 ? -2.041 26.953 16.312 1 97.5 66 VAL B CA 1
ATOM 2459 C C . VAL B 1 66 ? -1.639 25.938 15.242 1 97.5 66 VAL B C 1
ATOM 2461 O O . VAL B 1 66 ? -2.498 25.312 14.617 1 97.5 66 VAL B O 1
ATOM 2464 N N . VAL B 1 67 ? -0.331 25.719 15.078 1 97.75 67 VAL B N 1
ATOM 2465 C CA . VAL B 1 67 ? 0.206 24.781 14.094 1 97.75 67 VAL B CA 1
ATOM 2466 C C . VAL B 1 67 ? -0.242 23.359 14.43 1 97.75 67 VAL B C 1
ATOM 2468 O O . VAL B 1 67 ? -0.762 22.641 13.57 1 97.75 67 VAL B O 1
ATOM 2471 N N . TYR B 1 68 ? -0.146 23 15.672 1 96.38 68 TYR B N 1
ATOM 2472 C CA . TYR B 1 68 ? -0.445 21.625 16.094 1 96.38 68 TYR B CA 1
ATOM 2473 C C . TYR B 1 68 ? -1.94 21.344 16 1 96.38 68 TYR B C 1
ATOM 2475 O O . TYR B 1 68 ? -2.354 20.281 15.523 1 96.38 68 TYR B O 1
ATOM 2483 N N . VAL B 1 69 ? -2.711 22.297 16.469 1 96.88 69 VAL B N 1
ATOM 2484 C CA . VAL B 1 69 ? -4.16 22.109 16.438 1 96.88 69 VAL B CA 1
ATOM 2485 C C . VAL B 1 69 ? -4.645 22.062 14.992 1 96.88 69 VAL B C 1
ATOM 2487 O O . VAL B 1 69 ? -5.457 21.203 14.625 1 96.88 69 VAL B O 1
ATOM 2490 N N . ALA B 1 70 ? -4.168 22.969 14.156 1 97.94 70 ALA B N 1
ATOM 2491 C CA . ALA B 1 70 ? -4.527 22.953 12.742 1 97.94 70 ALA B CA 1
ATOM 2492 C C . ALA B 1 70 ? -4.176 21.625 12.094 1 97.94 70 ALA B C 1
ATOM 2494 O O . ALA B 1 70 ? -4.977 21.062 11.344 1 97.94 70 ALA B O 1
ATOM 2495 N N . ALA B 1 71 ? -2.982 21.109 12.383 1 97.12 71 ALA B N 1
ATOM 2496 C CA . ALA B 1 71 ? -2.553 19.812 11.867 1 97.12 71 ALA B CA 1
ATOM 2497 C C . ALA B 1 71 ? -3.482 18.703 12.336 1 97.12 71 ALA B C 1
ATOM 2499 O O . ALA B 1 71 ? -3.834 17.812 11.562 1 97.12 71 ALA B O 1
ATOM 2500 N N . MET B 1 72 ? -3.906 18.797 13.57 1 95.19 72 MET B N 1
ATOM 2501 C CA . MET B 1 72 ? -4.762 17.766 14.164 1 95.19 72 MET B CA 1
ATOM 2502 C C . MET B 1 72 ? -6.125 17.734 13.484 1 95.19 72 MET B C 1
ATOM 2504 O O . MET B 1 72 ? -6.699 16.656 13.289 1 95.19 72 MET B O 1
ATOM 2508 N N . VAL B 1 73 ? -6.617 18.906 13.07 1 96.19 73 VAL B N 1
ATOM 2509 C CA . VAL B 1 73 ? -8.016 18.969 12.648 1 96.19 73 VAL B CA 1
ATOM 2510 C C . VAL B 1 73 ? -8.094 19.203 11.141 1 96.19 73 VAL B C 1
ATOM 2512 O O . VAL B 1 73 ? -9.18 19.453 10.602 1 96.19 73 VAL B O 1
ATOM 2515 N N . HIS B 1 74 ? -7.027 19.109 10.391 1 95.44 74 HIS B N 1
ATOM 2516 C CA . HIS B 1 74 ? -6.977 19.562 9 1 95.44 74 HIS B CA 1
ATOM 2517 C C . HIS B 1 74 ? -7.902 18.734 8.117 1 95.44 74 HIS B C 1
ATOM 2519 O O . HIS B 1 74 ? -8.398 19.234 7.098 1 95.44 74 HIS B O 1
ATOM 2525 N N . ASP B 1 75 ? -8.18 17.547 8.5 1 91.38 75 ASP B N 1
ATOM 2526 C CA . ASP B 1 75 ? -9.008 16.688 7.672 1 91.38 75 ASP B CA 1
ATOM 2527 C C . ASP B 1 75 ? -10.438 16.625 8.195 1 91.38 75 ASP B C 1
ATOM 2529 O O . ASP B 1 75 ? -11.281 15.922 7.641 1 91.38 75 ASP B O 1
ATOM 2533 N N . ILE B 1 76 ? -10.625 17.359 9.266 1 89.81 76 ILE B N 1
ATOM 2534 C CA . ILE B 1 76 ? -11.977 17.375 9.828 1 89.81 76 ILE B CA 1
ATOM 2535 C C . ILE B 1 76 ? -12.891 18.203 8.914 1 89.81 76 ILE B C 1
ATOM 2537 O O . ILE B 1 76 ? -12.547 19.312 8.523 1 89.81 76 ILE B O 1
ATOM 2541 N N . GLY B 1 77 ? -13.977 17.703 8.453 1 78.31 77 GLY B N 1
ATOM 2542 C CA . GLY B 1 77 ? -14.961 18.422 7.656 1 78.31 77 GLY B CA 1
ATOM 2543 C C . GLY B 1 77 ? -14.617 18.453 6.176 1 78.31 77 GLY B C 1
ATOM 2544 O O . GLY B 1 77 ? -15.109 19.297 5.438 1 78.31 77 GLY B O 1
ATOM 2545 N N . ASP B 1 78 ? -13.688 17.703 5.801 1 71.25 78 ASP B N 1
ATOM 2546 C CA . ASP B 1 78 ? -13.32 17.672 4.387 1 71.25 78 ASP B CA 1
ATOM 2547 C C . ASP B 1 78 ? -14.414 17.016 3.551 1 71.25 78 ASP B C 1
ATOM 2549 O O . ASP B 1 78 ? -14.875 15.922 3.869 1 71.25 78 ASP B O 1
ATOM 2553 N N . GLY B 1 79 ? -14.875 17.781 2.648 1 63.25 79 GLY B N 1
ATOM 2554 C CA . GLY B 1 79 ? -15.969 17.359 1.783 1 63.25 79 GLY B CA 1
ATOM 2555 C C . GLY B 1 79 ? -15.742 16.016 1.141 1 63.25 79 GLY B C 1
ATOM 2556 O O . GLY B 1 79 ? -16.703 15.297 0.828 1 63.25 79 GLY B O 1
ATOM 2557 N N . LYS B 1 80 ? -14.539 15.695 0.926 1 59.88 80 LYS B N 1
ATOM 2558 C CA . LYS B 1 80 ? -14.25 14.398 0.323 1 59.88 80 LYS B CA 1
ATOM 2559 C C . LYS B 1 80 ? -14.766 13.258 1.198 1 59.88 80 LYS B C 1
ATOM 2561 O O . LYS B 1 80 ? -15.141 12.203 0.689 1 59.88 80 LYS B O 1
ATOM 2566 N N . TYR B 1 81 ? -14.875 13.547 2.418 1 60.16 81 TYR B N 1
ATOM 2567 C CA . TYR B 1 81 ? -15.164 12.461 3.346 1 60.16 81 TYR B CA 1
ATOM 2568 C C . TYR B 1 81 ? -16.5 12.672 4.039 1 60.16 81 TYR B C 1
ATOM 2570 O O . TYR B 1 81 ? -17.062 11.75 4.637 1 60.16 81 TYR B O 1
ATOM 2578 N N . LEU B 1 82 ? -16.891 13.906 3.943 1 58.44 82 LEU B N 1
ATOM 2579 C CA . LEU B 1 82 ? -18.125 14.211 4.676 1 58.44 82 LEU B CA 1
ATOM 2580 C C . LEU B 1 82 ? -19.219 14.672 3.729 1 58.44 82 LEU B C 1
ATOM 2582 O O . LEU B 1 82 ? -20.016 15.555 4.066 1 58.44 82 LEU B O 1
ATOM 2586 N N . SER B 1 83 ? -19.141 14.078 2.586 1 56.25 83 SER B N 1
ATOM 2587 C CA . SER B 1 83 ? -20.094 14.539 1.578 1 56.25 83 SER B CA 1
ATOM 2588 C C . SER B 1 83 ? -21.531 14.508 2.111 1 56.25 83 SER B C 1
ATOM 2590 O O . SER B 1 83 ? -22.344 15.352 1.744 1 56.25 83 SER B O 1
ATOM 2592 N N . ASP B 1 84 ? -21.625 13.648 3.053 1 52.94 84 ASP B N 1
ATOM 2593 C CA . ASP B 1 84 ? -23 13.57 3.547 1 52.94 84 ASP B CA 1
ATOM 2594 C C . ASP B 1 84 ? -23.281 14.656 4.578 1 52.94 84 ASP B C 1
ATOM 2596 O O . ASP B 1 84 ? -24.438 15.031 4.797 1 52.94 84 ASP B O 1
ATOM 2600 N N . GLU B 1 85 ? -22.266 15.211 5.113 1 50.16 85 GLU B N 1
ATOM 2601 C CA . GLU B 1 85 ? -22.438 16.188 6.191 1 50.16 85 GLU B CA 1
ATOM 2602 C C . GLU B 1 85 ? -22.328 17.609 5.668 1 50.16 85 GLU B C 1
ATOM 2604 O O . GLU B 1 85 ? -22.797 18.547 6.312 1 50.16 85 GLU B O 1
ATOM 2609 N N . LEU B 1 86 ? -21.75 17.719 4.512 1 61.31 86 LEU B N 1
ATOM 2610 C CA . LEU B 1 86 ? -21.5 19.062 3.979 1 61.31 86 LEU B CA 1
ATOM 2611 C C . LEU B 1 86 ? -22.297 19.281 2.697 1 61.31 86 LEU B C 1
ATOM 2613 O O . LEU B 1 86 ? -22.609 18.328 1.979 1 61.31 86 LEU B O 1
ATOM 2617 N N . VAL B 1 87 ? -22.75 20.438 2.506 1 61.84 87 VAL B N 1
ATOM 2618 C CA . VAL B 1 87 ? -23.453 20.797 1.281 1 61.84 87 VAL B CA 1
ATOM 2619 C C . VAL B 1 87 ? -22.453 21.094 0.17 1 61.84 87 VAL B C 1
ATOM 2621 O O . VAL B 1 87 ? -21.453 21.766 0.394 1 61.84 87 VAL B O 1
ATOM 2624 N N . LYS B 1 88 ? -22.656 20.469 -0.938 1 65.62 88 LYS B N 1
ATOM 2625 C CA . LYS B 1 88 ? -21.828 20.75 -2.102 1 65.62 88 LYS B CA 1
ATOM 2626 C C . LYS B 1 88 ? -21.922 22.234 -2.484 1 65.62 88 LYS B C 1
ATOM 2628 O O . LYS B 1 88 ? -23 22.75 -2.738 1 65.62 88 LYS B O 1
ATOM 2633 N N . MET B 1 89 ? -20.828 22.859 -2.312 1 71.81 89 MET B N 1
ATOM 2634 C CA . MET B 1 89 ? -20.828 24.297 -2.557 1 71.81 89 MET B CA 1
ATOM 2635 C C . MET B 1 89 ? -20.453 24.594 -4.004 1 71.81 89 MET B C 1
ATOM 2637 O O . MET B 1 89 ? -19.781 23.812 -4.652 1 71.81 89 MET B O 1
ATOM 2641 N N . GLU B 1 90 ? -20.828 25.688 -4.461 1 68.56 90 GLU B N 1
ATOM 2642 C CA . GLU B 1 90 ? -20.672 26.094 -5.852 1 68.56 90 GLU B CA 1
ATOM 2643 C C . GLU B 1 90 ? -19.25 26.562 -6.133 1 68.56 90 GLU B C 1
ATOM 2645 O O . GLU B 1 90 ? -18.781 26.484 -7.27 1 68.56 90 GLU B O 1
ATOM 2650 N N . THR B 1 91 ? -18.719 27.156 -5.113 1 79.44 91 THR B N 1
ATOM 2651 C CA . THR B 1 91 ? -17.391 27.703 -5.316 1 79.44 91 THR B CA 1
ATOM 2652 C C . THR B 1 91 ? -16.406 27.109 -4.309 1 79.44 91 THR B C 1
ATOM 2654 O O . THR B 1 91 ? -16.797 26.656 -3.234 1 79.44 91 THR B O 1
ATOM 2657 N N . ASP B 1 92 ? -15.156 27.172 -4.629 1 81.88 92 ASP B N 1
ATOM 2658 C CA . ASP B 1 92 ? -14.094 26.703 -3.736 1 81.88 92 ASP B CA 1
ATOM 2659 C C . ASP B 1 92 ? -14.062 27.531 -2.449 1 81.88 92 ASP B C 1
ATOM 2661 O O . ASP B 1 92 ? -13.781 27 -1.374 1 81.88 92 ASP B O 1
ATOM 2665 N N . GLU B 1 93 ? -14.367 28.812 -2.629 1 84 93 GLU B N 1
ATOM 2666 C CA . GLU B 1 93 ? -14.383 29.703 -1.473 1 84 93 GLU B CA 1
ATOM 2667 C C . GLU B 1 93 ? -15.484 29.328 -0.491 1 84 93 GLU B C 1
ATOM 2669 O O . GLU B 1 93 ? -15.266 29.297 0.722 1 84 93 GLU B O 1
ATOM 2674 N N . ALA B 1 94 ? -16.594 29.031 -1.035 1 85.62 94 ALA B N 1
ATOM 2675 C CA . ALA B 1 94 ? -17.719 28.625 -0.191 1 85.62 94 ALA B CA 1
ATOM 2676 C C . ALA B 1 94 ? -17.438 27.297 0.5 1 85.62 94 ALA B C 1
ATOM 2678 O O . ALA B 1 94 ? -17.828 27.094 1.653 1 85.62 94 ALA B O 1
ATOM 2679 N N . ASP B 1 95 ? -16.781 26.484 -0.209 1 86.12 95 ASP B N 1
ATOM 2680 C CA . ASP B 1 95 ? -16.391 25.188 0.349 1 86.12 95 ASP B CA 1
ATOM 2681 C C . ASP B 1 95 ? -15.398 25.344 1.493 1 86.12 95 ASP B C 1
ATOM 2683 O O . ASP B 1 95 ? -15.508 24.672 2.52 1 86.12 95 ASP B O 1
ATOM 2687 N N . GLN B 1 96 ? -14.469 26.234 1.31 1 89.25 96 GLN B N 1
ATOM 2688 C CA . GLN B 1 96 ? -13.461 26.5 2.332 1 89.25 96 GLN B CA 1
ATOM 2689 C C . GLN B 1 96 ? -14.102 27.094 3.586 1 89.25 96 GLN B C 1
ATOM 2691 O O . GLN B 1 96 ? -13.75 26.719 4.707 1 89.25 96 GLN B O 1
ATOM 2696 N N . GLU B 1 97 ? -15.008 28.047 3.387 1 91.19 97 GLU B N 1
ATOM 2697 C CA . GLU B 1 97 ? -15.688 28.688 4.508 1 91.19 97 GLU B CA 1
ATOM 2698 C C . GLU B 1 97 ? -16.531 27.688 5.293 1 91.19 97 GLU B C 1
ATOM 2700 O O . GLU B 1 97 ? -16.531 27.703 6.523 1 91.19 97 GLU B O 1
ATOM 2705 N N . GLN B 1 98 ? -17.203 26.844 4.551 1 90.25 98 GLN B N 1
ATOM 2706 C CA . GLN B 1 98 ? -18 25.812 5.199 1 90.25 98 GLN B CA 1
ATOM 2707 C C . GLN B 1 98 ? -17.141 24.875 6.02 1 90.25 98 GLN B C 1
ATOM 2709 O O . GLN B 1 98 ? -17.484 24.516 7.145 1 90.25 98 GLN B O 1
ATOM 2714 N N . GLN B 1 99 ? -16.031 24.5 5.449 1 91.88 99 GLN B N 1
ATOM 2715 C CA . GLN B 1 99 ? -15.117 23.625 6.164 1 91.88 99 GLN B CA 1
ATOM 2716 C C . GLN B 1 99 ? -14.57 24.297 7.414 1 91.88 99 GLN B C 1
ATOM 2718 O O . GLN B 1 99 ? -14.492 23.688 8.477 1 91.88 99 GLN B O 1
ATOM 2723 N N . ARG B 1 100 ? -14.156 25.578 7.293 1 94.69 100 ARG B N 1
ATOM 2724 C CA . ARG B 1 100 ? -13.633 26.344 8.414 1 94.69 100 ARG B CA 1
ATOM 2725 C C . ARG B 1 100 ? -14.641 26.406 9.555 1 94.69 100 ARG B C 1
ATOM 2727 O O . ARG B 1 100 ? -14.289 26.172 10.719 1 94.69 100 ARG B O 1
ATOM 2734 N N . ASP B 1 101 ? -15.914 26.656 9.188 1 94.31 101 ASP B N 1
ATOM 2735 C CA . ASP B 1 101 ? -16.953 26.766 10.195 1 94.31 101 ASP B CA 1
ATOM 2736 C C . ASP B 1 101 ? -17.203 25.438 10.883 1 94.31 101 ASP B C 1
ATOM 2738 O O . ASP B 1 101 ? -17.422 25.375 12.102 1 94.31 101 ASP B O 1
ATOM 2742 N N . PHE B 1 102 ? -17.156 24.406 10.117 1 93.62 102 PHE B N 1
ATOM 2743 C CA . PHE B 1 102 ? -17.344 23.062 10.672 1 93.62 102 PHE B CA 1
ATOM 2744 C C . PHE B 1 102 ? -16.219 22.719 11.641 1 93.62 102 PHE B C 1
ATOM 2746 O O . PHE B 1 102 ? -16.469 22.203 12.734 1 93.62 102 PHE B O 1
ATOM 2753 N N . ILE B 1 103 ? -14.984 23.047 11.242 1 96.06 103 ILE B N 1
ATOM 2754 C CA . ILE B 1 103 ? -13.812 22.75 12.062 1 96.06 103 ILE B CA 1
ATOM 2755 C C . ILE B 1 103 ? -13.867 23.562 13.359 1 96.06 103 ILE B C 1
ATOM 2757 O O . ILE B 1 103 ? -13.602 23.031 14.438 1 96.06 103 ILE B O 1
ATOM 2761 N N . GLU B 1 104 ? -14.211 24.797 13.219 1 96.44 104 GLU B N 1
ATOM 2762 C CA . GLU B 1 104 ? -14.336 25.672 14.383 1 96.44 104 GLU B CA 1
ATOM 2763 C C . GLU B 1 104 ? -15.352 25.125 15.375 1 96.44 104 GLU B C 1
ATOM 2765 O O . GLU B 1 104 ? -15.07 25.047 16.578 1 96.44 104 GLU B O 1
ATOM 2770 N N . SER B 1 105 ? -16.5 24.75 14.844 1 95.81 105 SER B N 1
ATOM 2771 C CA . SER B 1 105 ? -17.547 24.188 15.695 1 95.81 105 SER B CA 1
ATOM 2772 C C . SER B 1 105 ? -17.078 22.891 16.359 1 95.81 105 SER B C 1
ATOM 2774 O O . SER B 1 105 ? -17.344 22.672 17.547 1 95.81 105 SER B O 1
ATOM 2776 N N . PHE B 1 106 ? -16.375 22.094 15.656 1 95.5 106 PHE B N 1
ATOM 2777 C CA . PHE B 1 106 ? -15.875 20.828 16.156 1 95.5 106 PHE B CA 1
ATOM 2778 C C . PHE B 1 106 ? -14.914 21.047 17.328 1 95.5 106 PHE B C 1
ATOM 2780 O O . PHE B 1 106 ? -15.023 20.391 18.359 1 95.5 106 PHE B O 1
ATOM 2787 N N . ILE B 1 107 ? -13.953 22.016 17.188 1 97.38 107 ILE B N 1
ATOM 2788 C CA . ILE B 1 107 ? -12.977 22.312 18.234 1 97.38 107 ILE B CA 1
ATOM 2789 C C . ILE B 1 107 ? -13.688 22.844 19.469 1 97.38 107 ILE B C 1
ATOM 2791 O O . ILE B 1 107 ? -13.453 22.359 20.578 1 97.38 107 ILE B O 1
ATOM 2795 N N . ARG B 1 108 ? -14.633 23.734 19.234 1 97.06 108 ARG B N 1
ATOM 2796 C CA . ARG B 1 108 ? -15.312 24.375 20.344 1 97.06 108 ARG B CA 1
ATOM 2797 C C . ARG B 1 108 ? -16.188 23.391 21.109 1 97.06 108 ARG B C 1
ATOM 2799 O O . ARG B 1 108 ? -16.312 23.484 22.328 1 97.06 108 ARG B O 1
ATOM 2806 N N . GLU B 1 109 ? -16.766 22.516 20.422 1 96.81 109 GLU B N 1
ATOM 2807 C CA . GLU B 1 109 ? -17.594 21.5 21.062 1 96.81 109 GLU B CA 1
ATOM 2808 C C . GLU B 1 109 ? -16.75 20.469 21.812 1 96.81 109 GLU B C 1
ATOM 2810 O O . GLU B 1 109 ? -17.109 20.047 22.906 1 96.81 109 GLU B O 1
ATOM 2815 N N . SER B 1 110 ? -15.641 20.125 21.25 1 96.31 110 SER B N 1
ATOM 2816 C CA . SER B 1 110 ? -14.781 19.109 21.812 1 96.31 110 SER B CA 1
ATOM 2817 C C . SER B 1 110 ? -13.977 19.656 22.984 1 96.31 110 SER B C 1
ATOM 2819 O O . SER B 1 110 ? -13.68 18.938 23.938 1 96.31 110 SER B O 1
ATOM 2821 N N . ALA B 1 111 ? -13.547 20.906 22.891 1 96.88 111 ALA B N 1
ATOM 2822 C CA . ALA B 1 111 ? -12.711 21.547 23.891 1 96.88 111 ALA B CA 1
ATOM 2823 C C . ALA B 1 111 ? -13.125 23 24.094 1 96.88 111 ALA B C 1
ATOM 2825 O O . ALA B 1 111 ? -12.422 23.922 23.656 1 96.88 111 ALA B O 1
ATOM 2826 N N . PRO B 1 112 ? -14.141 23.203 24.906 1 95.94 112 PRO B N 1
ATOM 2827 C CA . PRO B 1 112 ? -14.641 24.578 25.125 1 95.94 112 PRO B CA 1
ATOM 2828 C C . PRO B 1 112 ? -13.602 25.484 25.766 1 95.94 112 PRO B C 1
ATOM 2830 O O . PRO B 1 112 ? -13.688 26.703 25.641 1 95.94 112 PRO B O 1
ATOM 2833 N N . GLU B 1 113 ? -12.664 24.906 26.406 1 95.25 113 GLU B N 1
ATOM 2834 C CA . GLU B 1 113 ? -11.648 25.688 27.109 1 95.25 113 GLU B CA 1
ATOM 2835 C C . GLU B 1 113 ? -10.531 26.125 26.156 1 95.25 113 GLU B C 1
ATOM 2837 O O . GLU B 1 113 ? -9.68 26.938 26.516 1 95.25 113 GLU B O 1
ATOM 2842 N N . CYS B 1 114 ? -10.461 25.641 24.922 1 96.44 114 CYS B N 1
ATOM 2843 C CA . CYS B 1 114 ? -9.484 26.094 23.938 1 96.44 114 CYS B CA 1
ATOM 2844 C C . CYS B 1 114 ? -9.664 27.578 23.625 1 96.44 114 CYS B C 1
ATOM 2846 O O . CYS B 1 114 ? -10.75 28 23.219 1 96.44 114 CYS B O 1
ATOM 2848 N N . PRO B 1 115 ? -8.648 28.375 23.781 1 96.81 115 PRO B N 1
ATOM 2849 C CA . PRO B 1 115 ? -8.805 29.812 23.625 1 96.81 115 PRO B CA 1
ATOM 2850 C C . PRO B 1 115 ? -9.094 30.234 22.188 1 96.81 115 PRO B C 1
ATOM 2852 O O . PRO B 1 115 ? -8.578 29.609 21.25 1 96.81 115 PRO B O 1
ATOM 2855 N N . PRO B 1 116 ? -9.812 31.312 21.953 1 97.25 116 PRO B N 1
ATOM 2856 C CA . PRO B 1 116 ? -10.164 31.797 20.625 1 97.25 116 PRO B CA 1
ATOM 2857 C C . PRO B 1 116 ? -8.938 32.125 19.781 1 97.25 116 PRO B C 1
ATOM 2859 O O . PRO B 1 116 ? -8.961 31.969 18.547 1 97.25 116 PRO B O 1
ATOM 2862 N N . TYR B 1 117 ? -7.871 32.594 20.453 1 96.88 117 TYR B N 1
ATOM 2863 C CA . TYR B 1 117 ? -6.68 32.969 19.688 1 96.88 117 TYR B CA 1
ATOM 2864 C C . TYR B 1 117 ? -5.953 31.75 19.172 1 96.88 117 TYR B C 1
ATOM 2866 O O . TYR B 1 117 ? -5.008 31.859 18.391 1 96.88 117 TYR B O 1
ATOM 2874 N N . ILE B 1 118 ? -6.457 30.516 19.562 1 97 118 ILE B N 1
ATOM 2875 C CA . ILE B 1 118 ? -5.926 29.281 19.031 1 97 118 ILE B CA 1
ATOM 2876 C C . ILE B 1 118 ? -6.898 28.688 18 1 97 118 ILE B C 1
ATOM 2878 O O . ILE B 1 118 ? -6.535 28.484 16.844 1 97 118 ILE B O 1
ATOM 2882 N N . TRP B 1 119 ? -8.203 28.422 18.406 1 97.06 119 TRP B N 1
ATOM 2883 C CA . TRP B 1 119 ? -9.094 27.672 17.531 1 97.06 119 TRP B CA 1
ATOM 2884 C C . TRP B 1 119 ? -9.477 28.5 16.297 1 97.06 119 TRP B C 1
ATOM 2886 O O . TRP B 1 119 ? -9.758 27.938 15.234 1 97.06 119 TRP B O 1
ATOM 2896 N N . GLY B 1 120 ? -9.523 29.906 16.359 1 97.38 120 GLY B N 1
ATOM 2897 C CA . GLY B 1 120 ? -9.805 30.75 15.219 1 97.38 120 GLY B CA 1
ATOM 2898 C C . GLY B 1 120 ? -8.812 30.578 14.086 1 97.38 120 GLY B C 1
ATOM 2899 O O . GLY B 1 120 ? -9.172 30.094 13.016 1 97.38 120 GLY B O 1
ATOM 2900 N N . PRO B 1 121 ? -7.527 30.938 14.406 1 98 121 PRO B N 1
ATOM 2901 C CA . PRO B 1 121 ? -6.523 30.781 13.352 1 98 121 PRO B CA 1
ATOM 2902 C C . PRO B 1 121 ? -6.32 29.328 12.945 1 98 121 PRO B C 1
ATOM 2904 O O . PRO B 1 121 ? -6.066 29.031 11.773 1 98 121 PRO B O 1
ATOM 2907 N N . ALA B 1 122 ? -6.426 28.406 13.852 1 98.19 122 ALA B N 1
ATOM 2908 C CA . ALA B 1 122 ? -6.223 26.984 13.547 1 98.19 122 ALA B CA 1
ATOM 2909 C C . ALA B 1 122 ? -7.277 26.484 12.562 1 98.19 122 ALA B C 1
ATOM 2911 O O . ALA B 1 122 ? -6.957 25.766 11.617 1 98.19 122 ALA B O 1
ATOM 2912 N N . SER B 1 123 ? -8.562 26.891 12.812 1 97.88 123 SER B N 1
ATOM 2913 C CA . SER B 1 123 ? -9.633 26.484 11.914 1 97.88 123 SER B CA 1
ATOM 2914 C C . SER B 1 123 ? -9.453 27.078 10.523 1 97.88 123 SER B C 1
ATOM 2916 O O . SER B 1 123 ? -9.719 26.406 9.516 1 97.88 123 SER B O 1
ATOM 2918 N N . HIS B 1 124 ? -9.016 28.297 10.5 1 97.5 124 HIS B N 1
ATOM 2919 C CA . HIS B 1 124 ? -8.766 28.953 9.227 1 97.5 124 HIS B CA 1
ATOM 2920 C C . HIS B 1 124 ? -7.645 28.266 8.453 1 97.5 124 HIS B C 1
ATOM 2922 O O . HIS B 1 124 ? -7.797 27.953 7.273 1 97.5 124 HIS B O 1
ATOM 2928 N N . VAL B 1 125 ? -6.539 28.016 9.102 1 98.06 125 VAL B N 1
ATOM 2929 C CA . VAL B 1 125 ? -5.383 27.359 8.5 1 98.06 125 VAL B CA 1
ATOM 2930 C C . VAL B 1 125 ? -5.766 25.969 8.023 1 98.06 125 VAL B C 1
ATOM 2932 O O . VAL B 1 125 ? -5.48 25.594 6.883 1 98.06 125 VAL B O 1
ATOM 2935 N N . ALA B 1 126 ? -6.418 25.203 8.867 1 97.81 126 ALA B N 1
ATOM 2936 C CA . ALA B 1 126 ? -6.809 23.828 8.555 1 97.81 126 ALA B CA 1
ATOM 2937 C C . ALA B 1 126 ? -7.641 23.781 7.273 1 97.81 126 ALA B C 1
ATOM 2939 O O . ALA B 1 126 ? -7.465 22.875 6.449 1 97.81 126 ALA B O 1
ATOM 2940 N N . ALA B 1 127 ? -8.523 24.734 7.059 1 95.81 127 ALA B N 1
ATOM 2941 C CA . ALA B 1 127 ? -9.461 24.75 5.934 1 95.81 127 ALA B CA 1
ATOM 2942 C C . ALA B 1 127 ? -8.742 25.094 4.633 1 95.81 127 ALA B C 1
ATOM 2944 O O . ALA B 1 127 ? -9.352 25.094 3.559 1 95.81 127 ALA B O 1
ATOM 2945 N N . LEU B 1 128 ? -7.457 25.391 4.715 1 96.19 128 LEU B N 1
ATOM 2946 C CA . LEU B 1 128 ? -6.711 25.828 3.539 1 96.19 128 LEU B CA 1
ATOM 2947 C C . LEU B 1 128 ? -5.629 24.812 3.176 1 96.19 128 LEU B C 1
ATOM 2949 O O . LEU B 1 128 ? -4.879 25.016 2.221 1 96.19 128 LEU B O 1
ATOM 2953 N N . VAL B 1 129 ? -5.543 23.719 3.822 1 96.44 129 VAL B N 1
ATOM 2954 C CA . VAL B 1 129 ? -4.43 22.781 3.732 1 96.44 129 VAL B CA 1
ATOM 2955 C C . VAL B 1 129 ? -4.574 21.922 2.477 1 96.44 129 VAL B C 1
ATOM 2957 O O . VAL B 1 129 ? -3.58 21.438 1.93 1 96.44 129 VAL B O 1
ATOM 2960 N N . SER B 1 130 ? -5.668 21.828 1.903 1 92.19 130 SER B N 1
ATOM 2961 C CA . SER B 1 130 ? -6.012 20.875 0.847 1 92.19 130 SER B CA 1
ATOM 2962 C C . SER B 1 130 ? -5.129 21.078 -0.381 1 92.19 130 SER B C 1
ATOM 2964 O O . SER B 1 130 ? -4.949 22.203 -0.849 1 92.19 130 SER B O 1
ATOM 2966 N N . PHE B 1 131 ? -4.641 19.969 -0.909 1 91.38 131 PHE B N 1
ATOM 2967 C CA . PHE B 1 131 ? -3.861 19.953 -2.141 1 91.38 131 PHE B CA 1
ATOM 2968 C C . PHE B 1 131 ? -4.703 20.438 -3.318 1 91.38 131 PHE B C 1
ATOM 2970 O O . PHE B 1 131 ? -4.27 21.281 -4.098 1 91.38 131 PHE B O 1
ATOM 2977 N N . THR B 1 132 ? -5.832 19.875 -3.445 1 89 132 THR B N 1
ATOM 2978 C CA . THR B 1 132 ? -6.73 20.188 -4.551 1 89 132 THR B CA 1
ATOM 2979 C C . THR B 1 132 ? -7.078 21.688 -4.555 1 89 132 THR B C 1
ATOM 2981 O O . THR B 1 132 ? -7.141 22.312 -5.617 1 89 132 THR B O 1
ATOM 2984 N N . ARG B 1 133 ? -7.297 22.25 -3.393 1 90.88 133 ARG B N 1
ATOM 2985 C CA . ARG B 1 133 ? -7.594 23.672 -3.283 1 90.88 133 ARG B CA 1
ATOM 2986 C C . ARG B 1 133 ? -6.43 24.516 -3.791 1 90.88 133 ARG B C 1
ATOM 2988 O O . ARG B 1 133 ? -6.633 25.516 -4.473 1 90.88 133 ARG B O 1
ATOM 2995 N N . GLU B 1 134 ? -5.242 24.094 -3.439 1 93.75 134 GLU B N 1
ATOM 2996 C CA . GLU B 1 134 ? -4.078 24.859 -3.891 1 93.75 134 GLU B CA 1
ATOM 2997 C C . GLU B 1 134 ? -3.91 24.766 -5.402 1 93.75 134 GLU B C 1
ATOM 2999 O O . GLU B 1 134 ? -3.547 25.75 -6.055 1 93.75 134 GLU B O 1
ATOM 3004 N N . ILE B 1 135 ? -4.168 23.594 -5.973 1 92.62 135 ILE B N 1
ATOM 3005 C CA . ILE B 1 135 ? -4.074 23.422 -7.418 1 92.62 135 ILE B CA 1
ATOM 3006 C C . ILE B 1 135 ? -5.105 24.297 -8.117 1 92.62 135 ILE B C 1
ATOM 3008 O O . ILE B 1 135 ? -4.809 24.922 -9.141 1 92.62 135 ILE B O 1
ATOM 3012 N N . ARG B 1 136 ? -6.238 24.422 -7.562 1 91 136 ARG B N 1
ATOM 3013 C CA . ARG B 1 136 ? -7.332 25.188 -8.164 1 91 136 ARG B CA 1
ATOM 3014 C C . ARG B 1 136 ? -7.113 26.688 -7.996 1 91 136 ARG B C 1
ATOM 3016 O O . ARG B 1 136 ? -7.465 27.469 -8.875 1 91 136 ARG B O 1
ATOM 3023 N N . ASN B 1 137 ? -6.582 27.047 -6.859 1 93.19 137 ASN B N 1
ATOM 3024 C CA . ASN B 1 137 ? -6.402 28.469 -6.551 1 93.19 137 ASN B CA 1
ATOM 3025 C C . ASN B 1 137 ? -5.02 28.734 -5.977 1 93.19 137 ASN B C 1
ATOM 3027 O O . ASN B 1 137 ? -4.895 29.203 -4.84 1 93.19 137 ASN B O 1
ATOM 3031 N N . PRO B 1 138 ? -3.953 28.609 -6.738 1 94.38 138 PRO B N 1
ATOM 3032 C CA . PRO B 1 138 ? -2.582 28.719 -6.238 1 94.38 138 PRO B CA 1
ATOM 3033 C C . PRO B 1 138 ? -2.246 30.125 -5.738 1 94.38 138 PRO B C 1
ATOM 3035 O O . PRO B 1 138 ? -1.517 30.266 -4.754 1 94.38 138 PRO B O 1
ATOM 3038 N N . ILE B 1 139 ? -2.791 31.141 -6.395 1 95.44 139 ILE B N 1
ATOM 3039 C CA . ILE B 1 139 ? -2.494 32.5 -6.012 1 95.44 139 ILE B CA 1
ATOM 3040 C C . ILE B 1 139 ? -3.123 32.812 -4.656 1 95.44 139 ILE B C 1
ATOM 3042 O O . ILE B 1 139 ? -2.471 33.375 -3.775 1 95.44 139 ILE B O 1
ATOM 3046 N N . MET B 1 140 ? -4.383 32.406 -4.527 1 94.75 140 MET B N 1
ATOM 3047 C CA . MET B 1 140 ? -5.078 32.625 -3.26 1 94.75 140 MET B CA 1
ATOM 3048 C C . MET B 1 140 ? -4.355 31.922 -2.115 1 94.75 140 MET B C 1
ATOM 3050 O O . MET B 1 140 ? -4.148 32.5 -1.052 1 94.75 140 MET B O 1
ATOM 3054 N N . VAL B 1 141 ? -3.902 30.719 -2.312 1 95.88 141 VAL B N 1
ATOM 3055 C CA . VAL B 1 141 ? -3.232 29.969 -1.266 1 95.88 141 VAL B CA 1
ATOM 3056 C C . VAL B 1 141 ? -1.881 30.594 -0.947 1 95.88 141 VAL B C 1
ATOM 3058 O O . VAL B 1 141 ? -1.487 30.688 0.219 1 95.88 141 VAL B O 1
ATOM 3061 N N . ALA B 1 142 ? -1.173 31.109 -1.945 1 96.56 142 ALA B N 1
ATOM 3062 C CA . ALA B 1 142 ? 0.102 31.781 -1.726 1 96.56 142 ALA B CA 1
ATOM 3063 C C . ALA B 1 142 ? -0.078 33.031 -0.853 1 96.56 142 ALA B C 1
ATOM 3065 O O . ALA B 1 142 ? 0.736 33.281 0.036 1 96.56 142 ALA B O 1
ATOM 3066 N N . GLN B 1 143 ? -1.132 33.75 -1.106 1 97.38 143 GLN B N 1
ATOM 3067 C CA . GLN B 1 143 ? -1.438 34.906 -0.307 1 97.38 143 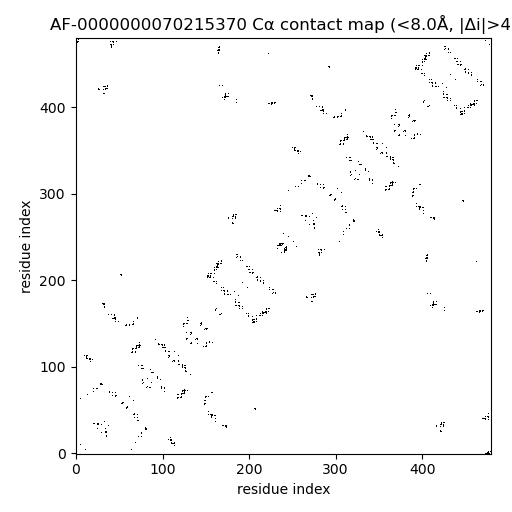GLN B CA 1
ATOM 3068 C C . GLN B 1 143 ? -1.764 34.531 1.135 1 97.38 143 GLN B C 1
ATOM 3070 O O . GLN B 1 143 ? -1.344 35.219 2.072 1 97.38 143 GLN B O 1
ATOM 3075 N N . GLN B 1 144 ? -2.498 33.5 1.249 1 97.06 144 GLN B N 1
ATOM 3076 C CA . GLN B 1 144 ? -2.857 33.031 2.582 1 97.06 144 GLN B CA 1
ATOM 3077 C C . GLN B 1 144 ? -1.629 32.531 3.338 1 97.06 144 GLN B C 1
ATOM 3079 O O . GLN B 1 144 ? -1.524 32.688 4.551 1 97.06 144 GLN B O 1
ATOM 3084 N N . CYS B 1 145 ? -0.67 31.953 2.654 1 97.44 145 CYS B N 1
ATOM 3085 C CA . CYS B 1 145 ? 0.575 31.484 3.266 1 97.44 145 CYS B CA 1
ATOM 3086 C C . CYS B 1 145 ? 1.39 32.656 3.783 1 97.44 145 CYS B C 1
ATOM 3088 O O . CYS B 1 145 ? 2.053 32.562 4.816 1 97.44 145 CYS B O 1
ATOM 3090 N N . ALA B 1 146 ? 1.342 33.719 3.086 1 96.88 146 ALA B N 1
ATOM 3091 C CA . ALA B 1 146 ? 2.037 34.938 3.514 1 96.88 146 ALA B CA 1
ATOM 3092 C C . ALA B 1 146 ? 1.363 35.562 4.738 1 96.88 146 ALA B C 1
ATOM 3094 O O . ALA B 1 146 ? 2.039 36.031 5.656 1 96.88 146 ALA B O 1
ATOM 3095 N N . ALA B 1 147 ? 0.024 35.531 4.754 1 97 147 ALA B N 1
ATOM 3096 C CA . ALA B 1 147 ? -0.753 36.125 5.828 1 97 147 ALA B CA 1
ATOM 3097 C C . ALA B 1 147 ? -0.748 35.25 7.078 1 97 147 ALA B C 1
ATOM 3099 O O . ALA B 1 147 ? -0.789 35.75 8.203 1 97 147 ALA B O 1
ATOM 3100 N N . TYR B 1 148 ? -0.748 34 6.863 1 97.62 148 TYR B N 1
ATOM 3101 C CA . TYR B 1 148 ? -0.765 33 7.938 1 97.62 148 TYR B CA 1
ATOM 3102 C C . TYR B 1 148 ? 0.377 32 7.781 1 97.62 148 TYR B C 1
ATOM 3104 O O . TYR B 1 148 ? 0.166 30.875 7.336 1 97.62 148 TYR B O 1
ATOM 3112 N N . PRO B 1 149 ? 1.529 32.344 8.273 1 98.25 149 PRO B N 1
ATOM 3113 C CA . PRO B 1 149 ? 2.711 31.516 8.062 1 98.25 149 PRO B CA 1
ATOM 3114 C C . PRO B 1 149 ? 2.541 30.109 8.625 1 98.25 149 PRO B C 1
ATOM 3116 O O . PRO B 1 149 ? 3.201 29.172 8.164 1 98.25 149 PRO B O 1
ATOM 3119 N N . ALA B 1 150 ? 1.624 29.938 9.594 1 98.5 150 ALA B N 1
ATOM 3120 C CA . ALA B 1 150 ? 1.329 28.609 10.125 1 98.5 150 ALA B CA 1
ATOM 3121 C C . ALA B 1 150 ? 0.857 27.672 9.023 1 98.5 150 ALA B C 1
ATOM 3123 O O . ALA B 1 150 ? 1.087 26.453 9.086 1 98.5 150 ALA B O 1
ATOM 3124 N N . LEU B 1 151 ? 0.22 28.203 8.008 1 98.69 151 LEU B N 1
ATOM 3125 C CA . LEU B 1 151 ? -0.289 27.406 6.895 1 98.69 151 LEU B CA 1
ATOM 3126 C C . LEU B 1 151 ? 0.852 26.719 6.148 1 98.69 151 LEU B C 1
ATOM 3128 O O . LEU B 1 151 ? 0.709 25.578 5.695 1 98.69 151 LEU B O 1
ATOM 3132 N N . GLN B 1 152 ? 1.996 27.406 6.031 1 98.69 152 GLN B N 1
ATOM 3133 C CA . GLN B 1 152 ? 3.162 26.828 5.371 1 98.69 152 GLN B CA 1
ATOM 3134 C C . GLN B 1 152 ? 3.613 25.547 6.074 1 98.69 152 GLN B C 1
ATOM 3136 O O . GLN B 1 152 ? 3.875 24.531 5.422 1 98.69 152 GLN B O 1
ATOM 3141 N N . LEU B 1 153 ? 3.66 25.578 7.395 1 98.56 153 LEU B N 1
ATOM 3142 C CA . LEU B 1 153 ? 4.121 24.453 8.203 1 98.56 153 LEU B CA 1
ATOM 3143 C C . LEU B 1 153 ? 3.148 23.281 8.117 1 98.56 153 LEU B C 1
ATOM 3145 O O . LEU B 1 153 ? 3.561 22.141 7.895 1 98.56 153 LEU B O 1
ATOM 3149 N N . VAL B 1 154 ? 1.853 23.594 8.227 1 98.69 154 VAL B N 1
ATOM 3150 C CA . VAL B 1 154 ? 0.845 22.531 8.273 1 98.69 154 VAL B CA 1
ATOM 3151 C C . VAL B 1 154 ? 0.691 21.906 6.895 1 98.69 154 VAL B C 1
ATOM 3153 O O . VAL B 1 154 ? 0.571 20.688 6.777 1 98.69 154 VAL B O 1
ATOM 3156 N N . GLN B 1 155 ? 0.684 22.688 5.828 1 98.5 155 GLN B N 1
ATOM 3157 C CA . GLN B 1 155 ? 0.598 22.141 4.477 1 98.5 155 GLN B CA 1
ATOM 3158 C C . GLN B 1 155 ? 1.791 21.25 4.168 1 98.5 155 GLN B C 1
ATOM 3160 O O . GLN B 1 155 ? 1.626 20.156 3.625 1 98.5 155 GLN B O 1
ATOM 3165 N N . ASP B 1 156 ? 3.008 21.781 4.484 1 98.75 156 ASP B N 1
ATOM 3166 C CA . ASP B 1 156 ? 4.195 20.969 4.27 1 98.75 156 ASP B CA 1
ATOM 3167 C C . ASP B 1 156 ? 4.117 19.656 5.055 1 98.75 156 ASP B C 1
ATOM 3169 O O . ASP B 1 156 ? 4.461 18.594 4.535 1 98.75 156 ASP B O 1
ATOM 3173 N N . ALA B 1 157 ? 3.664 19.75 6.277 1 98.06 157 ALA B N 1
ATOM 3174 C CA . ALA B 1 157 ? 3.559 18.578 7.141 1 98.06 157 ALA B CA 1
ATOM 3175 C C . ALA B 1 157 ? 2.637 17.531 6.523 1 98.06 157 ALA B C 1
ATOM 3177 O O . ALA B 1 157 ? 2.969 16.344 6.496 1 98.06 157 ALA B O 1
ATOM 3178 N N . ASP B 1 158 ? 1.492 17.938 6.09 1 97.31 158 ASP B N 1
ATOM 3179 C CA . ASP B 1 158 ? 0.53 17.047 5.461 1 97.31 158 ASP B CA 1
ATOM 3180 C C . ASP B 1 158 ? 1.105 16.422 4.191 1 97.31 158 ASP B C 1
ATOM 3182 O O . ASP B 1 158 ? 0.985 15.211 3.975 1 97.31 158 ASP B O 1
ATOM 3186 N N . ARG B 1 159 ? 1.731 17.219 3.389 1 97.75 159 ARG B N 1
ATOM 3187 C CA . ARG B 1 159 ? 2.273 16.75 2.119 1 97.75 159 ARG B CA 1
ATOM 3188 C C . ARG B 1 159 ? 3.441 15.797 2.348 1 97.75 159 ARG B C 1
ATOM 3190 O O . ARG B 1 159 ? 3.635 14.844 1.584 1 97.75 159 ARG B O 1
ATOM 3197 N N . LEU B 1 160 ? 4.23 16.047 3.383 1 97.88 160 LEU B N 1
ATOM 3198 C CA . LEU B 1 160 ? 5.328 15.141 3.715 1 97.88 160 LEU B CA 1
ATOM 3199 C C . LEU B 1 160 ? 4.809 13.742 4.02 1 97.88 160 LEU B C 1
ATOM 3201 O O . LEU B 1 160 ? 5.469 12.75 3.703 1 97.88 160 LEU B O 1
ATOM 3205 N N . ASP B 1 161 ? 3.65 13.664 4.637 1 95.88 161 ASP B N 1
ATOM 3206 C CA . ASP B 1 161 ? 3.092 12.359 4.973 1 95.88 161 ASP B CA 1
ATOM 3207 C C . ASP B 1 161 ? 2.709 11.586 3.709 1 95.88 161 ASP B C 1
ATOM 3209 O O . ASP B 1 161 ? 2.568 10.367 3.742 1 95.88 161 ASP B O 1
ATOM 3213 N N . GLY B 1 162 ? 2.496 12.297 2.605 1 95.62 162 GLY B N 1
ATOM 3214 C CA . GLY B 1 162 ? 2.164 11.664 1.34 1 95.62 162 GLY B CA 1
ATOM 3215 C C . GLY B 1 162 ? 3.385 11.188 0.575 1 95.62 162 GLY B C 1
ATOM 3216 O O . GLY B 1 162 ? 3.258 10.578 -0.49 1 95.62 162 GLY B O 1
ATOM 3217 N N . LEU B 1 163 ? 4.59 11.422 1.111 1 97.69 163 LEU B N 1
ATOM 3218 C CA . LEU B 1 163 ? 5.82 11.07 0.412 1 97.69 163 LEU B CA 1
ATOM 3219 C C . LEU B 1 163 ? 6.535 9.922 1.118 1 97.69 163 LEU B C 1
ATOM 3221 O O . LEU B 1 163 ? 6.211 9.594 2.262 1 97.69 163 LEU B O 1
ATOM 3225 N N . GLY B 1 164 ? 7.484 9.266 0.404 1 97.31 164 GLY B N 1
ATOM 3226 C CA . GLY B 1 164 ? 8.281 8.188 0.963 1 97.31 164 GLY B CA 1
ATOM 3227 C C . GLY B 1 164 ? 7.531 6.863 1.021 1 97.31 164 GLY B C 1
ATOM 3228 O O . GLY B 1 164 ? 6.586 6.648 0.262 1 97.31 164 GLY B O 1
ATOM 3229 N N . ALA B 1 165 ? 8.008 5.984 1.906 1 96.31 165 ALA B N 1
ATOM 3230 C CA . ALA B 1 165 ? 7.445 4.645 2.027 1 96.31 165 ALA B CA 1
ATOM 3231 C C . ALA B 1 165 ? 6.016 4.699 2.564 1 96.31 165 ALA B C 1
ATOM 3233 O O . ALA B 1 165 ? 5.141 3.973 2.09 1 96.31 165 ALA B O 1
ATOM 3234 N N . VAL B 1 166 ? 5.805 5.59 3.518 1 94.69 166 VAL B N 1
ATOM 3235 C CA . VAL B 1 166 ? 4.465 5.746 4.074 1 94.69 166 VAL B CA 1
ATOM 3236 C C . VAL B 1 166 ? 3.516 6.27 2.994 1 94.69 166 VAL B C 1
ATOM 3238 O O . VAL B 1 166 ? 2.359 5.848 2.92 1 94.69 166 VAL B O 1
ATOM 3241 N N . GLY B 1 167 ? 4.02 7.188 2.215 1 94.62 167 GLY B N 1
ATOM 3242 C CA . GLY B 1 167 ? 3.217 7.68 1.107 1 94.62 167 GLY B CA 1
ATOM 3243 C C . GLY B 1 167 ? 2.775 6.586 0.155 1 94.62 167 GLY B C 1
ATOM 3244 O O . GLY B 1 167 ? 1.639 6.586 -0.32 1 94.62 167 GLY B O 1
ATOM 3245 N N . ILE B 1 168 ? 3.676 5.668 -0.166 1 94.56 168 ILE B N 1
ATOM 3246 C CA . ILE B 1 168 ? 3.355 4.527 -1.021 1 94.56 168 ILE B CA 1
ATOM 3247 C C . ILE B 1 168 ? 2.254 3.691 -0.373 1 94.56 168 ILE B C 1
ATOM 3249 O O . ILE B 1 168 ? 1.292 3.299 -1.038 1 94.56 168 ILE B O 1
ATOM 3253 N N . VAL B 1 169 ? 2.387 3.432 0.889 1 92.38 169 VAL B N 1
ATOM 3254 C CA . VAL B 1 169 ? 1.43 2.609 1.622 1 92.38 169 VAL B CA 1
ATOM 3255 C C . VAL B 1 169 ? 0.057 3.279 1.608 1 92.38 169 VAL B C 1
ATOM 3257 O O . VAL B 1 169 ? -0.95 2.641 1.298 1 92.38 169 VAL B O 1
ATOM 3260 N N . ARG B 1 170 ? 0.041 4.547 1.912 1 90.94 170 ARG B N 1
ATOM 3261 C CA . ARG B 1 170 ? -1.223 5.277 1.941 1 90.94 170 ARG B CA 1
ATOM 3262 C C . ARG B 1 170 ? -1.858 5.324 0.556 1 90.94 170 ARG B C 1
ATOM 3264 O O . ARG B 1 170 ? -3.074 5.176 0.42 1 90.94 170 ARG B O 1
ATOM 3271 N N . GLY B 1 171 ? -1.038 5.586 -0.438 1 89.44 171 GLY B N 1
ATOM 3272 C CA . GLY B 1 171 ? -1.533 5.566 -1.806 1 89.44 171 GLY B CA 1
ATOM 3273 C C . GLY B 1 171 ? -2.127 4.23 -2.209 1 89.44 171 GLY B C 1
ATOM 3274 O O . GLY B 1 171 ? -3.131 4.18 -2.92 1 89.44 171 GLY B O 1
ATOM 3275 N N . ALA B 1 172 ? -1.446 3.176 -1.781 1 89.88 172 ALA B N 1
ATOM 3276 C CA . ALA B 1 172 ? -1.931 1.833 -2.086 1 89.88 172 ALA B CA 1
ATOM 3277 C C . ALA B 1 172 ? -3.289 1.58 -1.439 1 89.88 172 ALA B C 1
ATOM 3279 O O . ALA B 1 172 ? -4.203 1.06 -2.084 1 89.88 172 ALA B O 1
ATOM 3280 N N . VAL B 1 173 ? -3.424 1.903 -0.203 1 86.88 173 VAL B N 1
ATOM 3281 C CA . VAL B 1 173 ? -4.676 1.712 0.522 1 86.88 173 VAL B CA 1
ATOM 3282 C C . VAL B 1 173 ? -5.785 2.527 -0.139 1 86.88 173 VAL B C 1
ATOM 3284 O O . VAL B 1 173 ? -6.875 2.01 -0.395 1 86.88 173 VAL B O 1
ATOM 3287 N N . TYR B 1 174 ? -5.535 3.77 -0.438 1 84.75 174 TYR B N 1
ATOM 3288 C CA . TYR B 1 174 ? -6.5 4.641 -1.094 1 84.75 174 TYR B CA 1
ATOM 3289 C C . TYR B 1 174 ? -6.93 4.07 -2.439 1 84.75 174 TYR B C 1
ATOM 3291 O O . TYR B 1 174 ? -8.125 3.988 -2.736 1 84.75 174 TYR B O 1
ATOM 3299 N N . GLY B 1 175 ? -5.984 3.678 -3.217 1 79.38 175 GLY B N 1
ATOM 3300 C CA . GLY B 1 175 ? -6.277 3.111 -4.523 1 79.38 175 GLY B CA 1
ATOM 3301 C C . GLY B 1 175 ? -7.082 1.827 -4.449 1 79.38 175 GLY B C 1
ATOM 3302 O O . GLY B 1 175 ? -7.996 1.614 -5.25 1 79.38 175 GLY B O 1
ATOM 3303 N N . GLY B 1 176 ? -6.68 0.951 -3.545 1 78.06 176 GLY B N 1
ATOM 3304 C CA .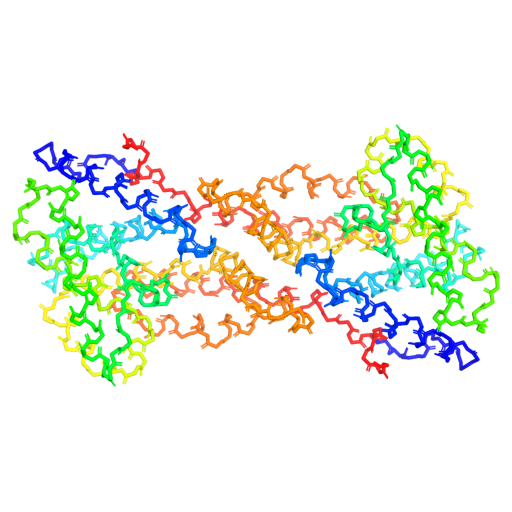 GLY B 1 176 ? -7.371 -0.318 -3.377 1 78.06 176 GLY B CA 1
ATOM 3305 C C . GLY B 1 176 ? -8.82 -0.156 -2.953 1 78.06 176 GLY B C 1
ATOM 3306 O O . GLY B 1 176 ? -9.68 -0.935 -3.363 1 78.06 176 GLY B O 1
ATOM 3307 N N . VAL B 1 177 ? -9.141 0.885 -2.201 1 73.5 177 VAL B N 1
ATOM 3308 C CA . VAL B 1 177 ? -10.469 1.081 -1.645 1 73.5 177 VAL B CA 1
ATOM 3309 C C . VAL B 1 177 ? -11.336 1.853 -2.639 1 73.5 177 VAL B C 1
ATOM 3311 O O . VAL B 1 177 ? -12.547 1.61 -2.738 1 73.5 177 VAL B O 1
ATOM 3314 N N . THR B 1 178 ? -10.742 2.732 -3.381 1 71.81 178 THR B N 1
ATOM 3315 C CA . THR B 1 178 ? -11.547 3.676 -4.156 1 71.81 178 THR B CA 1
ATOM 3316 C C . THR B 1 178 ? -11.656 3.219 -5.609 1 71.81 178 THR B C 1
ATOM 3318 O O . THR B 1 178 ? -12.578 3.629 -6.324 1 71.81 178 THR B O 1
ATOM 3321 N N . GLU B 1 179 ? -10.734 2.457 -6.062 1 70.31 179 GLU B N 1
ATOM 3322 C CA . GLU B 1 179 ? -10.742 2.125 -7.484 1 70.31 179 GLU B CA 1
ATOM 3323 C C . GLU B 1 179 ? -11.508 0.832 -7.746 1 70.31 179 GLU B C 1
ATOM 3325 O O . GLU B 1 179 ? -11.445 -0.105 -6.949 1 70.31 179 GLU B O 1
ATOM 3330 N N . PRO B 1 180 ? -12.188 0.989 -8.906 1 67.94 180 PRO B N 1
ATOM 3331 C CA . PRO B 1 180 ? -12.898 -0.225 -9.305 1 67.94 180 PRO B CA 1
ATOM 3332 C C . PRO B 1 180 ? -11.969 -1.418 -9.508 1 67.94 180 PRO B C 1
ATOM 3334 O O . PRO B 1 180 ? -10.82 -1.244 -9.93 1 67.94 180 PRO B O 1
ATOM 3337 N N . ARG B 1 181 ? -12.492 -2.469 -9.289 1 69.44 181 ARG B N 1
ATOM 3338 C CA . ARG B 1 181 ? -11.773 -3.719 -9.523 1 69.44 181 ARG B CA 1
ATOM 3339 C C . ARG B 1 181 ? -11.352 -3.848 -10.977 1 69.44 181 ARG B C 1
ATOM 3341 O O . ARG B 1 181 ? -12.086 -3.432 -11.883 1 69.44 181 ARG B O 1
ATOM 3348 N N . GLY B 1 182 ? -10.188 -4.371 -11.227 1 66.75 182 GLY B N 1
ATOM 3349 C CA . GLY B 1 182 ? -9.734 -4.617 -12.586 1 66.75 182 GLY B CA 1
ATOM 3350 C C . GLY B 1 182 ? -8.953 -3.457 -13.164 1 66.75 182 GLY B C 1
ATOM 3351 O O . GLY B 1 182 ? -8.539 -3.502 -14.328 1 66.75 182 GLY B O 1
ATOM 3352 N N . THR B 1 183 ? -8.812 -2.385 -12.406 1 67.62 183 THR B N 1
ATOM 3353 C CA . THR B 1 183 ? -8.125 -1.221 -12.953 1 67.62 183 THR B CA 1
ATOM 3354 C C . THR B 1 183 ? -6.66 -1.208 -12.531 1 67.62 183 THR B C 1
ATOM 3356 O O . THR B 1 183 ? -5.957 -0.217 -12.742 1 67.62 183 THR B O 1
ATOM 3359 N N . GLY B 1 184 ? -6.188 -2.307 -12.047 1 72.44 184 GLY B N 1
ATOM 3360 C CA . GLY B 1 184 ? -4.781 -2.404 -11.688 1 72.44 184 GLY B CA 1
ATOM 3361 C C . GLY B 1 184 ? -4.445 -1.675 -10.398 1 72.44 184 GLY B C 1
ATOM 3362 O O . GLY B 1 184 ? -3.963 -0.541 -10.43 1 72.44 184 GLY B O 1
ATOM 3363 N N . THR B 1 185 ? -4.609 -2.322 -9.336 1 73.19 185 THR B N 1
ATOM 3364 C CA . THR B 1 185 ? -4.406 -1.745 -8.008 1 73.19 185 THR B CA 1
ATOM 3365 C C . THR B 1 185 ? -2.953 -1.309 -7.828 1 73.19 185 THR B C 1
ATOM 3367 O O . THR B 1 185 ? -2.688 -0.199 -7.359 1 73.19 185 THR B O 1
ATOM 3370 N N . VAL B 1 186 ? -2.012 -2.129 -8.289 1 77.94 186 VAL B N 1
ATOM 3371 C CA . VAL B 1 186 ? -0.591 -1.836 -8.133 1 77.94 186 VAL B CA 1
ATOM 3372 C C . VAL B 1 186 ? -0.194 -0.694 -9.07 1 77.94 186 VAL B C 1
ATOM 3374 O O . VAL B 1 186 ? 0.513 0.231 -8.664 1 77.94 186 VAL B O 1
ATOM 3377 N N . ARG B 1 187 ? -0.717 -0.725 -10.195 1 77.44 187 ARG B N 1
ATOM 3378 C CA . ARG B 1 187 ? -0.388 0.318 -11.164 1 77.44 187 ARG B CA 1
ATOM 3379 C C . ARG B 1 187 ? -0.948 1.667 -10.727 1 77.44 187 ARG B C 1
ATOM 3381 O O . ARG B 1 187 ? -0.355 2.711 -11.008 1 77.44 187 ARG B O 1
ATOM 3388 N N . ARG B 1 188 ? -1.992 1.61 -10.039 1 83 188 ARG B N 1
ATOM 3389 C CA . ARG B 1 188 ? -2.609 2.846 -9.57 1 83 188 ARG B CA 1
ATOM 3390 C C . ARG B 1 188 ? -1.702 3.572 -8.578 1 83 188 ARG B C 1
ATOM 3392 O O . ARG B 1 188 ? -1.655 4.805 -8.562 1 83 188 ARG B O 1
ATOM 3399 N N . VAL B 1 189 ? -1.064 2.795 -7.762 1 86.94 189 VAL B N 1
ATOM 3400 C CA . VAL B 1 189 ? -0.159 3.398 -6.789 1 86.94 189 VAL B CA 1
ATOM 3401 C C . VAL B 1 189 ? 0.937 4.176 -7.516 1 86.94 189 VAL B C 1
ATOM 3403 O O . VAL B 1 189 ? 1.304 5.277 -7.102 1 86.94 189 VAL B O 1
ATOM 3406 N N . VAL B 1 190 ? 1.384 3.611 -8.562 1 89.69 190 VAL B N 1
ATOM 3407 C CA . VAL B 1 190 ? 2.422 4.242 -9.367 1 89.69 190 VAL B CA 1
ATOM 3408 C C . VAL B 1 190 ? 1.873 5.512 -10.016 1 89.69 190 VAL B C 1
ATOM 3410 O O . VAL B 1 190 ? 2.539 6.551 -10.031 1 89.69 190 VAL B O 1
ATOM 3413 N N . HIS B 1 191 ? 0.691 5.418 -10.484 1 89.06 191 HIS B N 1
ATOM 3414 C CA . HIS B 1 191 ? 0.054 6.57 -11.117 1 89.06 191 HIS B CA 1
ATOM 3415 C C . HIS B 1 191 ? -0.15 7.703 -10.117 1 89.06 191 HIS B C 1
ATOM 3417 O O . HIS B 1 191 ? 0.111 8.867 -10.43 1 89.06 191 HIS B O 1
ATOM 3423 N N . ILE B 1 192 ? -0.61 7.414 -8.961 1 89.38 192 ILE B N 1
ATOM 3424 C CA . ILE B 1 192 ? -0.824 8.414 -7.914 1 89.38 192 ILE B CA 1
ATOM 3425 C C . ILE B 1 192 ? 0.498 9.094 -7.574 1 89.38 192 ILE B C 1
ATOM 3427 O O . ILE B 1 192 ? 0.561 10.32 -7.469 1 89.38 192 ILE B O 1
ATOM 3431 N N . ALA B 1 193 ? 1.528 8.281 -7.402 1 92.94 193 ALA B N 1
ATOM 3432 C CA . ALA B 1 193 ? 2.846 8.836 -7.094 1 92.94 193 ALA B CA 1
ATOM 3433 C C . ALA B 1 193 ? 3.309 9.789 -8.195 1 92.94 193 ALA B C 1
ATOM 3435 O O . ALA B 1 193 ? 3.756 10.906 -7.91 1 92.94 193 ALA B O 1
ATOM 3436 N N . ASP B 1 194 ? 3.086 9.383 -9.453 1 92.5 194 ASP B N 1
ATOM 3437 C CA . ASP B 1 194 ? 3.586 10.148 -10.594 1 92.5 194 ASP B CA 1
ATOM 3438 C C . ASP B 1 194 ? 2.768 11.422 -10.805 1 92.5 194 ASP B C 1
ATOM 3440 O O . ASP B 1 194 ? 3.312 12.461 -11.18 1 92.5 194 ASP B O 1
ATOM 3444 N N . GLU B 1 195 ? 1.51 11.391 -10.539 1 90.5 195 GLU B N 1
ATOM 3445 C CA . GLU B 1 195 ? 0.625 12.5 -10.875 1 90.5 195 GLU B CA 1
ATOM 3446 C C . GLU B 1 195 ? 0.48 13.469 -9.703 1 90.5 195 GLU B C 1
ATOM 3448 O O . GLU B 1 195 ? 0.369 14.68 -9.906 1 90.5 195 GLU B O 1
ATOM 3453 N N . ARG B 1 196 ? 0.506 12.969 -8.539 1 91.44 196 ARG B N 1
ATOM 3454 C CA . ARG B 1 196 ? 0.213 13.82 -7.391 1 91.44 196 ARG B CA 1
ATOM 3455 C C . ARG B 1 196 ? 1.454 14.023 -6.527 1 91.44 196 ARG B C 1
ATOM 3457 O O . ARG B 1 196 ? 1.929 15.148 -6.363 1 91.44 196 ARG B O 1
ATOM 3464 N N . HIS B 1 197 ? 2.084 12.969 -6.066 1 95 197 HIS B N 1
ATOM 3465 C CA . HIS B 1 197 ? 3.164 13.07 -5.094 1 95 197 HIS B CA 1
ATOM 3466 C C . HIS B 1 197 ? 4.414 13.68 -5.715 1 95 197 HIS B C 1
ATOM 3468 O O . HIS B 1 197 ? 5.184 14.359 -5.035 1 95 197 HIS B O 1
ATOM 3474 N N . ALA B 1 198 ? 4.551 13.508 -7.047 1 95 198 ALA B N 1
ATOM 3475 C CA . ALA B 1 198 ? 5.711 14.047 -7.758 1 95 198 ALA B CA 1
ATOM 3476 C C . ALA B 1 198 ? 5.742 15.57 -7.684 1 95 198 ALA B C 1
ATOM 3478 O O . ALA B 1 198 ? 6.801 16.188 -7.844 1 95 198 ALA B O 1
ATOM 3479 N N . ARG B 1 199 ? 4.645 16.188 -7.391 1 95.19 199 ARG B N 1
ATOM 3480 C CA . ARG B 1 199 ? 4.535 17.641 -7.352 1 95.19 199 ARG B CA 1
ATOM 3481 C C . ARG B 1 199 ? 4.883 18.188 -5.969 1 95.19 199 ARG B C 1
ATOM 3483 O O . ARG B 1 199 ? 5.172 19.375 -5.816 1 95.19 199 ARG B O 1
ATOM 3490 N N . TYR B 1 200 ? 4.883 17.344 -4.938 1 97.19 200 TYR B N 1
ATOM 3491 C CA . TYR B 1 200 ? 4.945 17.797 -3.549 1 97.19 200 TYR B CA 1
ATOM 3492 C C . TYR B 1 200 ? 6.258 18.5 -3.26 1 97.19 200 TYR B C 1
ATOM 3494 O O . TYR B 1 200 ? 6.273 19.562 -2.631 1 97.19 200 TYR B O 1
ATOM 3502 N N . PRO B 1 201 ? 7.426 17.984 -3.775 1 97.25 201 PRO B N 1
ATOM 3503 C CA . PRO B 1 201 ? 8.68 18.672 -3.451 1 97.25 201 PRO B CA 1
ATOM 3504 C C . PRO B 1 201 ? 8.688 20.125 -3.912 1 97.25 201 PRO B C 1
ATOM 3506 O O . PRO B 1 201 ? 9.125 21 -3.17 1 97.25 201 PRO B O 1
ATOM 3509 N N . GLU B 1 202 ? 8.109 20.406 -5.066 1 96.44 202 GLU B N 1
ATOM 3510 C CA . GLU B 1 202 ? 8.102 21.766 -5.598 1 96.44 202 GLU B CA 1
ATOM 3511 C C . GLU B 1 202 ? 7.059 22.625 -4.887 1 96.44 202 GLU B C 1
ATOM 3513 O O . GLU B 1 202 ? 7.133 23.859 -4.93 1 96.44 202 GLU B O 1
ATOM 3518 N N . MET B 1 203 ? 6.098 22.016 -4.215 1 96.81 203 MET B N 1
ATOM 3519 C CA . MET B 1 203 ? 4.992 22.734 -3.584 1 96.81 203 MET B CA 1
ATOM 3520 C C . MET B 1 203 ? 5.32 23.062 -2.131 1 96.81 203 MET B C 1
ATOM 3522 O O . MET B 1 203 ? 4.551 23.75 -1.458 1 96.81 203 MET B O 1
ATOM 3526 N N . MET B 1 204 ? 6.492 22.531 -1.607 1 98.19 204 MET B N 1
ATOM 3527 C CA . MET B 1 204 ? 6.867 22.812 -0.225 1 98.19 204 MET B CA 1
ATOM 3528 C C . MET B 1 204 ? 7.129 24.312 -0.03 1 98.19 204 MET B C 1
ATOM 3530 O O . MET B 1 204 ? 7.641 24.969 -0.93 1 98.19 204 MET B O 1
ATOM 3534 N N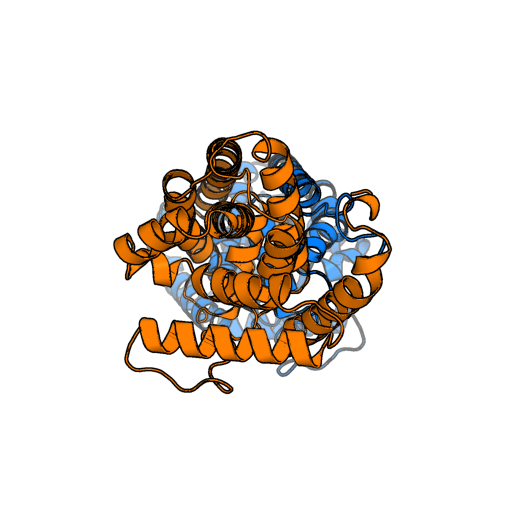 . LYS B 1 205 ? 6.805 24.797 1.126 1 98.25 205 LYS B N 1
ATOM 3535 C CA . LYS B 1 205 ? 6.938 26.219 1.416 1 98.25 205 LYS B CA 1
ATOM 3536 C C . LYS B 1 205 ? 8.125 26.484 2.334 1 98.25 205 LYS B C 1
ATOM 3538 O O . LYS B 1 205 ? 8.836 27.484 2.166 1 98.25 205 LYS B O 1
ATOM 3543 N N . THR B 1 206 ? 8.422 25.656 3.309 1 98.38 206 THR B N 1
ATOM 3544 C CA . THR B 1 206 ? 9.461 25.859 4.305 1 98.38 206 THR B CA 1
ATOM 3545 C C . THR B 1 206 ? 10.797 25.281 3.822 1 98.38 206 THR B C 1
ATOM 3547 O O . THR B 1 206 ? 10.82 24.406 2.953 1 98.38 206 THR B O 1
ATOM 3550 N N . ARG B 1 207 ? 11.914 25.797 4.34 1 98.12 207 ARG B N 1
ATOM 3551 C CA . ARG B 1 207 ? 13.234 25.281 3.988 1 98.12 207 ARG B CA 1
ATOM 3552 C C . ARG B 1 207 ? 13.383 23.828 4.41 1 98.12 207 ARG B C 1
ATOM 3554 O O . ARG B 1 207 ? 13.828 22.984 3.623 1 98.12 207 ARG B O 1
ATOM 3561 N N . ALA B 1 208 ? 12.992 23.531 5.652 1 98.12 208 ALA B N 1
ATOM 3562 C CA . ALA B 1 208 ? 13.086 22.172 6.168 1 98.12 208 ALA B CA 1
ATOM 3563 C C . ALA B 1 208 ? 12.148 21.234 5.41 1 98.12 208 ALA B C 1
ATOM 3565 O O . ALA B 1 208 ? 12.484 20.078 5.172 1 98.12 208 ALA B O 1
ATOM 3566 N N . GLY B 1 209 ? 10.977 21.688 5.062 1 98.31 209 GLY B N 1
ATOM 3567 C CA . GLY B 1 209 ? 10.039 20.906 4.281 1 98.31 209 GLY B CA 1
ATOM 3568 C C . GLY B 1 209 ? 10.578 20.516 2.916 1 98.31 209 GLY B C 1
ATOM 3569 O O . GLY B 1 209 ? 10.414 19.375 2.48 1 98.31 209 GLY B O 1
ATOM 3570 N N . LYS B 1 210 ? 11.203 21.531 2.256 1 98.38 210 LYS B N 1
ATOM 3571 C CA . LYS B 1 210 ? 11.797 21.266 0.946 1 98.38 210 LYS B CA 1
ATOM 3572 C C . LYS B 1 210 ? 12.883 20.203 1.031 1 98.38 210 LYS B C 1
ATOM 3574 O O . LYS B 1 210 ? 12.922 19.281 0.21 1 98.38 210 LYS B O 1
ATOM 3579 N N . LYS B 1 211 ? 13.703 20.297 1.994 1 98.19 211 LYS B N 1
ATOM 3580 C CA . LYS B 1 211 ? 14.789 19.344 2.178 1 98.19 211 LYS B CA 1
ATOM 3581 C C . LYS B 1 211 ? 14.242 17.938 2.449 1 98.19 211 LYS B C 1
ATOM 3583 O O . LYS B 1 211 ? 14.664 16.969 1.813 1 98.19 211 LYS B O 1
ATOM 3588 N N . GLU B 1 212 ? 13.336 17.859 3.373 1 97.81 212 GLU B N 1
ATOM 3589 C CA . GLU B 1 212 ? 12.781 16.562 3.754 1 97.81 212 GLU B CA 1
ATOM 3590 C C . GLU B 1 212 ? 11.961 15.953 2.621 1 97.81 212 GLU B C 1
ATOM 3592 O O . GLU B 1 212 ? 12.008 14.742 2.387 1 97.81 212 GLU B O 1
ATOM 3597 N N . ALA B 1 213 ? 11.211 16.781 1.927 1 98.44 213 ALA B N 1
ATOM 3598 C CA . ALA B 1 213 ? 10.398 16.297 0.81 1 98.44 213 ALA B CA 1
ATOM 3599 C C . ALA B 1 213 ? 11.281 15.727 -0.3 1 98.44 213 ALA B C 1
ATOM 3601 O O . ALA B 1 213 ? 10.93 14.711 -0.911 1 98.44 213 ALA B O 1
ATOM 3602 N N . ALA B 1 214 ? 12.383 16.422 -0.574 1 98.06 214 ALA B N 1
ATOM 3603 C CA . ALA B 1 214 ? 13.305 15.914 -1.591 1 98.06 214 ALA B CA 1
ATOM 3604 C C . ALA B 1 214 ? 13.828 14.531 -1.224 1 98.06 214 ALA B C 1
ATOM 3606 O O . ALA B 1 214 ? 13.875 13.633 -2.07 1 98.06 214 ALA B O 1
ATOM 3607 N N . LYS B 1 215 ? 14.195 14.375 0.005 1 97.56 215 LYS B N 1
ATOM 3608 C CA . LYS B 1 215 ? 14.695 13.094 0.499 1 97.56 215 LYS B CA 1
ATOM 3609 C C . LYS B 1 215 ? 13.617 12.016 0.387 1 97.56 215 LYS B C 1
ATOM 3611 O O . LYS B 1 215 ? 13.883 10.922 -0.118 1 97.56 215 LYS B O 1
ATOM 3616 N N . ARG B 1 216 ? 12.438 12.297 0.841 1 97.75 216 ARG B N 1
ATOM 3617 C CA . ARG B 1 216 ? 11.344 11.32 0.842 1 97.75 216 ARG B CA 1
ATOM 3618 C C . ARG B 1 216 ? 10.914 10.984 -0.581 1 97.75 216 ARG B C 1
ATOM 3620 O O . ARG B 1 216 ? 10.531 9.852 -0.867 1 97.75 216 ARG B O 1
ATOM 3627 N N . TRP B 1 217 ? 10.961 12 -1.432 1 97.88 217 TRP B N 1
ATOM 3628 C CA . TRP B 1 217 ? 10.586 11.758 -2.822 1 97.88 217 TRP B CA 1
ATOM 3629 C C . TRP B 1 217 ? 11.578 10.812 -3.496 1 97.88 217 TRP B C 1
ATOM 3631 O O . TRP B 1 217 ? 11.188 9.922 -4.25 1 97.88 217 TRP B O 1
ATOM 3641 N N . GLU B 1 218 ? 12.844 11.023 -3.266 1 97.75 218 GLU B N 1
ATOM 3642 C CA . GLU B 1 218 ? 13.852 10.133 -3.832 1 97.75 218 GLU B CA 1
ATOM 3643 C C . GLU B 1 218 ? 13.633 8.688 -3.371 1 97.75 218 GLU B C 1
ATOM 3645 O O . GLU B 1 218 ? 13.727 7.758 -4.172 1 97.75 218 GLU B O 1
ATOM 3650 N N . ALA B 1 219 ? 13.406 8.531 -2.105 1 97.06 219 ALA B N 1
ATOM 3651 C CA . ALA B 1 219 ? 13.109 7.203 -1.578 1 97.06 219 ALA B CA 1
ATOM 3652 C C . ALA B 1 219 ? 11.859 6.621 -2.23 1 97.06 219 ALA B C 1
ATOM 3654 O O . ALA B 1 219 ? 11.836 5.441 -2.594 1 97.06 219 ALA B O 1
ATOM 3655 N N . MET B 1 220 ? 10.875 7.438 -2.387 1 97.75 220 MET B N 1
ATOM 3656 C CA . MET B 1 220 ? 9.617 7.016 -2.992 1 97.75 220 MET B CA 1
ATOM 3657 C C . MET B 1 220 ? 9.828 6.594 -4.445 1 97.75 220 MET B C 1
ATOM 3659 O O . MET B 1 220 ? 9.25 5.605 -4.898 1 97.75 220 MET B O 1
ATOM 3663 N N . LYS B 1 221 ? 10.555 7.348 -5.148 1 97.25 221 LYS B N 1
ATOM 3664 C CA . LYS B 1 221 ? 10.867 7.035 -6.543 1 97.25 221 LYS B CA 1
ATOM 3665 C C . LYS B 1 221 ? 11.523 5.664 -6.664 1 97.25 221 LYS B C 1
ATOM 3667 O O . LYS B 1 221 ? 11.219 4.906 -7.59 1 97.25 221 LYS B O 1
ATOM 3672 N N . GLU B 1 222 ? 12.391 5.402 -5.793 1 97.12 222 GLU B N 1
ATOM 3673 C CA . GLU B 1 222 ? 13.047 4.098 -5.805 1 97.12 222 GLU B CA 1
ATOM 3674 C C . GLU B 1 222 ? 12.039 2.973 -5.594 1 97.12 222 GLU B C 1
ATOM 3676 O O . GLU B 1 222 ? 12.07 1.96 -6.301 1 97.12 222 GLU B O 1
ATOM 3681 N N . ILE B 1 223 ? 11.203 3.127 -4.645 1 97.06 223 ILE B N 1
ATOM 3682 C CA . ILE B 1 223 ? 10.172 2.127 -4.371 1 97.06 223 ILE B CA 1
ATOM 3683 C C . ILE B 1 223 ? 9.25 1.995 -5.582 1 97.06 223 ILE B C 1
ATOM 3685 O O . ILE B 1 223 ? 8.93 0.883 -6.008 1 97.06 223 ILE B O 1
ATOM 3689 N N . ARG B 1 224 ? 8.844 3.141 -6.059 1 95.5 224 ARG B N 1
ATOM 3690 C CA . ARG B 1 224 ? 8.016 3.176 -7.258 1 95.5 224 ARG B CA 1
ATOM 3691 C C . ARG B 1 224 ? 8.672 2.404 -8.398 1 95.5 224 ARG B C 1
ATOM 3693 O O . ARG B 1 224 ? 8.008 1.632 -9.094 1 95.5 224 ARG B O 1
ATOM 3700 N N . ASN B 1 225 ? 9.93 2.617 -8.656 1 95.81 225 ASN B N 1
ATOM 3701 C CA . ASN B 1 225 ? 10.664 1.914 -9.711 1 95.81 225 ASN B CA 1
ATOM 3702 C C . ASN B 1 225 ? 10.68 0.408 -9.469 1 95.81 225 ASN B C 1
ATOM 3704 O O . ASN B 1 225 ? 10.57 -0.378 -10.414 1 95.81 225 ASN B O 1
ATOM 3708 N N . GLN B 1 226 ? 10.859 0 -8.266 1 95.31 226 GLN B N 1
ATOM 3709 C CA . GLN B 1 226 ? 10.828 -1.416 -7.918 1 95.31 226 GLN B CA 1
ATOM 3710 C C . GLN B 1 226 ? 9.461 -2.023 -8.219 1 95.31 226 GLN B C 1
ATOM 3712 O O . GLN B 1 226 ? 9.375 -3.15 -8.711 1 95.31 226 GLN B O 1
ATOM 3717 N N . ILE B 1 227 ? 8.383 -1.284 -7.906 1 94.19 227 ILE B N 1
ATOM 3718 C CA . ILE B 1 227 ? 7.023 -1.742 -8.188 1 94.19 227 ILE B CA 1
ATOM 3719 C C . ILE B 1 227 ? 6.852 -1.953 -9.688 1 94.19 227 ILE B C 1
ATOM 3721 O O . ILE B 1 227 ? 6.363 -2.998 -10.125 1 94.19 227 ILE B O 1
ATOM 3725 N N . VAL B 1 228 ? 7.277 -0.98 -10.461 1 92.19 228 VAL B N 1
ATOM 3726 C CA . VAL B 1 228 ? 7.141 -1.036 -11.914 1 92.19 228 VAL B CA 1
ATOM 3727 C C . VAL B 1 228 ? 7.91 -2.236 -12.461 1 92.19 228 VAL B C 1
ATOM 3729 O O . VAL B 1 228 ? 7.402 -2.979 -13.305 1 92.19 228 VAL B O 1
ATOM 3732 N N . GLN B 1 229 ? 9.062 -2.471 -11.984 1 91.44 229 GLN B N 1
ATOM 3733 C CA . GLN B 1 229 ? 9.891 -3.58 -12.445 1 91.44 229 GLN B CA 1
ATOM 3734 C C . GLN B 1 229 ? 9.25 -4.922 -12.094 1 91.44 229 GLN B C 1
ATOM 3736 O O . GLN B 1 229 ? 9.203 -5.828 -12.93 1 91.44 229 GLN B O 1
ATOM 3741 N N . GLN B 1 230 ? 8.797 -5.02 -10.906 1 90.19 230 GLN B N 1
ATOM 3742 C CA . GLN B 1 230 ? 8.211 -6.277 -10.453 1 90.19 230 GLN B CA 1
ATOM 3743 C C . GLN B 1 230 ? 6.883 -6.551 -11.148 1 90.19 230 GLN B C 1
ATOM 3745 O O . GLN B 1 230 ? 6.512 -7.707 -11.352 1 90.19 230 GLN B O 1
ATOM 3750 N N . ALA B 1 231 ? 6.156 -5.445 -11.469 1 85.75 231 ALA B N 1
ATOM 3751 C CA . ALA B 1 231 ? 4.824 -5.59 -12.047 1 85.75 231 ALA B CA 1
ATOM 3752 C C . ALA B 1 231 ? 4.898 -5.75 -13.562 1 85.75 231 ALA B C 1
ATOM 3754 O O . ALA B 1 231 ? 3.877 -5.965 -14.219 1 85.75 231 ALA B O 1
ATOM 3755 N N . ASN B 1 232 ? 6.039 -5.602 -14.109 1 79.38 232 ASN B N 1
ATOM 3756 C CA . ASN B 1 232 ? 6.199 -5.746 -15.547 1 79.38 232 ASN B CA 1
ATOM 3757 C C . ASN B 1 232 ? 5.996 -7.195 -15.992 1 79.38 232 ASN B C 1
ATOM 3759 O O . ASN B 1 232 ? 6.809 -8.062 -15.672 1 79.38 232 ASN B O 1
ATOM 3763 N N . CYS B 1 233 ? 4.852 -7.477 -16.578 1 69.19 233 CYS B N 1
ATOM 3764 C CA . CYS B 1 233 ? 4.516 -8.828 -17.016 1 69.19 233 CYS B CA 1
ATOM 3765 C C . CYS B 1 233 ? 4.656 -8.961 -18.531 1 69.19 233 CYS B C 1
ATOM 3767 O O . CYS B 1 233 ? 4.031 -9.828 -19.141 1 69.19 233 CYS B O 1
ATOM 3769 N N . GLU B 1 234 ? 5.297 -7.918 -19.156 1 60.69 234 GLU B N 1
ATOM 3770 C CA . GLU B 1 234 ? 5.383 -7.891 -20.625 1 60.69 234 GLU B CA 1
ATOM 3771 C C . GLU B 1 234 ? 5.941 -9.203 -21.156 1 60.69 234 GLU B C 1
ATOM 3773 O O . GLU B 1 234 ? 5.645 -9.586 -22.297 1 60.69 234 GLU B O 1
ATOM 3778 N N . ASP B 1 235 ? 6.762 -9.852 -20.469 1 52.94 235 ASP B N 1
ATOM 3779 C CA . ASP B 1 235 ? 7.324 -11.078 -21.016 1 52.94 235 ASP B CA 1
ATOM 3780 C C . ASP B 1 235 ? 6.242 -12.141 -21.219 1 52.94 235 ASP B C 1
ATOM 3782 O O . ASP B 1 235 ? 6.367 -13.008 -22.094 1 52.94 235 ASP B O 1
ATOM 3786 N N . VAL B 1 236 ? 5.27 -12.125 -20.344 1 50.34 236 VAL B N 1
ATOM 3787 C CA . VAL B 1 236 ? 4.383 -13.281 -20.406 1 50.34 236 VAL B CA 1
ATOM 3788 C C . VAL B 1 236 ? 3.109 -12.914 -21.156 1 50.34 236 VAL B C 1
ATOM 3790 O O . VAL B 1 236 ? 2.682 -13.641 -22.062 1 50.34 236 VAL B O 1
ATOM 3793 N N . LEU B 1 237 ? 2.111 -11.867 -20.578 1 48.88 237 LEU B N 1
ATOM 3794 C CA . LEU B 1 237 ? 0.69 -11.812 -20.906 1 48.88 237 LEU B CA 1
ATOM 3795 C C . LEU B 1 237 ? 0.419 -10.789 -22 1 48.88 237 LEU B C 1
ATOM 3797 O O . LEU B 1 237 ? -0.717 -10.656 -22.453 1 48.88 237 LEU B O 1
ATOM 3801 N N . GLU B 1 238 ? 1.148 -9.805 -22.219 1 40.72 238 GLU B N 1
ATOM 3802 C CA . GLU B 1 238 ? 0.64 -8.734 -23.062 1 40.72 238 GLU B CA 1
ATOM 3803 C C . GLU B 1 238 ? 0.083 -9.281 -24.375 1 40.72 238 GLU B C 1
ATOM 3805 O O . GLU B 1 238 ? -0.723 -8.625 -25.031 1 40.72 238 GLU B O 1
ATOM 3810 N N . GLU B 1 239 ? 0.684 -10.164 -24.969 1 36.53 239 GLU B N 1
ATOM 3811 C CA . GLU B 1 239 ? 0.085 -10.297 -26.281 1 36.53 239 GLU B CA 1
ATOM 3812 C C . GLU B 1 239 ? -1.309 -10.914 -26.203 1 36.53 239 GLU B C 1
ATOM 3814 O O . GLU B 1 239 ? -1.981 -11.086 -27.219 1 36.53 239 GLU B O 1
ATOM 3819 N N . TYR B 1 240 ? -1.721 -11.469 -24.984 1 34.47 240 TYR B N 1
ATOM 3820 C CA . TYR B 1 240 ? -3.074 -11.992 -25.141 1 34.47 240 TYR B CA 1
ATOM 3821 C C . TYR B 1 240 ? -4.109 -10.977 -24.672 1 34.47 240 TYR B C 1
ATOM 3823 O O . TYR B 1 240 ? -3.902 -10.305 -23.656 1 34.47 240 TYR B O 1
#

Nearest PDB structures (foldseek):
  5dqw-assembly1_B  TM=8.292E-01  e=2.309E-06  Bacillus subtilis
  5dqv-assembly1_B  TM=8.563E-01  e=7.999E-06  Bacillus subtilis
  5dqw-assembly1_A  TM=7.895E-01  e=3.762E-06  Bacillus subtilis
  5ihy-assembly1_B  TM=8.242E-01  e=3.309E-05  Bacillus subtilis
  5ihy-assembly1_A  TM=7.611E-01  e=2.123E-05  Bacillus subtilis

Radius of gyration: 25.69 Å; Cα contacts (8 Å, |Δi|>4): 719; chains: 2; bounding box: 41×72×63 Å

InterPro domains:
  IPR003607 HD/PDEase domain [SM00471] (31-172)
  IPR003607 HD/PDEase domain [cd00077] (34-161)
  IPR006674 HD domain [PF01966] (36-161)

pLDDT: mean 87.83, std 14.27, range [27.88, 98.75]

Secondary structure (DSSP, 8-state):
--GGGS-HHHHHHHHHHHHHHHHHHTSTTS-GGG-HHHHHHHHHHHHHHHHHHTTSGGGTT--HHHHHHHHHHTTTT-TTT-TTTS---SSHHHHHHHHHHHHHHHHHHH-TTS-HHHHHHHHHHHTT--HHHHHH-HHHHHHHHHH-THHHHHHHHHHHHTSHHHHHHHHHHHHHHHSPTTS-HHHHHHHHHHHTGGGHHHH--SHHHHHHHHHHHHHHHHHHHHHHHHH--TTTTTT-/--GGGS-HHHHHHHHHHHHHHHHHHTSTTS-GGG-HHHHHHHHHHHHHHHHHHTTSGGGTT--HHHHHHHHHHTTTT-TTT-TTTS---SSHHHHHHHHHHHHHHHHHHH-TTS-HHHHHHHHHHHTT--HHHHHH-HHHHHHHHHH-THHHHHHHHHHHHTSHHHHHHHHHHHHHHHSPTTS-HHHHHHHHHHHTGGGHHHH--SHHHHHHHHHHHHHHHHHHHHHHHHH--TTTTTT-

Organism: Alternaria alternata (NCBI:txid5599)

Solvent-accessible surface area (backbone atoms only — not comparable to full-atom values): 24195 Å² total; per-residue (Å²): 49,66,67,68,81,51,54,75,90,50,41,61,36,52,49,34,39,51,52,48,41,42,56,57,29,39,33,90,58,37,57,59,53,54,29,44,64,52,33,46,39,18,31,36,40,26,51,54,41,44,72,70,44,48,87,39,77,82,36,63,87,56,56,67,64,29,36,44,52,14,30,54,44,38,71,48,59,36,55,91,46,28,53,89,79,43,78,90,52,93,42,72,66,55,42,31,51,52,21,20,52,47,32,37,51,50,46,45,71,49,17,70,79,52,50,64,89,34,50,51,58,12,19,54,38,18,43,62,47,48,65,68,56,35,74,74,35,49,68,62,46,53,52,46,33,70,75,35,46,50,36,33,43,32,33,31,12,49,50,48,54,50,34,19,50,48,13,49,39,36,39,17,20,42,33,36,72,71,47,66,68,75,69,40,47,72,59,41,30,50,48,47,42,64,71,51,48,64,49,44,45,78,66,34,68,43,73,62,40,31,56,50,29,48,55,27,42,54,54,26,50,52,47,45,51,46,30,54,60,66,64,58,33,61,40,51,51,64,81,107,49,64,60,68,81,50,54,77,88,51,42,62,36,52,48,35,38,51,53,48,42,42,56,57,30,41,33,88,60,37,57,61,53,54,28,45,66,50,35,46,39,20,29,36,40,26,49,54,40,43,71,71,44,48,87,38,76,83,37,64,85,56,57,69,65,28,37,43,50,15,30,53,44,38,69,47,57,36,55,91,45,27,54,86,79,42,77,88,52,93,42,72,66,54,42,32,52,51,22,19,52,48,32,36,51,50,47,44,70,50,15,70,78,51,51,64,87,34,50,51,58,12,19,51,39,18,42,61,46,48,65,68,56,34,72,76,35,49,67,63,46,53,52,46,31,71,75,36,44,51,34,33,43,33,32,29,13,49,51,46,56,51,34,18,52,47,12,49,37,37,40,15,20,41,34,36,72,70,47,65,68,76,69,41,48,70,58,41,31,48,47,47,42,64,70,51,49,63,49,43,43,79,67,35,68,41,73,60,37,31,54,50,28,47,53,26,41,54,53,26,50,53,45,45,51,47,29,53,60,66,64,57,34,62,42,53,52,63,87,108

Sequence (480 aa):
MDGAAIADKDRRWFEKINIAVRAKMNSSAYDPSHDFEHVQRVVMNAHRLWHAEKDREVFRNVDPLVVYVAAMVHDIGDGKYLSDELVKMETDEADQEQQRDFIESFIRESAPECPPYIWGPASHVAALVSFTREIRNPIMVAQQCAAYPALQLVQDADRLDGLGAVGIVRGAVYGGVTEPRGTGTVRRVVHIADERHARYPEMMKTRAGKKEAAKRWEAMKEIRNQIVQQANCEDVLEEYMDGAAIADKDRRWFEKINIAVRAKMNSSAYDPSHDFEHVQRVVMNAHRLWHAEKDREVFRNVDPLVVYVAAMVHDIGDGKYLSDELVKMETDEADQEQQRDFIESFIRESAPECPPYIWGPASHVAALVSFTREIRNPIMVAQQCAAYPALQLVQDADRLDGLGAVGIVRGAVYGGVTEPRGTGTVRRVVHIADERHARYPEMMKTRAGKKEAAKRWEAMKEIRNQIVQQANCEDVLEEY

Foldseek 3Di:
DPCVVDDPVCNVLVVLLLVLLQVVQPDPLHAPLRHSVLLVQLLVQLVVLCVVFVPDPLNVPPDVLLLNSLSSCLCPQDCVRPVVPDPDDDDLVVSLVRQLVRQLVSSCVRRVPPDCVRSNSSSNLSSLLDPVNCVVPVPVSVVVCSVHVSSLSSNLSSLLCCFAPNVLVSQLSVQVVPPDPPPPSLVSSLVCCVPPNVCSLVVHDGPVSNVSSVVRNVNRVVVSVVSCVVPPPVVPPVVD/DPCVVDDPVCNVLVVLLLVLLQVVQPDPLHAPLRHSVLLVQLLVQLVVLCVVPVPPPLNVPPDSLLLNSLSSCLCPQDCVRPVVPDPDDDDLVVSLVRQLVRQLVSSCVRRVPPDCVRSVSSSNLSSLLDPVNCVVPVPVSVVVCSVHVSSLSSNLSSLLCCFAPNVLVSQLSVQVVPDDPPPDSLVSSLVCCVPPNVCSLVVRDGPVSNVSSVVRNVNRVVVSVVSCVVPPPVVPPVVD